Protein AF-0000000087414007 (afdb_homodimer)

Radius of gyration: 24.69 Å; Cα contacts (8 Å, |Δi|>4): 407; chains: 2; bounding box: 86×70×48 Å

Secondary structure (DSSP, 8-state):
-HHHHHHHHHHHHHHHHHHHHHHHHHHHHHHH-GGG--HHHHHHHHTS-HHHHHHH-SSHHHHHHHHHHHHHHHHHHHHHTS-TT--HHHHHHHHHHHHHHIIIIII-HHHHHHHHHHHHH-HHHHHHHH-TTSHHHHHHHHHHHHHHHHTSB--SS-HHHHHHHHHHHHHHHHHHHHHTTT-S-HHHHHHHHHHHHHHTTB------/-HHHHHHHHHHHHHHHHHHHHHHHHHHHHHHH-GGG--HHHHHHHHTS-HHHHHHH-SSHHHHHHHHHHHHHHHHHHHHHTS-TT--HHHHHHHHHHHHHHIIIIII-HHHHHHHHHHHHH-TTTHHHHH-TTSHHHHHHHHHHHHHHHTTSB--SS-HHHHHHHHHHHHHHHHHHHHHTTT-S-HHHHHHHHHHHHHHTTB------

Nearest PDB structures (foldseek):
  3whc-assembly3_F  TM=7.570E-01  e=1.756E-06  Bacillus subtilis subsp. subtilis str. 168
  7xxs-assembly1_A  TM=6.471E-01  e=3.668E-05  Vibrio cholerae
  7xy0-assembly1_B  TM=6.381E-01  e=1.891E-04  Vibrio cholerae
  7xyi-assembly1_A  TM=6.272E-01  e=2.186E-04  Vibrio cholerae
  7w2q-assembly1_B  TM=5.377E-01  e=2.083E-04  Pseudomonas aeruginosa PAO1

Solvent-accessible surface area (backbone atoms only — not comparable to full-atom values): 22394 Å² total; per-residue (Å²): 107,67,68,61,50,48,52,51,48,52,51,50,51,50,50,51,50,48,49,39,46,48,53,41,40,53,49,43,31,70,74,64,33,54,92,71,54,49,69,68,57,36,22,60,75,47,70,56,45,69,66,58,47,53,72,74,31,91,42,77,63,46,51,55,56,52,50,53,54,53,47,31,54,51,50,51,56,50,60,75,65,50,62,86,82,54,50,38,68,56,50,49,51,51,52,54,43,50,53,36,42,44,44,59,72,66,62,23,64,72,49,48,36,51,49,60,29,40,34,51,71,36,73,82,67,29,54,70,74,69,34,70,80,30,56,62,45,46,51,47,27,50,36,40,43,51,15,34,75,74,54,55,25,46,72,91,54,54,39,65,56,52,30,50,53,51,53,41,49,57,52,17,52,51,50,48,37,41,59,51,70,57,74,62,57,59,47,62,53,47,50,57,52,46,57,39,42,46,52,24,44,34,42,76,79,71,81,122,108,67,66,60,49,47,53,52,48,53,50,49,50,50,50,51,50,47,50,37,48,48,52,40,41,53,49,44,31,70,74,64,33,54,89,70,54,48,69,67,56,36,22,60,74,45,70,57,45,69,67,58,48,53,72,76,32,92,42,76,63,47,51,57,57,52,50,52,53,52,47,33,54,50,51,52,58,50,58,74,64,51,62,85,83,53,50,37,66,55,50,49,52,52,51,52,44,50,52,37,43,44,45,58,71,66,62,22,64,72,48,49,37,52,48,61,28,43,34,53,71,36,75,81,67,30,56,70,74,71,33,72,80,30,54,63,45,46,52,46,27,50,36,39,42,51,14,34,75,72,54,54,25,45,71,92,54,56,40,66,57,53,29,51,53,51,53,42,51,56,52,16,54,51,51,50,37,40,59,51,70,57,75,62,59,59,47,62,52,46,49,56,51,46,56,39,42,46,51,24,44,34,41,77,77,71,83,122

Sequence (416 aa):
MKQQNGLTLRKKRALETYKRLFETSLKLFAEKGYDMVSVDEIVTQAGTSKGAFYTHFKSKDQVIIEQFKQFDEYYVKNYQNYPPEWTATEKLFMLIKEQHRLCAQIVGLDTIKVVYYSLIRNNQEKKSIIDEERELYTIVHQIMEQGQKSGEFRDDISASELTRDIVRCMRGILYDWCLYDGAFDLVEEGEKFFLRMLEGLQKKKHDHMKQQNGLTLRKKRALETYKRLFETSLKLFAEKGYDMVSVDEIVTQAGTSKGAFYTHFKSKDQVIIEQFKQFDEYYVKNYQNYPPEWTATEKLFMLIKEQHRLCAQIVGLDTIKVVYYSLIRNNQEKKSIIDEERELYTIVHQIMEQGQKSGEFRDDISASELTRDIVRCMRGILYDWCLYDGAFDLVEEGEKFFLRMLEGLQKKKHDH

InterPro domains:
  IPR001647 DNA-binding HTH domain, TetR-type [PF00440] (23-65)
  IPR001647 DNA-binding HTH domain, TetR-type [PR00455] (21-34)
  IPR001647 DNA-binding HTH domain, TetR-type [PR00455] (42-65)
  IPR001647 DNA-binding HTH domain, TetR-type [PS50977] (15-75)
  IPR009057 Homedomain-like superfamily [SSF46689] (10-81)
  IPR013570 Transcription regulator YsiA, C-terminal [PF08359] (85-194)
  IPR036271 Tetracyclin repressor-like, C-terminal domain superfamily [SSF48498] (87-202)
  IPR050624 Nucleoid occlusion factor SlmA/HTH-type transcriptional regulator [PTHR43479] (11-199)

Foldseek 3Di:
DVVVVVVVVVVVVLVVLLVLLLVLLLVCCVVPNNVVDDCVNSQVVSVHDSVSVCVNDVDSLLSVLVVVLVVLVVLVVVLVVPDPPDALVRSLLVSLLSVLCCVPPRCHLRSLVVNVVCLVVPPVSVCQVPPCPRSSNVSQLVSLVRCVVVQFFDDPDHSNVVSVVSVVLSVVLSVVCNVVVNPDRSSVVVSVVVVVVVVVGTRDPPPD/DVVVVVVVVVVVVLVVLLVLLLVLLLVCCVVPNNVVDDLVNSCVVSVHDSVSVCVNDVDSLLSVLVVVLVVLVVLVVVLVVPDPPDALVRSLLVSLLSVLCCVPPRCHLRSLLVNVVCCVVPPPSVCQVPPCPRSSNVSQLVSLVRCVVVQFFDDPDHSNVVSVVSVVLSVVLSVVCNVVVNPDRSSVVVSVVVVVVVVVGTRDPPPD

pLDDT: mean 90.89, std 10.62, range [31.14, 98.12]

Structure (mmCIF, N/CA/C/O backbone):
data_AF-0000000087414007-model_v1
#
loop_
_entity.id
_entity.type
_entity.pdbx_description
1 polymer 'TetR family transcriptional regulator'
#
loop_
_atom_site.group_PDB
_atom_site.id
_atom_site.type_symbol
_atom_site.label_atom_id
_atom_site.label_alt_id
_atom_site.label_comp_id
_atom_site.label_asym_id
_atom_site.label_entity_id
_atom_site.label_seq_id
_atom_site.pdbx_PDB_ins_code
_atom_site.Cartn_x
_atom_site.Cartn_y
_atom_site.Cartn_z
_atom_site.occupancy
_atom_site.B_iso_or_equiv
_atom_site.auth_seq_id
_atom_site.auth_comp_id
_atom_site.auth_asym_id
_atom_site.auth_atom_id
_atom_site.pdbx_PDB_model_num
ATOM 1 N N . MET A 1 1 ? 52.188 8.852 -1.893 1 52.06 1 MET A N 1
ATOM 2 C CA . MET A 1 1 ? 51.5 9.781 -2.775 1 52.06 1 MET A CA 1
ATOM 3 C C . MET A 1 1 ? 50.938 9.062 -4.008 1 52.06 1 MET A C 1
ATOM 5 O O . MET A 1 1 ? 49.812 9.312 -4.43 1 52.06 1 MET A O 1
ATOM 9 N N . LYS A 1 2 ? 51.688 8.188 -4.605 1 58.72 2 LYS A N 1
ATOM 10 C CA . LYS A 1 2 ? 51.219 7.453 -5.781 1 58.72 2 LYS A CA 1
ATOM 11 C C . LYS A 1 2 ? 50.062 6.516 -5.426 1 58.72 2 LYS A C 1
ATOM 13 O O . LYS A 1 2 ? 49.094 6.402 -6.176 1 58.72 2 LYS A O 1
ATOM 18 N N . GLN A 1 3 ? 50.219 5.887 -4.293 1 65.44 3 GLN A N 1
ATOM 19 C CA . GLN A 1 3 ? 49.156 4.98 -3.838 1 65.44 3 GLN A CA 1
ATOM 20 C C . GLN A 1 3 ? 47.875 5.738 -3.523 1 65.44 3 GLN A C 1
ATOM 22 O O . GLN A 1 3 ? 46.781 5.285 -3.861 1 65.44 3 GLN A O 1
ATOM 27 N N . GLN A 1 4 ? 48.094 6.855 -2.898 1 63.81 4 GLN A N 1
ATOM 28 C CA . GLN A 1 4 ? 46.938 7.684 -2.604 1 63.81 4 GLN A CA 1
ATOM 29 C C . GLN A 1 4 ? 46.25 8.18 -3.887 1 63.81 4 GLN A C 1
ATOM 31 O O . GLN A 1 4 ? 45.031 8.211 -3.986 1 63.81 4 GLN A O 1
ATOM 36 N N . ASN A 1 5 ? 47.062 8.492 -4.828 1 66.62 5 ASN A N 1
ATOM 37 C CA . ASN A 1 5 ? 46.562 8.977 -6.117 1 66.62 5 ASN A CA 1
ATOM 38 C C . ASN A 1 5 ? 45.844 7.879 -6.887 1 66.62 5 ASN A C 1
ATOM 40 O O . ASN A 1 5 ? 44.844 8.133 -7.547 1 66.62 5 ASN A O 1
ATOM 44 N N . GLY A 1 6 ? 46.344 6.68 -6.828 1 66.38 6 GLY A N 1
ATOM 45 C CA . GLY A 1 6 ? 45.719 5.535 -7.477 1 66.38 6 GLY A CA 1
ATOM 46 C C . GLY A 1 6 ? 44.344 5.199 -6.922 1 66.38 6 GLY A C 1
ATOM 47 O O . GLY A 1 6 ? 43.406 4.887 -7.68 1 66.38 6 GLY A O 1
ATOM 48 N N . LEU A 1 7 ? 44.281 5.32 -5.602 1 70.31 7 LEU A N 1
ATOM 49 C CA . LEU A 1 7 ? 43 5.074 -4.926 1 70.31 7 LEU A CA 1
ATOM 50 C C . LEU A 1 7 ? 41.969 6.109 -5.336 1 70.31 7 LEU A C 1
ATOM 52 O O . LEU A 1 7 ? 40.812 5.773 -5.531 1 70.31 7 LEU A O 1
ATOM 56 N N . THR A 1 8 ? 42.469 7.285 -5.57 1 77.75 8 THR A N 1
ATOM 57 C CA . THR A 1 8 ? 41.594 8.367 -5.984 1 77.75 8 THR A CA 1
ATOM 58 C C . THR A 1 8 ? 41.094 8.133 -7.406 1 77.75 8 THR A C 1
ATOM 60 O O . THR A 1 8 ? 39.906 8.352 -7.699 1 77.75 8 THR A O 1
ATOM 63 N N . LEU A 1 9 ? 42 7.598 -8.172 1 84.38 9 LEU A N 1
ATOM 64 C CA . LEU A 1 9 ? 41.656 7.355 -9.562 1 84.38 9 LEU A CA 1
ATOM 65 C C . LEU A 1 9 ? 40.656 6.188 -9.672 1 84.38 9 LEU A C 1
ATOM 67 O O . LEU A 1 9 ? 39.719 6.242 -10.453 1 84.38 9 LEU A O 1
ATOM 71 N N . ARG A 1 10 ? 41 5.09 -8.945 1 83.56 10 ARG A N 1
ATOM 72 C CA . ARG A 1 10 ? 40.094 3.941 -8.953 1 83.56 10 ARG A CA 1
ATOM 73 C C . ARG A 1 10 ? 38.688 4.34 -8.508 1 83.56 10 ARG A C 1
ATOM 75 O O . ARG A 1 10 ? 37.688 3.889 -9.078 1 83.56 10 ARG A O 1
ATOM 82 N N . LYS A 1 11 ? 38.719 5.102 -7.484 1 85.56 11 LYS A N 1
ATOM 83 C CA . LYS A 1 11 ? 37.438 5.562 -6.98 1 85.56 11 LYS A CA 1
ATOM 84 C C . LYS A 1 11 ? 36.688 6.406 -8.016 1 85.56 11 LYS A C 1
ATOM 86 O O . LYS A 1 11 ? 35.469 6.293 -8.172 1 85.56 11 LYS A O 1
ATOM 91 N N . LYS A 1 12 ? 37.344 7.23 -8.656 1 88 12 LYS A N 1
ATOM 92 C CA . LYS A 1 12 ? 36.781 8.062 -9.711 1 88 12 LYS A CA 1
ATOM 93 C C . LYS A 1 12 ? 36.25 7.199 -10.852 1 88 12 LYS A C 1
ATOM 95 O O . LYS A 1 12 ? 35.156 7.453 -11.367 1 88 12 LYS A O 1
ATOM 100 N N . ARG A 1 13 ? 37 6.234 -11.258 1 89.19 13 ARG A N 1
ATOM 101 C CA . ARG A 1 13 ? 36.562 5.328 -12.312 1 89.19 13 ARG A CA 1
ATOM 102 C C . ARG A 1 13 ? 35.312 4.531 -11.891 1 89.19 13 ARG A C 1
ATOM 104 O O . ARG A 1 13 ? 34.438 4.289 -12.703 1 89.19 13 ARG A O 1
ATOM 111 N N . ALA A 1 14 ? 35.344 4.121 -10.68 1 90.5 14 ALA A N 1
ATOM 112 C CA . ALA A 1 14 ? 34.219 3.385 -10.141 1 90.5 14 ALA A CA 1
ATOM 113 C C . ALA A 1 14 ? 32.938 4.238 -10.172 1 90.5 14 ALA A C 1
ATOM 115 O O . ALA A 1 14 ? 31.875 3.754 -10.516 1 90.5 14 ALA A O 1
ATOM 116 N N . LEU A 1 15 ? 33.125 5.445 -9.828 1 92.38 15 LEU A N 1
ATOM 117 C CA . LEU A 1 15 ? 31.984 6.367 -9.828 1 92.38 15 LEU A CA 1
ATOM 118 C C . LEU A 1 15 ? 31.484 6.605 -11.242 1 92.38 15 LEU A C 1
ATOM 120 O O . LEU A 1 15 ? 30.266 6.711 -11.461 1 92.38 15 LEU A O 1
ATOM 124 N N . GLU A 1 16 ? 32.344 6.734 -12.109 1 93.62 16 GLU A N 1
ATOM 125 C CA . GLU A 1 16 ? 31.984 6.918 -13.508 1 93.62 16 GLU A CA 1
ATOM 126 C C . GLU A 1 16 ? 31.234 5.699 -14.039 1 93.62 16 GLU A C 1
ATOM 128 O O . GLU A 1 16 ? 30.25 5.844 -14.773 1 93.62 16 GLU A O 1
ATOM 133 N N . THR A 1 17 ? 31.734 4.543 -13.703 1 94.88 17 THR A N 1
ATOM 134 C CA . THR A 1 17 ? 31.062 3.312 -14.117 1 94.88 17 THR A CA 1
ATOM 135 C C . THR A 1 17 ? 29.672 3.213 -13.492 1 94.88 17 THR A C 1
ATOM 137 O O . THR A 1 17 ? 28.719 2.852 -14.172 1 94.88 17 THR A O 1
ATOM 140 N N . TYR A 1 18 ? 29.594 3.521 -12.273 1 95.69 18 TYR A N 1
ATOM 141 C CA . TYR A 1 18 ? 28.312 3.551 -11.586 1 95.69 18 TYR A CA 1
ATOM 142 C C . TYR A 1 18 ? 27.328 4.449 -12.312 1 95.69 18 TYR A C 1
ATOM 144 O O . TYR A 1 18 ? 26.188 4.043 -12.594 1 95.69 18 TYR A O 1
ATOM 152 N N . LYS A 1 19 ? 27.75 5.613 -12.602 1 95.69 19 LYS A N 1
ATOM 153 C CA . LYS A 1 19 ? 26.875 6.59 -13.242 1 95.69 19 LYS A CA 1
ATOM 154 C C . LYS A 1 19 ? 26.422 6.102 -14.609 1 95.69 19 LYS A C 1
ATOM 156 O O . LYS A 1 19 ? 25.25 6.234 -14.961 1 95.69 19 LYS A O 1
ATOM 161 N N . ARG A 1 20 ? 27.312 5.551 -15.297 1 96.25 20 ARG A N 1
ATOM 162 C CA . ARG A 1 20 ? 26.969 5.051 -16.625 1 96.25 20 ARG A CA 1
ATOM 163 C C . ARG A 1 20 ? 25.953 3.918 -16.547 1 96.25 20 ARG A C 1
ATOM 165 O O . ARG A 1 20 ? 25 3.891 -17.312 1 96.25 20 ARG A O 1
ATOM 172 N N . LEU A 1 21 ? 26.234 3.027 -15.68 1 97.38 21 LEU A N 1
ATOM 173 C CA . LEU A 1 21 ? 25.328 1.907 -15.484 1 97.38 21 LEU A CA 1
ATOM 174 C C . LEU A 1 21 ? 23.953 2.396 -15.031 1 97.38 21 LEU A C 1
ATOM 176 O O . LEU A 1 21 ? 22.922 1.952 -15.547 1 97.38 21 LEU A O 1
ATOM 180 N N . PHE A 1 22 ? 23.984 3.283 -14.117 1 96.31 22 PHE A N 1
ATOM 181 C CA . PHE A 1 22 ? 22.766 3.84 -13.547 1 96.31 22 PHE A CA 1
ATOM 182 C C . PHE A 1 22 ? 21.938 4.551 -14.617 1 96.31 22 PHE A C 1
ATOM 184 O O . PHE A 1 22 ? 20.781 4.211 -14.836 1 96.31 22 PHE A O 1
ATOM 191 N N . GLU A 1 23 ? 22.531 5.426 -15.336 1 96.44 23 GLU A N 1
ATOM 192 C CA . GLU A 1 23 ? 21.844 6.227 -16.344 1 96.44 23 GLU A CA 1
ATOM 193 C C . GLU A 1 23 ? 21.375 5.359 -17.516 1 96.44 23 GLU A C 1
ATOM 195 O O . GLU A 1 23 ? 20.266 5.547 -18.016 1 96.44 23 GLU A O 1
ATOM 200 N N . THR A 1 24 ? 22.219 4.457 -17.891 1 97.56 24 THR A N 1
ATOM 201 C CA . THR A 1 24 ? 21.844 3.557 -18.984 1 97.56 24 THR A CA 1
ATOM 202 C C . THR A 1 24 ? 20.656 2.693 -18.594 1 97.56 24 THR A C 1
ATOM 204 O O . THR A 1 24 ? 19.734 2.506 -19.391 1 97.56 24 THR A O 1
ATOM 207 N N . SER A 1 25 ? 20.719 2.16 -17.391 1 97.31 25 SER A N 1
ATOM 208 C CA . SER A 1 25 ? 19.609 1.342 -16.906 1 97.31 25 SER A CA 1
ATOM 209 C C . SER A 1 25 ? 18.297 2.107 -16.953 1 97.31 25 SER A C 1
ATOM 211 O O . SER A 1 25 ? 17.312 1.634 -17.531 1 97.31 25 SER A O 1
ATOM 213 N N . LEU A 1 26 ? 18.312 3.277 -16.406 1 94.88 26 LEU A N 1
ATOM 214 C CA . LEU A 1 26 ? 17.094 4.078 -16.312 1 94.88 26 LEU A CA 1
ATOM 215 C C . LEU A 1 26 ?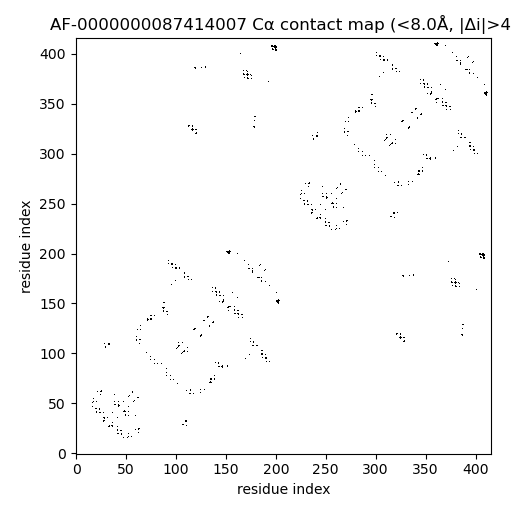 16.578 4.441 -17.703 1 94.88 26 LEU A C 1
ATOM 217 O O . LEU A 1 26 ? 15.367 4.434 -17.938 1 94.88 26 LEU A O 1
ATOM 221 N N . LYS A 1 27 ? 17.469 4.73 -18.531 1 95.06 27 LYS A N 1
ATOM 222 C CA . LYS A 1 27 ? 17.094 5.039 -19.906 1 95.06 27 LYS A CA 1
ATOM 223 C C . LYS A 1 27 ? 16.406 3.844 -20.562 1 95.06 27 LYS A C 1
ATOM 225 O O . LYS A 1 27 ? 15.359 3.99 -21.188 1 95.06 27 LYS A O 1
ATOM 230 N N . LEU A 1 28 ? 17.016 2.691 -20.422 1 96.38 28 LEU A N 1
ATOM 231 C CA . LEU A 1 28 ? 16.469 1.478 -21.016 1 96.38 28 LEU A CA 1
ATOM 232 C C . LEU A 1 28 ? 15.109 1.133 -20.422 1 96.38 28 LEU A C 1
ATOM 234 O O . LEU A 1 28 ? 14.188 0.729 -21.125 1 96.38 28 LEU A O 1
ATOM 238 N N . PHE A 1 29 ? 15.023 1.291 -19.078 1 94.44 29 PHE A N 1
ATOM 239 C CA . PHE A 1 29 ? 13.742 1.052 -18.438 1 94.44 29 PHE A CA 1
ATOM 240 C C . PHE A 1 29 ? 12.664 1.959 -19 1 94.44 29 PHE A C 1
ATOM 242 O O . PHE A 1 29 ? 11.531 1.518 -19.25 1 94.44 29 PHE A O 1
ATOM 249 N N . ALA A 1 30 ? 13.008 3.162 -19.234 1 90.44 30 ALA A N 1
ATOM 250 C CA . ALA A 1 30 ? 12.062 4.148 -19.75 1 90.44 30 ALA A CA 1
ATOM 251 C C . ALA A 1 30 ? 11.672 3.834 -21.188 1 90.44 30 ALA A C 1
ATOM 253 O O . ALA A 1 30 ? 10.508 3.973 -21.578 1 90.44 30 ALA A O 1
ATOM 254 N N . GLU A 1 31 ? 12.562 3.336 -21.953 1 92.44 31 GLU A N 1
ATOM 255 C CA . GLU A 1 31 ? 12.359 3.125 -23.391 1 92.44 31 GLU A CA 1
ATOM 256 C C . GLU A 1 31 ? 11.641 1.808 -23.656 1 92.44 31 GLU A C 1
ATOM 258 O O . GLU A 1 31 ? 10.766 1.735 -24.531 1 92.44 31 GLU A O 1
ATOM 263 N N . LYS A 1 32 ? 12.016 0.738 -22.922 1 93.94 32 LYS A N 1
ATOM 264 C CA . LYS A 1 32 ? 11.578 -0.597 -23.312 1 93.94 32 LYS A CA 1
ATOM 265 C C . LYS A 1 32 ? 10.672 -1.214 -22.25 1 93.94 32 LYS A C 1
ATOM 267 O O . LYS A 1 32 ? 10 -2.213 -22.516 1 93.94 32 LYS A O 1
ATOM 272 N N . GLY A 1 33 ? 10.641 -0.557 -21.125 1 90.12 33 GLY A N 1
ATOM 273 C CA . GLY A 1 33 ? 9.969 -1.185 -20 1 90.12 33 GLY A CA 1
ATOM 274 C C . GLY A 1 33 ? 10.898 -2.049 -19.156 1 90.12 33 GLY A C 1
ATOM 275 O O . GLY A 1 33 ? 11.766 -2.738 -19.703 1 90.12 33 GLY A O 1
ATOM 276 N N . TYR A 1 34 ? 10.75 -2.023 -17.938 1 91.12 34 TYR A N 1
ATOM 277 C CA . TYR A 1 34 ? 11.641 -2.672 -16.984 1 91.12 34 TYR A CA 1
ATOM 278 C C . TYR A 1 34 ? 11.789 -4.156 -17.297 1 91.12 34 TYR A C 1
ATOM 280 O O . TYR A 1 34 ? 12.914 -4.66 -17.406 1 91.12 34 TYR A O 1
ATOM 288 N N . ASP A 1 35 ? 10.648 -4.852 -17.5 1 88.12 35 ASP A N 1
ATOM 289 C CA . ASP A 1 35 ? 10.648 -6.301 -17.656 1 88.12 35 ASP A CA 1
ATOM 290 C C . ASP A 1 35 ? 11.344 -6.711 -18.953 1 88.12 35 ASP A C 1
ATOM 292 O O . ASP A 1 35 ? 11.82 -7.844 -19.078 1 88.12 35 ASP A O 1
ATOM 296 N N . MET A 1 36 ? 11.5 -5.801 -19.812 1 92.75 36 MET A N 1
ATOM 297 C CA . MET A 1 36 ? 12.031 -6.133 -21.141 1 92.75 36 MET A CA 1
ATOM 298 C C . MET A 1 36 ? 13.531 -5.867 -21.203 1 92.75 36 MET A C 1
ATOM 300 O O . MET A 1 36 ? 14.164 -6.133 -22.219 1 92.75 36 MET A O 1
ATOM 304 N N . VAL A 1 37 ? 14.055 -5.352 -20.172 1 96.38 37 VAL A N 1
ATOM 305 C CA . VAL A 1 37 ? 15.469 -4.992 -20.172 1 96.38 37 VAL A CA 1
ATOM 306 C C . VAL A 1 37 ? 16.25 -6.008 -19.344 1 96.38 37 VAL A C 1
ATOM 308 O O . VAL A 1 37 ? 15.852 -6.367 -18.234 1 96.38 37 VAL A O 1
ATOM 311 N N . SER A 1 38 ? 17.328 -6.508 -19.906 1 96.5 38 SER A N 1
ATOM 312 C CA . SER A 1 38 ? 18.188 -7.438 -19.188 1 96.5 38 SER A CA 1
ATOM 313 C C . SER A 1 38 ? 19.469 -6.758 -18.734 1 96.5 38 SER A C 1
ATOM 315 O O . SER A 1 38 ? 19.844 -5.703 -19.25 1 96.5 38 SER A O 1
ATOM 317 N N . VAL A 1 39 ? 20.109 -7.41 -17.766 1 97.19 39 VAL A N 1
ATOM 318 C CA . VAL A 1 39 ? 21.406 -6.914 -17.328 1 97.19 39 VAL A CA 1
ATOM 319 C C . VAL A 1 39 ? 22.406 -6.965 -18.484 1 97.19 39 VAL A C 1
ATOM 321 O O . VAL A 1 39 ? 23.219 -6.051 -18.656 1 97.19 39 VAL A O 1
ATOM 324 N N . ASP A 1 40 ? 22.266 -7.945 -19.297 1 97.56 40 ASP A N 1
ATOM 325 C CA . ASP A 1 40 ? 23.141 -8.07 -20.469 1 97.56 40 ASP A CA 1
ATOM 326 C C . ASP A 1 40 ? 23 -6.871 -21.391 1 97.56 40 ASP A C 1
ATOM 328 O O . ASP A 1 40 ? 24 -6.332 -21.875 1 97.56 40 ASP A O 1
ATOM 332 N N . GLU A 1 41 ? 21.859 -6.488 -21.625 1 97.88 41 GLU A N 1
ATOM 333 C CA . GLU A 1 41 ? 21.609 -5.332 -22.484 1 97.88 41 GLU A CA 1
ATOM 334 C C . GLU A 1 41 ? 22.156 -4.055 -21.859 1 97.88 41 GLU A C 1
ATOM 336 O O . GLU A 1 41 ? 22.75 -3.219 -22.562 1 97.88 41 GLU A O 1
ATOM 341 N N . ILE A 1 42 ? 21.969 -3.914 -20.578 1 98.12 42 ILE A N 1
ATOM 342 C CA . ILE A 1 42 ? 22.422 -2.732 -19.844 1 98.12 42 ILE A CA 1
ATOM 343 C C . ILE A 1 42 ? 23.938 -2.611 -19.969 1 98.12 42 ILE A C 1
ATOM 345 O O . ILE A 1 42 ? 24.453 -1.553 -20.328 1 98.12 42 ILE A O 1
ATOM 349 N N . VAL A 1 43 ? 24.609 -3.689 -19.672 1 97.88 43 VAL A N 1
ATOM 350 C CA . VAL A 1 43 ? 26.062 -3.627 -19.625 1 97.88 43 VAL A CA 1
ATOM 351 C C . VAL A 1 43 ? 26.625 -3.43 -21.031 1 97.88 43 VAL A C 1
ATOM 353 O O . VAL A 1 43 ? 27.641 -2.754 -21.219 1 97.88 43 VAL A O 1
ATOM 356 N N . THR A 1 44 ? 25.984 -4.02 -22.031 1 98.06 44 THR A N 1
ATOM 357 C CA . THR A 1 44 ? 26.391 -3.826 -23.422 1 98.06 44 THR A CA 1
ATOM 358 C C . THR A 1 44 ? 26.281 -2.355 -23.812 1 98.06 44 THR A C 1
ATOM 360 O O . THR A 1 44 ? 27.219 -1.784 -24.375 1 98.06 44 THR A O 1
ATOM 363 N N . GLN A 1 45 ? 25.25 -1.766 -23.531 1 97.56 45 GLN A N 1
ATOM 364 C CA . GLN A 1 45 ? 25.016 -0.372 -23.891 1 97.56 45 GLN A CA 1
ATOM 365 C C . GLN A 1 45 ? 25.891 0.565 -23.062 1 97.56 45 GLN A C 1
ATOM 367 O O . GLN A 1 45 ? 26.328 1.606 -23.562 1 97.56 45 GLN A O 1
ATOM 372 N N . ALA A 1 46 ? 26.094 0.176 -21.844 1 97.31 46 ALA A N 1
ATOM 373 C CA . ALA A 1 46 ? 26.906 0.992 -20.938 1 97.31 46 ALA A CA 1
ATOM 374 C C . ALA A 1 46 ? 28.391 0.817 -21.234 1 97.31 46 ALA A C 1
ATOM 376 O O . ALA A 1 46 ? 29.234 1.562 -20.703 1 97.31 46 ALA A O 1
ATOM 377 N N . GLY A 1 47 ? 28.734 -0.139 -21.984 1 96.62 47 GLY A N 1
ATOM 378 C CA . GLY A 1 47 ? 30.125 -0.374 -22.344 1 96.62 47 GLY A CA 1
ATOM 379 C C . GLY A 1 47 ? 30.953 -0.921 -21.188 1 96.62 47 GLY A C 1
ATOM 380 O O . GLY A 1 47 ? 32.062 -0.461 -20.953 1 96.62 47 GLY A O 1
ATOM 381 N N . THR A 1 48 ? 30.375 -1.768 -20.484 1 96.19 48 THR A N 1
ATOM 382 C CA . THR A 1 48 ? 31.062 -2.369 -19.344 1 96.19 48 THR A CA 1
ATOM 383 C C . THR A 1 48 ? 30.734 -3.859 -19.25 1 96.19 48 THR A C 1
ATOM 385 O O . THR A 1 48 ? 30.359 -4.48 -20.234 1 96.19 48 THR A O 1
ATOM 388 N N . SER A 1 49 ? 31.078 -4.512 -18.062 1 95.25 49 SER A N 1
ATOM 389 C CA . SER A 1 49 ? 30.891 -5.953 -17.906 1 95.25 49 SER A CA 1
ATOM 390 C C . SER A 1 49 ? 29.812 -6.262 -16.875 1 95.25 49 SER A C 1
ATOM 392 O O . SER A 1 49 ? 29.438 -5.398 -16.094 1 95.25 49 SER A O 1
ATOM 394 N N . LYS A 1 50 ? 29.344 -7.512 -16.984 1 96.19 50 LYS A N 1
ATOM 395 C CA . LYS A 1 50 ? 28.391 -7.996 -15.977 1 96.19 50 LYS A CA 1
ATOM 396 C C . LYS A 1 50 ? 29 -7.945 -14.578 1 96.19 50 LYS A C 1
ATOM 398 O O . LYS A 1 50 ? 28.312 -7.617 -13.609 1 96.19 50 LYS A O 1
ATOM 403 N N . GLY A 1 51 ? 30.266 -8.25 -14.523 1 95.81 51 GLY A N 1
ATOM 404 C CA . GLY A 1 51 ? 30.969 -8.156 -13.258 1 95.81 51 GLY A CA 1
ATOM 405 C C . GLY A 1 51 ? 30.938 -6.762 -12.656 1 95.81 51 GLY A C 1
ATOM 406 O O . GLY A 1 51 ? 30.672 -6.598 -11.469 1 95.81 51 GLY A O 1
ATOM 407 N N . ALA A 1 52 ? 31.203 -5.848 -13.523 1 95.06 52 ALA A N 1
ATOM 408 C CA . ALA A 1 52 ? 31.141 -4.453 -13.094 1 95.06 52 ALA A CA 1
ATOM 409 C C . ALA A 1 52 ? 29.75 -4.086 -12.594 1 95.06 52 ALA A C 1
ATOM 411 O O . ALA A 1 52 ? 29.594 -3.391 -11.586 1 95.06 52 ALA A O 1
ATOM 412 N N . PHE A 1 53 ? 28.688 -4.527 -13.32 1 97.62 53 PHE A N 1
ATOM 413 C CA . PHE A 1 53 ? 27.312 -4.254 -12.914 1 97.62 53 PHE A CA 1
ATOM 414 C C . PHE A 1 53 ? 27.062 -4.77 -11.5 1 97.62 53 PHE A C 1
ATOM 416 O O . PHE A 1 53 ? 26.547 -4.035 -10.648 1 97.62 53 PHE A O 1
ATOM 423 N N . TYR A 1 54 ? 27.516 -5.945 -11.203 1 95.81 54 TYR A N 1
ATOM 424 C CA . TYR A 1 54 ? 27.172 -6.609 -9.945 1 95.81 54 TYR A CA 1
ATOM 425 C C . TYR A 1 54 ? 28.078 -6.133 -8.82 1 95.81 54 TYR A C 1
ATOM 427 O O . TYR A 1 54 ? 27.828 -6.414 -7.645 1 95.81 54 TYR A O 1
ATOM 435 N N . THR A 1 55 ? 29.125 -5.414 -9.227 1 95.12 55 THR A N 1
ATOM 436 C CA . THR A 1 55 ? 29.922 -4.707 -8.227 1 95.12 55 THR A CA 1
ATOM 437 C C . THR A 1 55 ? 29.125 -3.543 -7.633 1 95.12 55 THR A C 1
ATOM 439 O O . THR A 1 55 ? 29.281 -3.219 -6.453 1 95.12 55 THR A O 1
ATOM 442 N N . HIS A 1 56 ? 28.266 -3.031 -8.469 1 94.56 56 HIS A N 1
ATOM 443 C CA . HIS A 1 56 ? 27.562 -1.813 -8.07 1 94.56 56 HIS A CA 1
ATOM 444 C C . HIS A 1 56 ? 26.109 -2.104 -7.715 1 94.56 56 HIS A C 1
ATOM 446 O O . HIS A 1 56 ? 25.531 -1.434 -6.855 1 94.56 56 HIS A O 1
ATOM 452 N N . PHE A 1 57 ? 25.516 -3.023 -8.414 1 94.31 57 PHE A N 1
ATOM 453 C CA . PHE A 1 57 ? 24.094 -3.338 -8.219 1 94.31 57 PHE A CA 1
ATOM 454 C C . PHE A 1 57 ? 23.891 -4.84 -8.078 1 94.31 57 PHE A C 1
ATOM 456 O O . PHE A 1 57 ? 24.328 -5.613 -8.938 1 94.31 57 PHE A O 1
ATOM 463 N N . LYS A 1 58 ? 23.141 -5.156 -7.059 1 89.81 58 LYS A N 1
ATOM 464 C CA . LYS A 1 58 ? 22.859 -6.574 -6.844 1 89.81 58 LYS A CA 1
ATOM 465 C C . LYS A 1 58 ? 21.797 -7.078 -7.805 1 89.81 58 LYS A C 1
ATOM 467 O O . LYS A 1 58 ? 21.703 -8.281 -8.062 1 89.81 58 LYS A O 1
ATOM 472 N N . SER A 1 59 ? 20.938 -6.129 -8.281 1 89.62 59 SER A N 1
ATOM 473 C CA . SER A 1 59 ? 19.844 -6.438 -9.195 1 89.62 59 SER A CA 1
ATOM 474 C C . SER A 1 59 ? 19.391 -5.195 -9.953 1 89.62 59 SER A C 1
ATOM 476 O O . SER A 1 59 ? 19.781 -4.074 -9.617 1 89.62 59 SER A O 1
ATOM 478 N N . LYS A 1 60 ? 18.594 -5.469 -10.945 1 91.5 60 LYS A N 1
ATOM 479 C CA . LYS A 1 60 ? 18.031 -4.344 -11.68 1 91.5 60 LYS A CA 1
ATOM 480 C C . LYS A 1 60 ? 17.125 -3.494 -10.781 1 91.5 60 LYS A C 1
ATOM 482 O O . LYS A 1 60 ? 17.078 -2.27 -10.922 1 91.5 60 LYS A O 1
ATOM 487 N N . ASP A 1 61 ? 16.516 -4.109 -9.812 1 88.38 61 ASP A N 1
ATOM 488 C CA . ASP A 1 61 ? 15.641 -3.365 -8.914 1 88.38 61 ASP A CA 1
ATOM 489 C C . ASP A 1 61 ? 16.438 -2.377 -8.07 1 88.38 61 ASP A C 1
ATOM 491 O O . ASP A 1 61 ? 15.945 -1.297 -7.734 1 88.38 61 ASP A O 1
ATOM 495 N N . GLN A 1 62 ? 17.609 -2.75 -7.777 1 90 62 GLN A N 1
ATOM 496 C CA . GLN A 1 62 ? 18.453 -1.883 -6.957 1 90 62 GLN A CA 1
ATOM 497 C C . GLN A 1 62 ? 18.75 -0.571 -7.676 1 90 62 GLN A C 1
ATOM 499 O O . GLN A 1 62 ? 18.922 0.468 -7.039 1 90 62 GLN A O 1
ATOM 504 N N . VAL A 1 63 ? 18.812 -0.646 -9 1 92.94 63 VAL A N 1
ATOM 505 C CA . VAL A 1 63 ? 19.047 0.57 -9.766 1 92.94 63 VAL A CA 1
ATOM 506 C C . VAL A 1 63 ? 17.922 1.57 -9.516 1 92.94 63 VAL A C 1
ATOM 508 O O . VAL A 1 63 ? 18.188 2.758 -9.297 1 92.94 63 VAL A O 1
ATOM 511 N N . ILE A 1 64 ? 16.703 1.068 -9.477 1 91.62 64 ILE A N 1
ATOM 512 C CA . ILE A 1 64 ? 15.547 1.927 -9.273 1 91.62 64 ILE A CA 1
ATOM 513 C C . ILE A 1 64 ? 15.547 2.467 -7.848 1 91.62 64 ILE A C 1
ATOM 515 O O . ILE A 1 64 ? 15.258 3.645 -7.621 1 91.62 64 ILE A O 1
ATOM 519 N N . ILE A 1 65 ? 15.891 1.645 -6.941 1 88.81 65 ILE A N 1
ATOM 520 C CA . ILE A 1 65 ? 15.953 2.059 -5.547 1 88.81 65 ILE A CA 1
ATOM 521 C C . ILE A 1 65 ? 16.984 3.178 -5.383 1 88.81 65 ILE A C 1
ATOM 523 O O . ILE A 1 65 ? 16.766 4.121 -4.621 1 88.81 65 ILE A O 1
ATOM 527 N N . GLU A 1 66 ? 18.078 3.062 -6.141 1 89.81 66 GLU A N 1
ATOM 528 C CA . GLU A 1 66 ? 19.094 4.113 -6.117 1 89.81 66 GLU A CA 1
ATOM 529 C C . GLU A 1 66 ? 18.547 5.422 -6.684 1 89.81 66 GLU A C 1
ATOM 531 O O . GLU A 1 66 ? 18.938 6.504 -6.254 1 89.81 66 GLU A O 1
ATOM 536 N N . GLN A 1 67 ? 17.688 5.324 -7.613 1 92.56 67 GLN A N 1
ATOM 537 C CA . GLN A 1 67 ? 17.047 6.52 -8.148 1 92.56 67 GLN A CA 1
ATOM 538 C C . GLN A 1 67 ? 16.281 7.277 -7.066 1 92.56 67 GLN A C 1
ATOM 540 O O . GLN A 1 67 ? 16.25 8.508 -7.059 1 92.56 67 GLN A O 1
ATOM 545 N N . PHE A 1 68 ? 15.648 6.605 -6.102 1 91.06 68 PHE A N 1
ATOM 546 C CA . PHE A 1 68 ? 14.906 7.23 -5.008 1 91.06 68 PHE A CA 1
ATOM 547 C C . PHE A 1 68 ? 15.852 8.008 -4.098 1 91.06 68 PHE A C 1
ATOM 549 O O . PHE A 1 68 ? 15.461 9.031 -3.523 1 91.06 68 PHE A O 1
ATOM 556 N N . LYS A 1 69 ? 17.062 7.539 -4.031 1 88.31 69 LYS A N 1
ATOM 557 C CA . LYS A 1 69 ? 18.062 8.305 -3.275 1 88.31 69 LYS A CA 1
ATOM 558 C C . LYS A 1 69 ? 18.328 9.648 -3.936 1 88.31 69 LYS A C 1
ATOM 560 O O . LYS A 1 69 ? 18.531 10.656 -3.248 1 88.31 69 LYS A O 1
ATOM 565 N N . GLN A 1 70 ? 18.359 9.57 -5.191 1 90.19 70 GLN A N 1
ATOM 566 C CA . GLN A 1 70 ? 18.5 10.828 -5.914 1 90.19 70 GLN A CA 1
ATOM 567 C C . GLN A 1 70 ? 17.297 11.742 -5.688 1 90.19 70 GLN A C 1
ATOM 569 O O . GLN A 1 70 ? 17.453 12.969 -5.609 1 90.19 70 GLN A O 1
ATOM 574 N N . PHE A 1 71 ? 16.141 11.203 -5.598 1 93.75 71 PHE A N 1
ATOM 575 C CA . PHE A 1 71 ? 14.953 11.984 -5.27 1 93.75 71 PHE A CA 1
ATOM 576 C C . PHE A 1 71 ? 15.094 12.633 -3.9 1 93.75 71 PHE A C 1
ATOM 578 O O . PHE A 1 71 ? 14.68 13.781 -3.707 1 93.75 71 PHE A O 1
ATOM 585 N N . ASP A 1 72 ? 15.703 11.898 -3.025 1 94.69 72 ASP A N 1
ATOM 586 C CA . ASP A 1 72 ? 15.914 12.445 -1.688 1 94.69 72 ASP A CA 1
ATOM 587 C C . ASP A 1 72 ? 16.75 13.719 -1.741 1 94.69 72 ASP A C 1
ATOM 589 O O . ASP A 1 72 ? 16.438 14.703 -1.069 1 94.69 72 ASP A O 1
ATOM 593 N N . GLU A 1 73 ? 17.812 13.625 -2.545 1 93.69 73 GLU A N 1
ATOM 594 C CA . GLU A 1 73 ? 18.656 14.812 -2.709 1 93.69 73 GLU A CA 1
ATOM 595 C C . GLU A 1 73 ? 17.859 15.977 -3.289 1 93.69 73 GLU A C 1
ATOM 597 O O . GLU A 1 73 ? 18.031 17.125 -2.877 1 93.69 73 GLU A O 1
ATOM 602 N N . TYR A 1 74 ? 17.047 15.641 -4.176 1 94.94 74 TYR A N 1
ATOM 603 C CA . TYR A 1 74 ? 16.188 16.641 -4.793 1 94.94 74 TYR A CA 1
ATOM 604 C C . TYR A 1 74 ? 15.219 17.219 -3.775 1 94.94 74 TYR A C 1
ATOM 606 O O . TYR A 1 74 ? 15.016 18.438 -3.732 1 94.94 74 TYR A O 1
ATOM 614 N N . TYR A 1 75 ? 14.617 16.391 -2.908 1 96.56 75 TYR A N 1
ATOM 615 C CA . TYR A 1 75 ? 13.711 16.859 -1.866 1 96.56 75 TYR A CA 1
ATOM 616 C C . TYR A 1 75 ? 14.414 17.828 -0.927 1 96.56 75 TYR A C 1
ATOM 618 O O . TYR A 1 75 ? 13.852 18.875 -0.567 1 96.56 75 TYR A O 1
ATOM 626 N N . VAL A 1 76 ? 15.625 17.469 -0.556 1 96.75 76 VAL A N 1
ATOM 627 C CA . VAL A 1 76 ? 16.391 18.281 0.393 1 96.75 76 VAL A CA 1
ATOM 628 C C . VAL A 1 76 ? 16.656 19.656 -0.207 1 96.75 76 VAL A C 1
ATOM 630 O O . VAL A 1 76 ? 16.422 20.688 0.436 1 96.75 76 VAL A O 1
ATOM 633 N N . LYS A 1 77 ? 17.141 19.625 -1.419 1 96.38 77 LYS A N 1
ATOM 634 C CA . LYS A 1 77 ? 17.453 20.891 -2.098 1 96.38 77 LYS A CA 1
ATOM 635 C C . LYS A 1 77 ? 16.219 21.766 -2.221 1 96.38 77 LYS A C 1
ATOM 637 O O . LYS A 1 77 ? 16.281 22.969 -1.933 1 96.38 77 LYS A O 1
ATOM 642 N N . ASN A 1 78 ? 15.117 21.234 -2.646 1 96.5 78 ASN A N 1
ATOM 643 C CA . ASN A 1 78 ? 13.883 22 -2.814 1 96.5 78 ASN A CA 1
ATOM 644 C C . ASN A 1 78 ? 13.344 22.5 -1.476 1 96.5 78 ASN A C 1
ATOM 646 O O . ASN A 1 78 ? 12.891 23.641 -1.366 1 96.5 78 ASN A O 1
ATOM 650 N N . TYR A 1 79 ? 13.383 21.609 -0.491 1 97.38 79 TYR A N 1
ATOM 651 C CA . TYR A 1 79 ? 12.883 21.969 0.833 1 97.38 79 TYR A CA 1
ATOM 652 C C . TYR A 1 79 ? 13.625 23.172 1.395 1 97.38 79 TYR A C 1
ATOM 654 O O . TYR A 1 79 ? 13.016 24.062 1.998 1 97.38 79 TYR A O 1
ATOM 662 N N . GLN A 1 80 ? 14.953 23.234 1.17 1 96.25 80 GLN A N 1
ATOM 663 C CA . GLN A 1 80 ? 15.781 24.344 1.647 1 96.25 80 GLN A CA 1
ATOM 664 C C . GLN A 1 80 ? 15.406 25.641 0.959 1 96.25 80 GLN A C 1
ATOM 666 O O . GLN A 1 80 ? 15.68 26.734 1.479 1 96.25 80 GLN A O 1
ATOM 671 N N . ASN A 1 81 ? 14.734 25.516 -0.186 1 96.62 81 ASN A N 1
ATOM 672 C CA . ASN A 1 81 ? 14.398 26.688 -0.969 1 96.62 81 ASN A CA 1
ATOM 673 C C . ASN A 1 81 ? 12.922 27.047 -0.837 1 96.62 81 ASN A C 1
ATOM 675 O O . ASN A 1 81 ? 12.453 28 -1.464 1 96.62 81 ASN A O 1
ATOM 679 N N . TYR A 1 82 ? 12.18 26.203 -0.075 1 97.12 82 TYR A N 1
ATOM 680 C CA . TYR A 1 82 ? 10.797 26.594 0.172 1 97.12 82 TYR A CA 1
ATOM 681 C C . TYR A 1 82 ? 10.727 27.984 0.791 1 97.12 82 TYR A C 1
ATOM 683 O O . TYR A 1 82 ? 11.539 28.328 1.652 1 97.12 82 TYR A O 1
ATOM 691 N N . PRO A 1 83 ? 9.75 28.812 0.376 1 96.56 83 PRO A N 1
ATOM 692 C CA . PRO A 1 83 ? 9.602 30.125 0.993 1 96.56 83 PRO A CA 1
ATOM 693 C C . PRO A 1 83 ? 9.391 30.062 2.504 1 96.56 83 PRO A C 1
ATOM 695 O O . PRO A 1 83 ? 8.578 29.266 2.98 1 96.56 83 PRO A O 1
ATOM 698 N N . PRO A 1 84 ? 10.148 30.891 3.18 1 93.06 84 PRO A N 1
ATOM 699 C CA . PRO A 1 84 ? 10.023 30.859 4.641 1 93.06 84 PRO A CA 1
ATOM 700 C C . PRO A 1 84 ? 8.617 31.219 5.121 1 93.06 84 PRO A C 1
ATOM 702 O O . PRO A 1 84 ? 8.219 30.844 6.223 1 93.06 84 PRO A O 1
ATOM 705 N N . GLU A 1 85 ? 7.875 31.844 4.27 1 95.94 85 GLU A N 1
ATOM 706 C CA . GLU A 1 85 ? 6.543 32.312 4.656 1 95.94 85 GLU A CA 1
ATOM 707 C C . GLU A 1 85 ? 5.512 31.188 4.496 1 95.94 85 GLU A C 1
ATOM 709 O O . GLU A 1 85 ? 4.383 31.312 4.969 1 95.94 85 GLU A O 1
ATOM 714 N N . TRP A 1 86 ? 5.922 30.125 3.906 1 97 86 TRP A N 1
ATOM 715 C CA . TRP A 1 86 ? 4.984 29.016 3.736 1 97 86 TRP A CA 1
ATOM 716 C C . TRP A 1 86 ? 4.645 28.375 5.082 1 97 86 TRP A C 1
ATOM 718 O O . TRP A 1 86 ? 5.52 28.203 5.934 1 97 86 TRP A O 1
ATOM 728 N N . THR A 1 87 ? 3.344 28.125 5.242 1 96.5 87 THR A N 1
ATOM 729 C CA . THR A 1 87 ? 2.904 27.328 6.391 1 96.5 87 THR A CA 1
ATOM 730 C C . THR A 1 87 ? 3.41 25.891 6.293 1 96.5 87 THR A C 1
ATOM 732 O O . THR A 1 87 ? 3.883 25.469 5.234 1 96.5 87 THR A O 1
ATOM 735 N N . ALA A 1 88 ? 3.404 25.172 7.418 1 96.56 88 ALA A N 1
ATOM 736 C CA . ALA A 1 88 ? 3.762 23.75 7.41 1 96.56 88 ALA A CA 1
ATOM 737 C C . ALA A 1 88 ? 2.895 22.969 6.426 1 96.56 88 ALA A C 1
ATOM 739 O O . ALA A 1 88 ? 3.389 22.094 5.711 1 96.56 88 ALA A O 1
ATOM 740 N N . THR A 1 89 ? 1.617 23.344 6.363 1 95.56 89 THR A N 1
ATOM 741 C CA . THR A 1 89 ? 0.676 22.703 5.457 1 95.56 89 THR A CA 1
ATOM 742 C C . THR A 1 89 ? 1.093 22.906 4.004 1 95.56 89 THR A C 1
ATOM 744 O O . THR A 1 89 ? 1.108 21.953 3.215 1 95.56 89 THR A O 1
ATOM 747 N N . GLU A 1 90 ? 1.445 24.094 3.67 1 95.94 90 GLU A N 1
ATOM 748 C CA . GLU A 1 90 ? 1.875 24.406 2.311 1 95.94 90 GLU A CA 1
ATOM 749 C C . GLU A 1 90 ? 3.146 23.641 1.944 1 95.94 90 GLU A C 1
ATOM 751 O O . GLU A 1 90 ? 3.252 23.094 0.845 1 95.94 90 GLU A O 1
ATOM 756 N N . LYS A 1 91 ? 4.066 23.625 2.836 1 97.44 91 LYS A N 1
ATOM 757 C CA . LYS A 1 91 ? 5.316 22.906 2.607 1 97.44 91 LYS A CA 1
ATOM 758 C C . LYS A 1 91 ? 5.066 21.406 2.416 1 97.44 91 LYS A C 1
ATOM 760 O O . LYS A 1 91 ? 5.641 20.781 1.521 1 97.44 91 LYS A O 1
ATOM 765 N N . LEU A 1 92 ? 4.207 20.844 3.242 1 96.88 92 LEU A N 1
ATOM 766 C CA . LEU A 1 92 ? 3.896 19.422 3.152 1 96.88 92 LEU A CA 1
ATOM 767 C C . LEU A 1 92 ? 3.256 19.078 1.808 1 96.88 92 LEU A C 1
ATOM 769 O O . LEU A 1 92 ? 3.65 18.125 1.148 1 96.88 92 LEU A O 1
ATOM 773 N N . PHE A 1 93 ? 2.32 19.891 1.377 1 95.62 93 PHE A N 1
ATOM 774 C CA . PHE A 1 93 ? 1.628 19.625 0.12 1 95.62 93 PHE A CA 1
ATOM 775 C C . PHE A 1 93 ? 2.594 19.703 -1.057 1 95.62 93 PHE A C 1
ATOM 777 O O . PHE A 1 93 ? 2.514 18.906 -1.986 1 95.62 93 PHE A O 1
ATOM 784 N N . MET A 1 94 ? 3.455 20.688 -0.957 1 96.69 94 MET A N 1
ATOM 785 C CA . MET A 1 94 ? 4.43 20.812 -2.035 1 96.69 94 MET A CA 1
ATOM 786 C C . MET A 1 94 ? 5.332 19.578 -2.096 1 96.69 94 MET A C 1
ATOM 788 O O . MET A 1 94 ? 5.613 19.062 -3.178 1 96.69 94 MET A O 1
ATOM 792 N N . LEU A 1 95 ? 5.793 19.109 -0.938 1 97.44 95 LEU A N 1
ATOM 793 C CA . LEU A 1 95 ? 6.629 17.922 -0.885 1 97.44 95 LEU A CA 1
ATOM 794 C C . LEU A 1 95 ? 5.891 16.703 -1.453 1 97.44 95 LEU A C 1
ATOM 796 O O . LEU A 1 95 ? 6.449 15.953 -2.25 1 97.44 95 LEU A O 1
ATOM 800 N N . ILE A 1 96 ? 4.652 16.484 -1.072 1 96.75 96 ILE A N 1
ATOM 801 C CA . ILE A 1 96 ? 3.84 15.352 -1.507 1 96.75 96 ILE A CA 1
ATOM 802 C C . ILE A 1 96 ? 3.629 15.422 -3.018 1 96.75 96 ILE A C 1
ATOM 804 O O . ILE A 1 96 ? 3.756 14.406 -3.713 1 96.75 96 ILE A O 1
ATOM 808 N N . LYS A 1 97 ? 3.338 16.562 -3.516 1 96.56 97 LYS A N 1
ATOM 809 C CA . LYS A 1 97 ? 3.158 16.75 -4.949 1 96.56 97 LYS A CA 1
ATOM 810 C C . LYS A 1 97 ? 4.434 16.406 -5.715 1 96.56 97 LYS A C 1
ATOM 812 O O . LYS A 1 97 ? 4.379 15.758 -6.762 1 96.56 97 LYS A O 1
ATOM 817 N N . GLU A 1 98 ? 5.488 16.906 -5.215 1 96.5 98 GLU A N 1
ATOM 818 C CA . GLU A 1 98 ? 6.773 16.594 -5.84 1 96.5 98 GLU A CA 1
ATOM 819 C C . GLU A 1 98 ? 7.023 15.094 -5.898 1 96.5 98 GLU A C 1
ATOM 821 O O . GLU A 1 98 ? 7.438 14.57 -6.934 1 96.5 98 GLU A O 1
ATOM 826 N N . GLN A 1 99 ? 6.805 14.453 -4.809 1 97.06 99 GLN A N 1
ATOM 827 C CA . GLN A 1 99 ? 7.02 13.008 -4.758 1 97.06 99 GLN A CA 1
ATOM 828 C C . GLN A 1 99 ? 6.117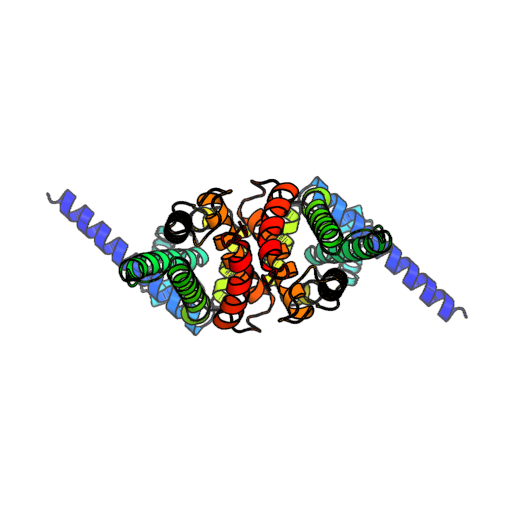 12.281 -5.75 1 97.06 99 GLN A C 1
ATOM 830 O O . GLN A 1 99 ? 6.57 11.383 -6.461 1 97.06 99 GLN A O 1
ATOM 835 N N . HIS A 1 100 ? 4.836 12.664 -5.773 1 97.44 100 HIS A N 1
ATOM 836 C CA . HIS A 1 100 ? 3.896 12.031 -6.691 1 97.44 100 HIS A CA 1
ATOM 837 C C . HIS A 1 100 ? 4.27 12.297 -8.141 1 97.44 100 HIS A C 1
ATOM 839 O O . HIS A 1 100 ? 4.168 11.414 -8.992 1 97.44 100 HIS A O 1
ATOM 845 N N . ARG A 1 101 ? 4.703 13.508 -8.422 1 96.69 101 ARG A N 1
ATOM 846 C CA . ARG A 1 101 ? 5.117 13.859 -9.773 1 96.69 101 ARG A CA 1
ATOM 847 C C . ARG A 1 101 ? 6.32 13.039 -10.211 1 96.69 101 ARG A C 1
ATOM 849 O O . ARG A 1 101 ? 6.336 12.492 -11.32 1 96.69 101 ARG A O 1
ATOM 856 N N . LEU A 1 102 ? 7.305 12.953 -9.383 1 96.19 102 LEU A N 1
ATOM 857 C CA . LEU A 1 102 ? 8.5 12.188 -9.711 1 96.19 102 LEU A CA 1
ATOM 858 C C . LEU A 1 102 ? 8.156 10.719 -9.938 1 96.19 102 LEU A C 1
ATOM 860 O O . LEU A 1 102 ? 8.625 10.109 -10.906 1 96.19 102 LEU A O 1
ATOM 864 N N . CYS A 1 103 ? 7.332 10.133 -9.109 1 96.06 103 CYS A N 1
ATOM 865 C CA . CYS A 1 103 ? 6.941 8.734 -9.25 1 96.06 103 CYS A CA 1
ATOM 866 C C . CYS A 1 103 ? 6.148 8.516 -10.531 1 96.06 103 CYS A C 1
ATOM 868 O O . CYS A 1 103 ? 6.406 7.566 -11.273 1 96.06 103 CYS A O 1
ATOM 870 N N . ALA A 1 104 ? 5.258 9.445 -10.836 1 96 104 ALA A N 1
ATOM 871 C CA . ALA A 1 104 ? 4.336 9.258 -11.961 1 96 104 ALA A CA 1
ATOM 872 C C . ALA A 1 104 ? 5.012 9.594 -13.289 1 96 104 ALA A C 1
ATOM 874 O O . ALA A 1 104 ? 4.832 8.883 -14.281 1 96 104 ALA A O 1
ATOM 875 N N . GLN A 1 105 ? 5.82 10.617 -13.289 1 92.69 105 GLN A N 1
ATOM 876 C CA . GLN A 1 105 ? 6.254 11.172 -14.562 1 92.69 105 GLN A CA 1
ATOM 877 C C . GLN A 1 105 ? 7.699 10.789 -14.867 1 92.69 105 GLN A C 1
ATOM 879 O O . GLN A 1 105 ? 8.109 10.781 -16.031 1 92.69 105 GLN A O 1
ATOM 884 N N . ILE A 1 106 ? 8.438 10.539 -13.891 1 91.56 106 ILE A N 1
ATOM 885 C CA . ILE A 1 106 ? 9.844 10.25 -14.109 1 91.56 106 ILE A CA 1
ATOM 886 C C . ILE A 1 106 ? 10.086 8.75 -13.984 1 91.56 106 ILE A C 1
ATOM 888 O O . ILE A 1 106 ? 10.617 8.117 -14.898 1 91.56 106 ILE A O 1
ATOM 892 N N . VAL A 1 107 ? 9.664 8.133 -12.922 1 92.75 107 VAL A N 1
ATOM 893 C CA . VAL A 1 107 ? 9.906 6.707 -12.703 1 92.75 107 VAL A CA 1
ATOM 894 C C . VAL A 1 107 ? 8.938 5.883 -13.555 1 92.75 107 VAL A C 1
ATOM 896 O O . VAL A 1 107 ? 9.367 5.008 -14.312 1 92.75 107 VAL A O 1
ATOM 899 N N . GLY A 1 108 ? 7.672 6.207 -13.43 1 93.06 108 GLY A N 1
ATOM 900 C CA . GLY A 1 108 ? 6.664 5.539 -14.242 1 93.06 108 GLY A CA 1
ATOM 901 C C . GLY A 1 108 ? 6.035 4.344 -13.547 1 93.06 108 GLY A C 1
ATOM 902 O O . GLY A 1 108 ? 6.645 3.746 -12.656 1 93.06 108 GLY A O 1
ATOM 903 N N . LEU A 1 109 ? 4.863 3.967 -13.992 1 93.56 109 LEU A N 1
ATOM 904 C CA . LEU A 1 109 ? 3.992 2.984 -13.352 1 93.56 109 LEU A CA 1
ATOM 905 C C . LEU A 1 109 ? 4.664 1.617 -13.297 1 93.56 109 LEU A C 1
ATOM 907 O O . LEU A 1 109 ? 4.746 1.002 -12.234 1 93.56 109 LEU A O 1
ATOM 911 N N . ASP A 1 110 ? 5.184 1.12 -14.406 1 91.12 110 ASP A N 1
ATOM 912 C CA . ASP A 1 110 ? 5.742 -0.226 -14.469 1 91.12 110 ASP A CA 1
ATOM 913 C C . ASP A 1 110 ? 6.93 -0.378 -13.523 1 91.12 110 ASP A C 1
ATOM 915 O O . ASP A 1 110 ? 7.055 -1.395 -12.836 1 91.12 110 ASP A O 1
ATOM 919 N N . THR A 1 111 ? 7.68 0.66 -13.508 1 92.44 111 THR A N 1
ATOM 920 C CA . THR A 1 111 ? 8.867 0.626 -12.664 1 92.44 111 THR A CA 1
ATOM 921 C C . THR A 1 111 ? 8.477 0.724 -11.188 1 92.44 111 THR A C 1
ATOM 923 O O . THR A 1 111 ? 9.062 0.048 -10.336 1 92.44 111 THR A O 1
ATOM 926 N N . ILE A 1 112 ? 7.453 1.531 -10.867 1 93.38 112 ILE A N 1
ATOM 927 C CA . ILE A 1 112 ? 6.988 1.644 -9.492 1 93.38 112 ILE A CA 1
ATOM 928 C C . ILE A 1 112 ? 6.414 0.305 -9.023 1 93.38 112 ILE A C 1
ATOM 930 O O . ILE A 1 112 ? 6.664 -0.128 -7.898 1 93.38 112 ILE A O 1
ATOM 934 N N . LYS A 1 113 ? 5.727 -0.389 -9.867 1 92.69 113 LYS A N 1
ATOM 935 C CA . LYS A 1 113 ? 5.207 -1.715 -9.539 1 92.69 113 LYS A CA 1
ATOM 936 C C . LYS A 1 113 ? 6.332 -2.668 -9.156 1 92.69 113 LYS A C 1
ATOM 938 O O . LYS A 1 113 ? 6.227 -3.393 -8.164 1 92.69 113 LYS A O 1
ATOM 943 N N . VAL A 1 114 ? 7.352 -2.607 -9.914 1 89.38 114 VAL A N 1
ATOM 944 C CA . VAL A 1 114 ? 8.484 -3.488 -9.664 1 89.38 114 VAL A CA 1
ATOM 945 C C . VAL A 1 114 ? 9.078 -3.191 -8.289 1 89.38 114 VAL A C 1
ATOM 947 O O . VAL A 1 114 ? 9.359 -4.109 -7.52 1 89.38 114 VAL A O 1
ATOM 950 N N . VAL A 1 115 ? 9.195 -1.953 -7.98 1 88.75 115 VAL A N 1
ATOM 951 C CA . VAL A 1 115 ? 9.758 -1.552 -6.695 1 88.75 115 VAL A CA 1
ATOM 952 C C . VAL A 1 115 ? 8.844 -2.018 -5.562 1 88.75 115 VAL A C 1
ATOM 954 O O . VAL A 1 115 ? 9.305 -2.646 -4.605 1 88.75 115 VAL A O 1
ATOM 957 N N . TYR A 1 116 ? 7.605 -1.807 -5.652 1 91.38 116 TYR A N 1
ATOM 958 C CA . TYR A 1 116 ? 6.664 -2.076 -4.57 1 91.38 116 TYR A CA 1
ATOM 959 C C . TYR A 1 116 ? 6.531 -3.574 -4.324 1 91.38 116 TYR A C 1
ATOM 961 O O . TYR A 1 116 ? 6.41 -4.012 -3.176 1 91.38 116 TYR A O 1
ATOM 969 N N . TYR A 1 117 ? 6.555 -4.324 -5.348 1 89.25 117 TYR A N 1
ATOM 970 C CA . TYR A 1 117 ? 6.492 -5.754 -5.059 1 89.25 117 TYR A CA 1
ATOM 971 C C . TYR A 1 117 ? 7.852 -6.277 -4.609 1 89.25 117 TYR A C 1
ATOM 973 O O . TYR A 1 117 ? 7.93 -7.168 -3.758 1 89.25 117 TYR A O 1
ATOM 981 N N . SER A 1 118 ? 8.961 -5.684 -5.094 1 87 118 SER A N 1
ATOM 982 C CA . SER A 1 118 ? 10.289 -6.133 -4.676 1 87 118 SER A CA 1
ATOM 983 C C . SER A 1 118 ? 10.547 -5.797 -3.213 1 87 118 SER A C 1
ATOM 985 O O . SER A 1 118 ? 11.234 -6.543 -2.51 1 87 118 SER A O 1
ATOM 987 N N . LEU A 1 119 ? 10 -4.727 -2.777 1 88.94 119 LEU A N 1
ATOM 988 C CA . LEU A 1 119 ? 10.227 -4.27 -1.41 1 88.94 119 LEU A CA 1
ATOM 989 C C . LEU A 1 119 ? 9.648 -5.254 -0.402 1 88.94 119 LEU A C 1
ATOM 991 O O . LEU A 1 119 ? 10.188 -5.414 0.695 1 88.94 119 LEU A O 1
ATOM 995 N N . ILE A 1 120 ? 8.57 -5.891 -0.719 1 89 120 ILE A N 1
ATOM 996 C CA . ILE A 1 120 ? 7.973 -6.785 0.262 1 89 120 ILE A CA 1
ATOM 997 C C . ILE A 1 120 ? 8.422 -8.219 -0.003 1 89 120 ILE A C 1
ATOM 999 O O . ILE A 1 120 ? 8.32 -9.078 0.873 1 89 120 ILE A O 1
ATOM 1003 N N . ARG A 1 121 ? 8.906 -8.469 -1.196 1 82.31 121 ARG A N 1
ATOM 1004 C CA . ARG A 1 121 ? 9.391 -9.805 -1.523 1 82.31 121 ARG A CA 1
ATOM 1005 C C . ARG A 1 121 ? 10.828 -10 -1.046 1 82.31 121 ARG A C 1
ATOM 1007 O O . ARG A 1 121 ? 11.188 -11.078 -0.571 1 82.31 121 ARG A O 1
ATOM 1014 N N . ASN A 1 122 ? 11.562 -8.945 -1.352 1 73.19 122 ASN A N 1
ATOM 1015 C CA . ASN A 1 122 ? 12.992 -9.031 -1.079 1 73.19 122 ASN A CA 1
ATOM 1016 C C . ASN A 1 122 ? 13.383 -8.188 0.132 1 73.19 122 ASN A C 1
ATOM 1018 O O . ASN A 1 122 ? 13.273 -6.961 0.101 1 73.19 122 ASN A O 1
ATOM 1022 N N . ASN A 1 123 ? 13.906 -8.75 1.097 1 66.62 123 ASN A N 1
ATOM 1023 C CA . ASN A 1 123 ? 14.203 -8.102 2.371 1 66.62 123 ASN A CA 1
ATOM 1024 C C . ASN A 1 123 ? 15.391 -7.156 2.256 1 66.62 123 ASN A C 1
ATOM 1026 O O . ASN A 1 123 ? 15.438 -6.125 2.932 1 66.62 123 ASN A O 1
ATOM 1030 N N . GLN A 1 124 ? 16.281 -7.426 1.463 1 65.5 124 GLN A N 1
ATOM 1031 C CA . GLN A 1 124 ? 17.516 -6.668 1.46 1 65.5 124 GLN A CA 1
ATOM 1032 C C . GLN A 1 124 ? 17.328 -5.277 0.867 1 65.5 124 GLN A C 1
ATOM 1034 O O . GLN A 1 124 ? 18 -4.328 1.253 1 65.5 124 GLN A O 1
ATOM 1039 N N . GLU A 1 125 ? 16.359 -5.062 0.061 1 69.25 125 GLU A N 1
ATOM 1040 C CA . GLU A 1 125 ? 16.188 -3.822 -0.688 1 69.25 125 GLU A CA 1
ATOM 1041 C C . GLU A 1 125 ? 15.359 -2.811 0.099 1 69.25 125 GLU A C 1
ATOM 1043 O O . GLU A 1 125 ? 15.523 -1.6 -0.068 1 69.25 125 GLU A O 1
ATOM 1048 N N . LYS A 1 126 ? 14.703 -3.273 1.101 1 75.56 126 LYS A N 1
ATOM 1049 C CA . LYS A 1 126 ? 13.703 -2.385 1.691 1 75.56 126 LYS A CA 1
ATOM 1050 C C . LYS A 1 126 ? 14.328 -1.494 2.762 1 75.56 126 LYS A C 1
ATOM 1052 O O . LYS A 1 126 ? 13.773 -0.453 3.115 1 75.56 126 LYS A O 1
ATOM 1057 N N . LYS A 1 127 ? 15.5 -1.773 3.201 1 77.31 127 LYS A N 1
ATOM 1058 C CA . LYS A 1 127 ? 16.078 -1.085 4.352 1 77.31 127 LYS A CA 1
ATOM 1059 C C . LYS A 1 127 ? 16.25 0.402 4.07 1 77.31 127 LYS A C 1
ATOM 1061 O O . LYS A 1 127 ? 15.938 1.245 4.91 1 77.31 127 LYS A O 1
ATOM 1066 N N . SER A 1 128 ? 16.656 0.669 2.865 1 80.56 128 SER A N 1
ATOM 1067 C CA . SER A 1 128 ? 16.906 2.072 2.553 1 80.56 128 SER A CA 1
ATOM 1068 C C . SER A 1 128 ? 15.609 2.84 2.355 1 80.56 128 SER A C 1
ATOM 1070 O O . SER A 1 128 ? 15.555 4.051 2.582 1 80.56 128 SER A O 1
ATOM 1072 N N . ILE A 1 129 ? 14.539 2.154 2.035 1 85.56 129 ILE A N 1
ATOM 1073 C CA . ILE A 1 129 ? 13.266 2.791 1.712 1 85.56 129 ILE A CA 1
ATOM 1074 C C . ILE A 1 129 ? 12.484 3.068 2.996 1 85.56 129 ILE A C 1
ATOM 1076 O O . ILE A 1 129 ? 11.844 4.113 3.125 1 85.56 129 ILE A O 1
ATOM 1080 N N . ILE A 1 130 ? 12.664 2.182 3.986 1 86.56 130 ILE A N 1
ATOM 1081 C CA . ILE A 1 130 ? 11.844 2.324 5.184 1 86.56 130 ILE A CA 1
ATOM 1082 C C . ILE A 1 130 ? 12.68 2.924 6.312 1 86.56 130 ILE A C 1
ATOM 1084 O O . ILE A 1 130 ? 12.211 3.031 7.449 1 86.56 130 ILE A O 1
ATOM 1088 N N . ASP A 1 131 ? 13.898 3.299 6.023 1 88.31 131 ASP A N 1
ATOM 1089 C CA . ASP A 1 131 ? 14.766 3.938 7.004 1 88.31 131 ASP A CA 1
ATOM 1090 C C . ASP A 1 131 ? 14.219 5.297 7.426 1 88.31 131 ASP A C 1
ATOM 1092 O O . ASP A 1 131 ? 14.094 6.207 6.602 1 88.31 131 ASP A O 1
ATOM 1096 N N . GLU A 1 132 ? 13.906 5.426 8.703 1 90 132 GLU A N 1
ATOM 1097 C CA . GLU A 1 132 ? 13.32 6.672 9.195 1 90 132 GLU A CA 1
ATOM 1098 C C . GLU A 1 132 ? 14.336 7.812 9.156 1 90 132 GLU A C 1
ATOM 1100 O O . GLU A 1 132 ? 13.977 8.977 9.297 1 90 132 GLU A O 1
ATOM 1105 N N . GLU A 1 133 ? 15.578 7.453 8.859 1 91.25 133 GLU A N 1
ATOM 1106 C CA . GLU A 1 133 ? 16.609 8.469 8.703 1 91.25 133 GLU A CA 1
ATOM 1107 C C . GLU A 1 133 ? 16.719 8.945 7.254 1 91.25 133 GLU A C 1
ATOM 1109 O O . GLU A 1 133 ? 17.469 9.867 6.949 1 91.25 133 GLU A O 1
ATOM 1114 N N . ARG A 1 134 ? 15.961 8.25 6.465 1 93.31 134 ARG A N 1
ATOM 1115 C CA . ARG A 1 134 ? 15.875 8.695 5.078 1 93.31 134 ARG A CA 1
ATOM 1116 C C . ARG A 1 134 ? 15.438 10.156 5.004 1 93.31 134 ARG A C 1
ATOM 1118 O O . ARG A 1 134 ? 14.594 10.594 5.785 1 93.31 134 ARG A O 1
ATOM 1125 N N . GLU A 1 135 ? 15.945 10.898 4.023 1 95.56 135 GLU A N 1
ATOM 1126 C CA . GLU A 1 135 ? 15.719 12.336 3.9 1 95.56 135 GLU A CA 1
ATOM 1127 C C . GLU A 1 135 ? 14.227 12.648 3.773 1 95.56 135 GLU A C 1
ATOM 1129 O O . GLU A 1 135 ? 13.75 13.633 4.336 1 95.56 135 GLU A O 1
ATOM 1134 N N . LEU A 1 136 ? 13.508 11.891 3.039 1 95.56 136 LEU A N 1
ATOM 1135 C CA . LEU A 1 136 ? 12.07 12.109 2.902 1 95.56 136 LEU A CA 1
ATOM 1136 C C . LEU A 1 136 ? 11.391 12.133 4.27 1 95.56 136 LEU A C 1
ATOM 1138 O O . LEU A 1 136 ? 10.633 13.055 4.574 1 95.56 136 LEU A O 1
ATOM 1142 N N . TYR A 1 137 ? 11.734 11.18 5.105 1 95.94 137 TYR A N 1
ATOM 1143 C CA . TYR A 1 137 ? 11.172 11.094 6.449 1 95.94 137 TYR A CA 1
ATOM 1144 C C . TYR A 1 137 ? 11.578 12.297 7.289 1 95.94 137 TYR A C 1
ATOM 1146 O O . TYR A 1 137 ? 10.758 12.875 8 1 95.94 137 TYR A O 1
ATOM 1154 N N . THR A 1 138 ? 12.836 12.625 7.141 1 97.31 138 THR A N 1
ATOM 1155 C CA . THR A 1 138 ? 13.352 13.719 7.961 1 97.31 138 THR A CA 1
ATOM 1156 C C . THR A 1 138 ? 12.68 15.039 7.598 1 97.31 138 THR A C 1
ATOM 1158 O O . THR A 1 138 ? 12.359 15.836 8.477 1 97.31 138 THR A O 1
ATOM 1161 N N . ILE A 1 139 ? 12.477 15.234 6.34 1 98.06 139 ILE A N 1
ATOM 1162 C CA . ILE A 1 139 ? 11.82 16.453 5.891 1 98.06 139 ILE A CA 1
ATOM 1163 C C . ILE A 1 139 ? 10.375 16.484 6.387 1 98.06 139 ILE A C 1
ATOM 1165 O O . ILE A 1 139 ? 9.906 17.5 6.922 1 98.06 139 ILE A O 1
ATOM 1169 N N . VAL A 1 140 ? 9.641 15.367 6.211 1 97.94 140 VAL A N 1
ATOM 1170 C CA . VAL A 1 140 ? 8.266 15.297 6.691 1 97.94 140 VAL A CA 1
ATOM 1171 C C . VAL A 1 140 ? 8.234 15.547 8.195 1 97.94 140 VAL A C 1
ATOM 1173 O O . VAL A 1 140 ? 7.391 16.312 8.688 1 97.94 140 VAL A O 1
ATOM 1176 N N . HIS A 1 141 ? 9.156 14.938 8.883 1 98.12 141 HIS A N 1
ATOM 1177 C CA . HIS A 1 141 ? 9.227 15.109 10.328 1 98.12 141 HIS A CA 1
ATOM 1178 C C . HIS A 1 141 ? 9.43 16.562 10.703 1 98.12 141 HIS A C 1
ATOM 1180 O O . HIS A 1 141 ? 8.758 17.094 11.594 1 98.12 141 HIS A O 1
ATOM 1186 N N . GLN A 1 142 ? 10.336 17.219 10.055 1 97.94 142 GLN A N 1
ATOM 1187 C CA . GLN A 1 142 ? 10.594 18.641 10.305 1 97.94 142 GLN A CA 1
ATOM 1188 C C . GLN A 1 142 ? 9.352 19.484 10.039 1 97.94 142 GLN A C 1
ATOM 1190 O O . GLN A 1 142 ? 9.047 20.406 10.797 1 97.94 142 GLN A O 1
ATOM 1195 N N . ILE A 1 143 ? 8.695 19.172 9 1 97.94 143 ILE A N 1
ATOM 1196 C CA . ILE A 1 143 ? 7.473 19.891 8.656 1 97.94 143 ILE A CA 1
ATOM 1197 C C . ILE A 1 143 ? 6.426 19.672 9.742 1 97.94 143 ILE A C 1
ATOM 1199 O O . ILE A 1 143 ? 5.746 20.625 10.156 1 97.94 143 ILE A O 1
ATOM 1203 N N . MET A 1 144 ? 6.293 18.391 10.219 1 97.25 144 MET A N 1
ATOM 1204 C CA . MET A 1 144 ? 5.348 18.109 11.289 1 97.25 144 MET A CA 1
ATOM 1205 C C . MET A 1 144 ? 5.695 18.891 12.555 1 97.25 144 MET A C 1
ATOM 1207 O O . MET A 1 144 ? 4.816 19.453 13.211 1 97.25 144 MET A O 1
ATOM 1211 N N . GLU A 1 145 ? 6.945 18.922 12.867 1 97.69 145 GLU A N 1
ATOM 1212 C CA . GLU A 1 145 ? 7.391 19.672 14.031 1 97.69 145 GLU A CA 1
ATOM 1213 C C . GLU A 1 145 ? 7.055 21.156 13.898 1 97.69 145 GLU A C 1
ATOM 1215 O O . GLU A 1 145 ? 6.562 21.766 14.844 1 97.69 145 GLU A O 1
ATOM 1220 N N . GLN A 1 146 ? 7.402 21.688 12.766 1 96.88 146 GLN A N 1
ATOM 1221 C CA . GLN A 1 146 ? 7.078 23.078 12.492 1 96.88 146 GLN A CA 1
ATOM 1222 C C . GLN A 1 146 ? 5.582 23.344 12.641 1 96.88 146 GLN A C 1
ATOM 1224 O O . GLN A 1 146 ? 5.172 24.344 13.227 1 96.88 146 GLN A O 1
ATOM 1229 N N . GLY A 1 147 ? 4.809 22.469 12.062 1 96.75 147 GLY A N 1
ATOM 1230 C CA . GLY A 1 147 ? 3.361 22.609 12.133 1 96.75 147 GLY A CA 1
ATOM 1231 C C . GLY A 1 147 ? 2.826 22.516 13.555 1 96.75 147 GLY A C 1
ATOM 1232 O O . GLY A 1 147 ? 1.86 23.203 13.898 1 96.75 147 GLY A O 1
ATOM 1233 N N . GLN A 1 148 ? 3.434 21.656 14.352 1 96.56 148 GLN A N 1
ATOM 1234 C CA . GLN A 1 148 ? 3.029 21.578 15.75 1 96.56 148 GLN A CA 1
ATOM 1235 C C . GLN A 1 148 ? 3.42 22.844 16.516 1 96.56 148 GLN A C 1
ATOM 1237 O O . GLN A 1 148 ? 2.621 23.375 17.281 1 96.56 148 GLN A O 1
ATOM 1242 N N . LYS A 1 149 ? 4.57 23.344 16.297 1 96.31 149 LYS A N 1
ATOM 1243 C CA . LYS A 1 149 ? 5.055 24.547 16.953 1 96.31 149 LYS A CA 1
ATOM 1244 C C . LYS A 1 149 ? 4.188 25.75 16.594 1 96.31 149 LYS A C 1
ATOM 1246 O O . LYS A 1 149 ? 3.918 26.609 17.438 1 96.31 149 LYS A O 1
ATOM 1251 N N . SER A 1 150 ? 3.727 25.828 15.352 1 95.62 150 SER A N 1
ATOM 1252 C CA . SER A 1 150 ? 2.941 26.969 14.883 1 95.62 150 SER A CA 1
ATOM 1253 C C . SER A 1 150 ? 1.461 26.781 15.203 1 95.62 150 SER A C 1
ATOM 1255 O O . SER A 1 150 ? 0.655 27.688 14.961 1 95.62 150 SER A O 1
ATOM 1257 N N . GLY A 1 151 ? 1.085 25.609 15.633 1 94.69 151 GLY A N 1
ATOM 1258 C CA . GLY A 1 151 ? -0.296 25.344 16 1 94.69 151 GLY A CA 1
ATOM 1259 C C . GLY A 1 151 ? -1.146 24.875 14.844 1 94.69 151 GLY A C 1
ATOM 1260 O O . GLY A 1 151 ? -2.373 24.812 14.945 1 94.69 151 GLY A O 1
ATOM 1261 N N . GLU A 1 152 ? -0.495 24.562 13.703 1 94.06 152 GLU A N 1
ATOM 1262 C CA . GLU A 1 152 ? -1.222 24.047 12.547 1 94.06 152 GLU A CA 1
ATOM 1263 C C . GLU A 1 152 ? -1.655 22.609 12.766 1 94.06 152 GLU A C 1
ATOM 1265 O O . GLU A 1 152 ? -2.76 22.219 12.383 1 94.06 152 GLU A O 1
ATOM 1270 N N . PHE A 1 153 ? -0.768 21.812 13.359 1 94.44 153 PHE A N 1
ATOM 1271 C CA . PHE A 1 153 ? -1.025 20.391 13.539 1 94.44 153 PHE A CA 1
ATOM 1272 C C . PHE A 1 153 ? -1.205 20.062 15.016 1 94.44 153 PHE A C 1
ATOM 1274 O O . PHE A 1 153 ? -0.704 20.766 15.883 1 94.44 153 PHE A O 1
ATOM 1281 N N . ARG A 1 154 ? -1.977 18.984 15.242 1 91.31 154 ARG A N 1
ATOM 1282 C CA . ARG A 1 154 ? -2.225 18.531 16.609 1 91.31 154 ARG A CA 1
ATOM 1283 C C . ARG A 1 154 ? -0.92 18.172 17.312 1 91.31 154 ARG A C 1
ATOM 1285 O O . ARG A 1 154 ? 0.013 17.672 16.672 1 91.31 154 ARG A O 1
ATOM 1292 N N . ASP A 1 155 ? -0.899 18.391 18.656 1 92.31 155 ASP A N 1
ATOM 1293 C CA . ASP A 1 155 ? 0.325 18.141 19.406 1 92.31 155 ASP A CA 1
ATOM 1294 C C . ASP A 1 155 ? 0.077 17.156 20.562 1 92.31 155 ASP A C 1
ATOM 1296 O O . ASP A 1 155 ? 0.888 17.062 21.484 1 92.31 155 ASP A O 1
ATOM 1300 N N . ASP A 1 156 ? -1.058 16.453 20.516 1 92.44 156 ASP A N 1
ATOM 1301 C CA . ASP A 1 156 ? -1.35 15.422 21.5 1 92.44 156 ASP A CA 1
ATOM 1302 C C . ASP A 1 156 ? -0.655 14.109 21.156 1 92.44 156 ASP A C 1
ATOM 1304 O O . ASP A 1 156 ? -0.656 13.172 21.953 1 92.44 156 ASP A O 1
ATOM 1308 N N . ILE A 1 157 ? -0.099 14.117 19.953 1 92.56 157 ILE A N 1
ATOM 1309 C CA . ILE A 1 157 ? 0.754 13 19.562 1 92.56 157 ILE A CA 1
ATOM 1310 C C . ILE A 1 157 ? 2.088 13.531 19.031 1 92.56 157 ILE A C 1
ATOM 1312 O O . ILE A 1 157 ? 2.205 14.711 18.703 1 92.56 157 ILE A O 1
ATOM 1316 N N . SER A 1 158 ? 3.094 12.656 18.984 1 96.12 158 SER A N 1
ATOM 1317 C CA . SER A 1 158 ? 4.445 13.094 18.641 1 96.12 158 SER A CA 1
ATOM 1318 C C . SER A 1 158 ? 4.551 13.43 17.156 1 96.12 158 SER A C 1
ATOM 1320 O O . SER A 1 158 ? 3.785 12.914 16.344 1 96.12 158 SER A O 1
ATOM 1322 N N . ALA A 1 159 ? 5.5 14.305 16.828 1 96.88 159 ALA A N 1
ATOM 1323 C CA . ALA A 1 159 ? 5.805 14.586 15.43 1 96.88 159 ALA A CA 1
ATOM 1324 C C . ALA A 1 159 ? 6.203 13.32 14.68 1 96.88 159 ALA A C 1
ATOM 1326 O O . ALA A 1 159 ? 5.93 13.18 13.484 1 96.88 159 ALA A O 1
ATOM 1327 N N . SER A 1 160 ? 6.816 12.398 15.383 1 96.62 160 SER A N 1
ATOM 1328 C CA . SER A 1 160 ? 7.219 11.133 14.781 1 96.62 160 SER A CA 1
ATOM 1329 C C . SER A 1 160 ? 6.008 10.297 14.383 1 96.62 160 SER A C 1
ATOM 1331 O O . SER A 1 160 ? 5.992 9.688 13.312 1 96.62 160 SER A O 1
ATOM 1333 N N . GLU A 1 161 ? 5.012 10.305 15.211 1 94.69 161 GLU A N 1
ATOM 1334 C CA . GLU A 1 161 ? 3.789 9.578 14.883 1 94.69 161 GLU A CA 1
ATOM 1335 C C . GLU A 1 161 ? 3.07 10.211 13.695 1 94.69 161 GLU A C 1
ATOM 1337 O O . GLU A 1 161 ? 2.596 9.5 12.805 1 94.69 161 GLU A O 1
ATOM 1342 N N . LEU A 1 162 ? 3.037 11.523 13.703 1 95.5 162 LEU A N 1
ATOM 1343 C CA . LEU A 1 162 ? 2.453 12.227 12.57 1 95.5 162 LEU A CA 1
ATOM 1344 C C . LEU A 1 162 ? 3.211 11.906 11.289 1 95.5 162 LEU A C 1
ATOM 1346 O O . LEU A 1 162 ? 2.598 11.688 10.234 1 95.5 162 LEU A O 1
ATOM 1350 N N . THR A 1 163 ? 4.516 11.867 11.398 1 96.75 163 THR A N 1
ATOM 1351 C CA . THR A 1 163 ? 5.371 11.57 10.258 1 96.75 163 THR A CA 1
ATOM 1352 C C . THR A 1 163 ? 5.074 10.18 9.711 1 96.75 163 THR A C 1
ATOM 1354 O O . THR A 1 163 ? 4.91 10 8.5 1 96.75 163 THR A O 1
ATOM 1357 N N . ARG A 1 164 ? 4.914 9.242 10.547 1 95.12 164 ARG A N 1
ATOM 1358 C CA . ARG A 1 164 ? 4.625 7.871 10.141 1 95.12 164 ARG A CA 1
ATOM 1359 C C . ARG A 1 164 ? 3.289 7.789 9.406 1 95.12 164 ARG A C 1
ATOM 1361 O O . ARG A 1 164 ? 3.172 7.105 8.391 1 95.12 164 ARG A O 1
ATOM 1368 N N . ASP A 1 165 ? 2.338 8.492 9.93 1 95.25 165 ASP A N 1
ATOM 1369 C CA . ASP A 1 165 ? 1.02 8.484 9.297 1 95.25 165 ASP A CA 1
ATOM 1370 C C . ASP A 1 165 ? 1.079 9.062 7.891 1 95.25 165 ASP A C 1
ATOM 1372 O O . ASP A 1 165 ? 0.494 8.508 6.957 1 95.25 165 ASP A O 1
ATOM 1376 N N . ILE A 1 166 ? 1.813 10.164 7.766 1 96.19 166 ILE A N 1
ATOM 1377 C CA . ILE A 1 166 ? 1.89 10.852 6.477 1 96.19 166 ILE A CA 1
ATOM 1378 C C . ILE A 1 166 ? 2.635 9.977 5.473 1 96.19 166 ILE A C 1
ATOM 1380 O O . ILE A 1 166 ? 2.174 9.789 4.344 1 96.19 166 ILE A O 1
ATOM 1384 N N . VAL A 1 167 ? 3.727 9.414 5.852 1 96 167 VAL A N 1
ATOM 1385 C CA . VAL A 1 167 ? 4.531 8.594 4.949 1 96 167 VAL A CA 1
ATOM 1386 C C . VAL A 1 167 ? 3.762 7.328 4.582 1 96 167 VAL A C 1
ATOM 1388 O O . VAL A 1 167 ? 3.82 6.867 3.439 1 96 167 VAL A O 1
ATOM 1391 N N . ARG A 1 168 ? 3.012 6.789 5.539 1 95.88 168 ARG A N 1
ATOM 1392 C CA . ARG A 1 168 ? 2.152 5.637 5.281 1 95.88 168 ARG A CA 1
ATOM 1393 C C . ARG A 1 168 ? 1.106 5.961 4.219 1 95.88 168 ARG A C 1
ATOM 1395 O O . ARG A 1 168 ? 0.884 5.172 3.297 1 95.88 168 ARG A O 1
ATOM 1402 N N . CYS A 1 169 ? 0.514 7.074 4.312 1 95.88 169 CYS A N 1
ATOM 1403 C CA . CYS A 1 169 ? -0.478 7.504 3.332 1 95.88 169 CYS A CA 1
ATOM 1404 C C . CYS A 1 169 ? 0.162 7.711 1.965 1 95.88 169 CYS A C 1
ATOM 1406 O O . CYS A 1 169 ? -0.428 7.363 0.94 1 95.88 169 CYS A O 1
ATOM 1408 N N . MET A 1 170 ? 1.375 8.273 1.966 1 95.88 170 MET A N 1
ATOM 1409 C CA . MET A 1 170 ? 2.102 8.469 0.715 1 95.88 170 MET A CA 1
ATOM 1410 C C . MET A 1 170 ? 2.354 7.137 0.016 1 9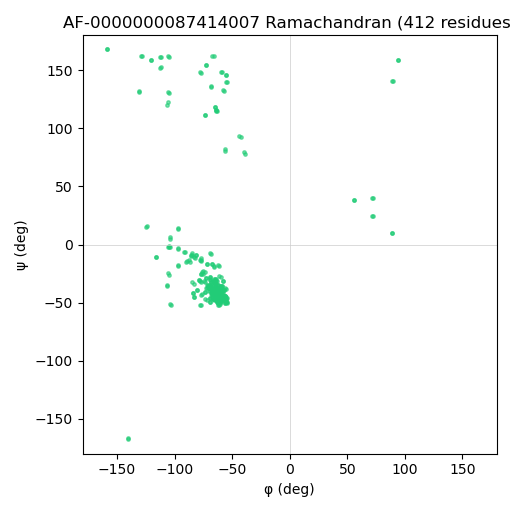5.88 170 MET A C 1
ATOM 1412 O O . MET A 1 170 ? 2.111 7.004 -1.185 1 95.88 170 MET A O 1
ATOM 1416 N N . ARG A 1 171 ? 2.756 6.184 0.79 1 94.44 171 ARG A N 1
ATOM 1417 C CA . ARG A 1 171 ? 3.008 4.859 0.231 1 94.44 171 ARG A CA 1
ATOM 1418 C C . ARG A 1 171 ? 1.705 4.184 -0.184 1 94.44 171 ARG A C 1
ATOM 1420 O O . ARG A 1 171 ? 1.651 3.508 -1.214 1 94.44 171 ARG A O 1
ATOM 1427 N N . GLY A 1 172 ? 0.692 4.418 0.628 1 96.06 172 GLY A N 1
ATOM 1428 C CA . GLY A 1 172 ? -0.596 3.797 0.363 1 96.06 172 GLY A CA 1
ATOM 1429 C C . GLY A 1 172 ? -1.196 4.215 -0.966 1 96.06 172 GLY A C 1
ATOM 1430 O O . GLY A 1 172 ? -1.696 3.377 -1.719 1 96.06 172 GLY A O 1
ATOM 1431 N N . ILE A 1 173 ? -1.159 5.469 -1.277 1 97.69 173 ILE A N 1
ATOM 1432 C CA . ILE A 1 173 ? -1.786 5.926 -2.514 1 97.69 173 ILE A CA 1
ATOM 1433 C C . ILE A 1 173 ? -0.95 5.48 -3.711 1 97.69 173 ILE A C 1
ATOM 1435 O O . ILE A 1 173 ? -1.488 5.223 -4.789 1 97.69 173 ILE A O 1
ATOM 1439 N N . LEU A 1 174 ? 0.349 5.336 -3.529 1 96.88 174 LEU A N 1
ATOM 1440 C CA . LEU A 1 174 ? 1.188 4.801 -4.598 1 96.88 174 LEU A CA 1
ATOM 1441 C C . LEU A 1 174 ? 0.864 3.334 -4.859 1 96.88 174 LEU A C 1
ATOM 1443 O O . LEU A 1 174 ? 0.78 2.912 -6.016 1 96.88 174 LEU A O 1
ATOM 1447 N N . TYR A 1 175 ? 0.686 2.604 -3.805 1 96.06 175 TYR A N 1
ATOM 1448 C CA . TYR A 1 175 ? 0.28 1.214 -3.98 1 96.06 175 TYR A CA 1
ATOM 1449 C C . TYR A 1 175 ? -1.05 1.123 -4.719 1 96.06 175 TYR A C 1
ATOM 1451 O O . TYR A 1 175 ? -1.206 0.307 -5.633 1 96.06 175 TYR A O 1
ATOM 1459 N N . ASP A 1 176 ? -1.96 1.962 -4.305 1 95.75 176 ASP A N 1
ATOM 1460 C CA . ASP A 1 176 ? -3.26 2.002 -4.973 1 95.75 176 ASP A CA 1
ATOM 1461 C C . ASP A 1 176 ? -3.107 2.336 -6.453 1 95.75 176 ASP A C 1
ATOM 1463 O O . ASP A 1 176 ? -3.777 1.744 -7.301 1 95.75 176 ASP A O 1
ATOM 1467 N N . TRP A 1 177 ? -2.244 3.26 -6.707 1 96.62 177 TRP A N 1
ATOM 1468 C CA . TRP A 1 177 ? -1.979 3.67 -8.086 1 96.62 177 TRP A CA 1
ATOM 1469 C C . TRP A 1 177 ? -1.472 2.494 -8.914 1 96.62 177 TRP A C 1
ATOM 1471 O O . TRP A 1 177 ? -1.896 2.307 -10.055 1 96.62 177 TRP A O 1
ATOM 1481 N N . CYS A 1 178 ? -0.643 1.685 -8.336 1 94.94 178 CYS A N 1
ATOM 1482 C CA . CYS A 1 178 ? -0.164 0.463 -8.977 1 94.94 178 CYS A CA 1
ATOM 1483 C C . CYS A 1 178 ? -1.302 -0.532 -9.172 1 94.94 178 CYS A C 1
ATOM 1485 O O . CYS A 1 178 ? -1.447 -1.112 -10.25 1 94.94 178 CYS A O 1
ATOM 1487 N N . LEU A 1 179 ? -2.014 -0.67 -8.117 1 93.69 179 LEU A N 1
ATOM 1488 C CA . LEU A 1 179 ? -3.1 -1.645 -8.102 1 93.69 179 LEU A CA 1
ATOM 1489 C C . LEU A 1 179 ? -4.117 -1.345 -9.195 1 93.69 179 LEU A C 1
ATOM 1491 O O . LEU A 1 179 ? -4.633 -2.262 -9.836 1 93.69 179 LEU A O 1
ATOM 1495 N N . TYR A 1 180 ? -4.328 -0.095 -9.445 1 93.81 180 TYR A N 1
ATOM 1496 C CA . TYR A 1 180 ? -5.328 0.319 -10.422 1 93.81 180 TYR A CA 1
ATOM 1497 C C . TYR A 1 180 ? -4.68 0.602 -11.773 1 93.81 180 TYR A C 1
ATOM 1499 O O . TYR A 1 180 ? -5.262 1.292 -12.617 1 93.81 180 TYR A O 1
ATOM 1507 N N . ASP A 1 181 ? -3.525 0.221 -11.961 1 93.5 181 ASP A N 1
ATOM 1508 C CA . ASP A 1 181 ? -2.793 0.284 -13.227 1 93.5 181 ASP A CA 1
ATOM 1509 C C . ASP A 1 181 ? -2.75 1.712 -13.766 1 93.5 181 ASP A C 1
ATOM 1511 O O . ASP A 1 181 ? -2.953 1.937 -14.961 1 93.5 181 ASP A O 1
ATOM 1515 N N . GLY A 1 182 ? -2.584 2.646 -12.805 1 94.81 182 GLY A N 1
ATOM 1516 C CA . GLY A 1 182 ? -2.432 4.031 -13.219 1 94.81 182 GLY A CA 1
ATOM 1517 C C . GLY A 1 182 ? -3.721 4.645 -13.742 1 94.81 182 GLY A C 1
ATOM 1518 O O . GLY A 1 182 ? -3.689 5.605 -14.508 1 94.81 182 GLY A O 1
ATOM 1519 N N . ALA A 1 183 ? -4.844 4.09 -13.305 1 94.19 183 ALA A N 1
ATOM 1520 C CA . ALA A 1 183 ? -6.141 4.48 -13.852 1 94.19 183 ALA A CA 1
ATOM 1521 C C . ALA A 1 183 ? -6.539 5.871 -13.375 1 94.19 183 ALA A C 1
ATOM 1523 O O . ALA A 1 183 ? -7.465 6.48 -13.914 1 94.19 183 ALA A O 1
ATOM 1524 N N . PHE A 1 184 ? -5.953 6.422 -12.359 1 95.94 184 PHE A N 1
ATOM 1525 C CA . PHE A 1 184 ? -6.219 7.777 -11.891 1 95.94 184 PHE A CA 1
ATOM 1526 C C . PHE A 1 184 ? -4.945 8.617 -11.922 1 95.94 184 PHE A C 1
ATOM 1528 O O . PHE A 1 184 ? -3.84 8.07 -11.953 1 95.94 184 PHE A O 1
ATOM 1535 N N . ASP A 1 185 ? -5.148 9.953 -11.953 1 97.5 185 ASP A N 1
ATOM 1536 C CA . ASP A 1 185 ? -4.027 10.883 -11.859 1 97.5 185 ASP A CA 1
ATOM 1537 C C . ASP A 1 185 ? -3.471 10.93 -10.438 1 97.5 185 ASP A C 1
ATOM 1539 O O . ASP A 1 185 ? -4.102 11.484 -9.531 1 97.5 185 ASP A O 1
ATOM 1543 N N . LEU A 1 186 ? -2.275 10.414 -10.297 1 97.94 186 LEU A N 1
ATOM 1544 C CA . LEU A 1 186 ? -1.681 10.258 -8.977 1 97.94 186 LEU A CA 1
ATOM 1545 C C . LEU A 1 186 ? -1.549 11.602 -8.273 1 97.94 186 LEU A C 1
ATOM 1547 O O . LEU A 1 186 ? -1.837 11.719 -7.082 1 97.94 186 LEU A O 1
ATOM 1551 N N . VAL A 1 187 ? -1.14 12.641 -9.008 1 96.88 187 VAL A N 1
ATOM 1552 C CA . VAL A 1 187 ? -0.901 13.953 -8.422 1 96.88 187 VAL A CA 1
ATOM 1553 C C . VAL A 1 187 ? -2.227 14.578 -7.992 1 96.88 187 VAL A C 1
ATOM 1555 O O . VAL A 1 187 ? -2.375 15.008 -6.848 1 96.88 187 VAL A O 1
ATOM 1558 N N . GLU A 1 188 ? -3.195 14.508 -8.836 1 96.31 188 GLU A N 1
ATOM 1559 C CA . GLU A 1 188 ? -4.492 15.109 -8.547 1 96.31 188 GLU A CA 1
ATOM 1560 C C . GLU A 1 188 ? -5.219 14.352 -7.441 1 96.31 188 GLU A C 1
ATOM 1562 O O . GLU A 1 188 ? -5.691 14.953 -6.477 1 96.31 188 GLU A O 1
ATOM 1567 N N . GLU A 1 189 ? -5.281 13.055 -7.594 1 96.38 189 GLU A N 1
ATOM 1568 C CA . GLU A 1 189 ? -5.949 12.242 -6.582 1 96.38 189 GLU A CA 1
ATOM 1569 C C . GLU A 1 189 ? -5.211 12.305 -5.246 1 96.38 189 GLU A C 1
ATOM 1571 O O . GLU A 1 189 ? -5.836 12.336 -4.188 1 96.38 189 GLU A O 1
ATOM 1576 N N . GLY A 1 190 ? -3.887 12.305 -5.348 1 96 190 GLY A N 1
ATOM 1577 C CA . GLY A 1 190 ? -3.09 12.453 -4.141 1 96 190 GLY A CA 1
ATOM 1578 C C . GLY A 1 190 ? -3.371 13.742 -3.391 1 96 190 GLY A C 1
ATOM 1579 O O . GLY A 1 190 ? -3.469 13.742 -2.162 1 96 190 GLY A O 1
ATOM 1580 N N . GLU A 1 191 ? -3.496 14.789 -4.164 1 94 191 GLU A N 1
ATOM 1581 C CA . GLU A 1 191 ? -3.791 16.078 -3.549 1 94 191 GLU A CA 1
ATOM 1582 C C . GLU A 1 191 ? -5.121 16.047 -2.803 1 94 191 GLU A C 1
ATOM 1584 O O . GLU A 1 191 ? -5.207 16.469 -1.652 1 94 191 GLU A O 1
ATOM 1589 N N . LYS A 1 192 ? -6.141 15.539 -3.391 1 93.38 192 LYS A N 1
ATOM 1590 C CA . LYS A 1 192 ? -7.457 15.445 -2.766 1 93.38 192 LYS A CA 1
ATOM 1591 C C . LYS A 1 192 ? -7.418 14.547 -1.531 1 93.38 192 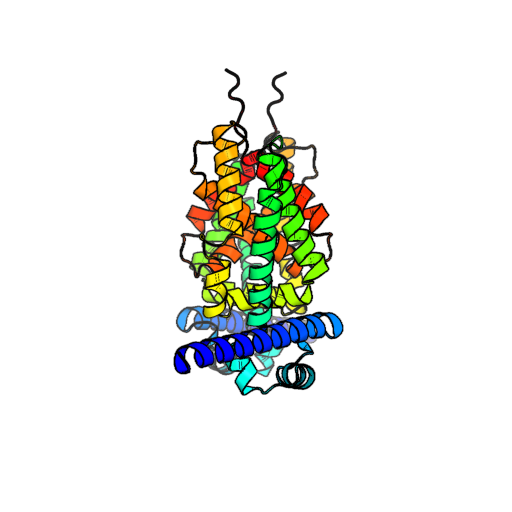LYS A C 1
ATOM 1593 O O . LYS A 1 192 ? -7.953 14.906 -0.481 1 93.38 192 LYS A O 1
ATOM 1598 N N . PHE A 1 193 ? -6.781 13.461 -1.65 1 95.5 193 PHE A N 1
ATOM 1599 C CA . PHE A 1 193 ? -6.652 12.477 -0.581 1 95.5 193 PHE A CA 1
ATOM 1600 C C . PHE A 1 193 ? -5.938 13.078 0.625 1 95.5 193 PHE A C 1
ATOM 1602 O O . PHE A 1 193 ? -6.426 12.977 1.753 1 95.5 193 PHE A O 1
ATOM 1609 N N . PHE A 1 194 ? -4.859 13.789 0.379 1 94.31 194 PHE A N 1
ATOM 1610 C CA . PHE A 1 194 ? -4.055 14.297 1.482 1 94.31 194 PHE A CA 1
ATOM 1611 C C . PHE A 1 194 ? -4.707 15.516 2.115 1 94.31 194 PHE A C 1
ATOM 1613 O O . PHE A 1 194 ? -4.578 15.742 3.32 1 94.31 194 PHE A O 1
ATOM 1620 N N . LEU A 1 195 ? -5.41 16.297 1.306 1 89.25 195 LEU A N 1
ATOM 1621 C CA . LEU A 1 195 ? -6.18 17.406 1.887 1 89.25 195 LEU A CA 1
ATOM 1622 C C . LEU A 1 195 ? -7.156 16.891 2.938 1 89.25 195 LEU A C 1
ATOM 1624 O O . LEU A 1 195 ? -7.277 17.469 4.016 1 89.25 195 LEU A O 1
ATOM 1628 N N . ARG A 1 196 ? -7.738 15.797 2.682 1 89.81 196 ARG A N 1
ATOM 1629 C CA . ARG A 1 196 ? -8.711 15.227 3.605 1 89.81 196 ARG A CA 1
ATOM 1630 C C . ARG A 1 196 ? -8.023 14.586 4.805 1 89.81 196 ARG A C 1
ATOM 1632 O O . ARG A 1 196 ? -8.445 14.773 5.945 1 89.81 196 ARG A O 1
ATOM 1639 N N . MET A 1 197 ? -6.949 13.859 4.547 1 89.94 197 MET A N 1
ATOM 1640 C CA . MET A 1 197 ? -6.223 13.203 5.629 1 89.94 197 MET A CA 1
ATOM 1641 C C . MET A 1 197 ? -5.645 14.234 6.598 1 89.94 197 MET A C 1
ATOM 1643 O O . MET A 1 197 ? -5.719 14.055 7.812 1 89.94 197 MET A O 1
ATOM 1647 N N . LEU A 1 198 ? -5.152 15.312 6.008 1 87.5 198 LEU A N 1
ATOM 1648 C CA . LEU A 1 198 ? -4.492 16.328 6.812 1 87.5 198 LEU A CA 1
ATOM 1649 C C . LEU A 1 198 ? -5.496 17.062 7.703 1 87.5 198 LEU A C 1
ATOM 1651 O O . LEU A 1 198 ? -5.133 17.578 8.758 1 87.5 198 LEU A O 1
ATOM 1655 N N . GLU A 1 199 ? -6.719 17.141 7.301 1 82.62 199 GLU A N 1
ATOM 1656 C CA . GLU A 1 199 ? -7.742 17.75 8.141 1 82.62 199 GLU A CA 1
ATOM 1657 C C . GLU A 1 199 ? -7.883 17.016 9.469 1 82.62 199 GLU A C 1
ATOM 1659 O O . GLU A 1 199 ? -8.219 17.609 10.492 1 82.62 199 GLU A O 1
ATOM 1664 N N . GLY A 1 200 ? -7.559 15.734 9.453 1 76.81 200 GLY A N 1
ATOM 1665 C CA . GLY A 1 200 ? -7.582 14.945 10.68 1 76.81 200 GLY A CA 1
ATOM 1666 C C . GLY A 1 200 ? -6.379 15.195 11.57 1 76.81 200 GLY A C 1
ATOM 1667 O O . GLY A 1 200 ? -6.398 14.867 12.75 1 76.81 200 GLY A O 1
ATOM 1668 N N . LEU A 1 201 ? -5.387 15.859 10.961 1 78.88 201 LEU A N 1
ATOM 1669 C CA . LEU A 1 201 ? -4.148 16.094 11.703 1 78.88 201 LEU A CA 1
ATOM 1670 C C . LEU A 1 201 ? -4.047 17.547 12.156 1 78.88 201 LEU A C 1
ATOM 1672 O O . LEU A 1 201 ? -3.098 17.922 12.844 1 78.88 201 LEU A O 1
ATOM 1676 N N . GLN A 1 202 ? -5.043 18.266 11.773 1 80.62 202 GLN A N 1
ATOM 1677 C CA . GLN A 1 202 ? -5.043 19.672 12.164 1 80.62 202 GLN A CA 1
ATOM 1678 C C . GLN A 1 202 ? -5.445 19.844 13.625 1 80.62 202 GLN A C 1
ATOM 1680 O O . GLN A 1 202 ? -6.203 19.031 14.164 1 80.62 202 GLN A O 1
ATOM 1685 N N . LYS A 1 203 ? -4.875 20.859 14.266 1 72.81 203 LYS A N 1
ATOM 1686 C CA . LYS A 1 203 ? -5.242 21.188 15.641 1 72.81 203 LYS A CA 1
ATOM 1687 C C . LYS A 1 203 ? -6.703 21.625 15.727 1 72.81 203 LYS A C 1
ATOM 1689 O O . LYS A 1 203 ? -7.164 22.453 14.938 1 72.81 203 LYS A O 1
ATOM 1694 N N . LYS A 1 204 ? -7.559 20.703 16.516 1 63.59 204 LYS A N 1
ATOM 1695 C CA . LYS A 1 204 ? -8.969 21.062 16.688 1 63.59 204 LYS A CA 1
ATOM 1696 C C . LYS A 1 204 ? -9.117 22.359 17.469 1 63.59 204 LYS A C 1
ATOM 1698 O O . LYS A 1 204 ? -8.344 22.641 18.375 1 63.59 204 LYS A O 1
ATOM 1703 N N . LYS A 1 205 ? -9.688 23.5 16.812 1 54.31 205 LYS A N 1
ATOM 1704 C CA . LYS A 1 205 ? -9.961 24.734 17.531 1 54.31 205 LYS A CA 1
ATOM 1705 C C . LYS A 1 205 ? -10.875 24.484 18.734 1 54.31 205 LYS A C 1
ATOM 1707 O O . LYS A 1 205 ? -11.93 23.859 18.594 1 54.31 205 LYS A O 1
ATOM 1712 N N . HIS A 1 206 ? -10.336 24 19.906 1 44.22 206 HIS A N 1
ATOM 1713 C CA . HIS A 1 206 ? -11.188 24.031 21.078 1 44.22 206 HIS A CA 1
ATOM 1714 C C . HIS A 1 206 ? -11.961 25.344 21.172 1 44.22 206 HIS A C 1
ATOM 1716 O O . HIS A 1 206 ? -11.398 26.422 20.969 1 44.22 206 HIS A O 1
ATOM 1722 N N . ASP A 1 207 ? -13.18 25.406 20.641 1 35.94 207 ASP A N 1
ATOM 1723 C CA . ASP A 1 207 ? -14 26.516 21.125 1 35.94 207 ASP A CA 1
ATOM 1724 C C . ASP A 1 207 ? -13.797 26.719 22.625 1 35.94 207 ASP A C 1
ATOM 1726 O O . ASP A 1 207 ? -14.055 25.812 23.422 1 35.94 207 ASP A O 1
ATOM 1730 N N . HIS A 1 208 ? -12.766 27.344 23.078 1 31.83 208 HIS A N 1
ATOM 1731 C CA . HIS A 1 208 ? -12.984 27.984 24.359 1 31.83 208 HIS A CA 1
ATOM 1732 C C . HIS A 1 208 ? -14.219 28.875 24.344 1 31.83 208 HIS A C 1
ATOM 1734 O O . HIS A 1 208 ? -14.484 29.547 23.344 1 31.83 208 HIS A O 1
ATOM 1740 N N . MET B 1 1 ? -34.75 -35.562 -16.594 1 53.62 1 MET B N 1
ATOM 1741 C CA . MET B 1 1 ? -34.594 -35.688 -15.141 1 53.62 1 MET B CA 1
ATOM 1742 C C . MET B 1 1 ? -33.25 -36.281 -14.797 1 53.62 1 MET B C 1
ATOM 1744 O O . MET B 1 1 ? -32.562 -35.812 -13.883 1 53.62 1 MET B O 1
ATOM 1748 N N . LYS B 1 2 ? -32.812 -37.281 -15.492 1 62.88 2 LYS B N 1
ATOM 1749 C CA . LYS B 1 2 ? -31.531 -37.906 -15.227 1 62.88 2 LYS B CA 1
ATOM 1750 C C . LYS B 1 2 ? -30.391 -36.938 -15.547 1 62.88 2 LYS B C 1
ATOM 1752 O O . LYS B 1 2 ? -29.406 -36.875 -14.797 1 62.88 2 LYS B O 1
ATOM 1757 N N . GLN B 1 3 ? -30.5 -36.25 -16.625 1 66.06 3 GLN B N 1
ATOM 1758 C CA . GLN B 1 3 ? -29.484 -35.281 -17.016 1 66.06 3 GLN B CA 1
ATOM 1759 C C . GLN B 1 3 ? -29.406 -34.125 -16.016 1 66.06 3 GLN B C 1
ATOM 1761 O O . GLN B 1 3 ? -28.297 -33.688 -15.672 1 66.06 3 GLN B O 1
ATOM 1766 N N . GLN B 1 4 ? -30.562 -33.719 -15.617 1 64.75 4 GLN B N 1
ATOM 1767 C CA . GLN B 1 4 ? -30.594 -32.656 -14.617 1 64.75 4 GLN B CA 1
ATOM 1768 C C . GLN B 1 4 ? -29.953 -33.125 -13.305 1 64.75 4 GLN B C 1
ATOM 1770 O O . GLN B 1 4 ? -29.219 -32.375 -12.656 1 64.75 4 GLN B O 1
ATOM 1775 N N . ASN B 1 5 ? -30.203 -34.344 -12.969 1 67.19 5 ASN B N 1
ATOM 1776 C CA . ASN B 1 5 ? -29.656 -34.938 -11.75 1 67.19 5 ASN B CA 1
ATOM 1777 C C . ASN B 1 5 ? -28.141 -35.094 -11.828 1 67.19 5 ASN B C 1
ATOM 1779 O O . ASN B 1 5 ? -27.438 -34.875 -10.844 1 67.19 5 ASN B O 1
ATOM 1783 N N . GLY B 1 6 ? -27.656 -35.438 -12.969 1 67.62 6 GLY B N 1
ATOM 1784 C CA . GLY B 1 6 ? -26.219 -35.594 -13.195 1 67.62 6 GLY B CA 1
ATOM 1785 C C . GLY B 1 6 ? -25.453 -34.312 -13.078 1 67.62 6 GLY B C 1
ATOM 1786 O O . GLY B 1 6 ? -24.375 -34.25 -12.508 1 67.62 6 GLY B O 1
ATOM 1787 N N . LEU B 1 7 ? -26.062 -33.281 -13.625 1 70.56 7 LEU B N 1
ATOM 1788 C CA . LEU B 1 7 ? -25.469 -31.953 -13.547 1 70.56 7 LEU B CA 1
ATOM 1789 C C . LEU B 1 7 ? -25.391 -31.484 -12.102 1 70.56 7 LEU B C 1
ATOM 1791 O O . LEU B 1 7 ? -24.406 -30.859 -11.703 1 70.56 7 LEU B O 1
ATOM 1795 N N . THR B 1 8 ? -26.391 -31.906 -11.367 1 78.38 8 THR B N 1
ATOM 1796 C CA . THR B 1 8 ? -26.422 -31.531 -9.961 1 78.38 8 THR B CA 1
ATOM 1797 C C . THR B 1 8 ? -25.344 -32.281 -9.18 1 78.38 8 THR B C 1
ATOM 1799 O O . THR B 1 8 ? -24.672 -31.672 -8.328 1 78.38 8 THR B O 1
ATOM 1802 N N . LEU B 1 9 ? -25.141 -33.5 -9.625 1 85.25 9 LEU B N 1
ATOM 1803 C CA . LEU B 1 9 ? -24.141 -34.312 -8.93 1 85.25 9 LEU B CA 1
ATOM 1804 C C . LEU B 1 9 ? -22.734 -33.812 -9.273 1 85.25 9 LEU B C 1
ATOM 1806 O O . LEU B 1 9 ? -21.859 -33.75 -8.398 1 85.25 9 LEU B O 1
ATOM 1810 N N . ARG B 1 10 ? -22.5 -33.594 -10.586 1 84.06 10 ARG B N 1
ATOM 1811 C CA . ARG B 1 10 ? -21.188 -33.094 -11 1 84.06 10 ARG B CA 1
ATOM 1812 C C . ARG B 1 10 ? -20.859 -31.781 -10.281 1 84.06 10 ARG B C 1
ATOM 1814 O O . ARG B 1 10 ? -19.719 -31.578 -9.867 1 84.06 10 ARG B O 1
ATOM 1821 N N . LYS B 1 11 ? -21.844 -3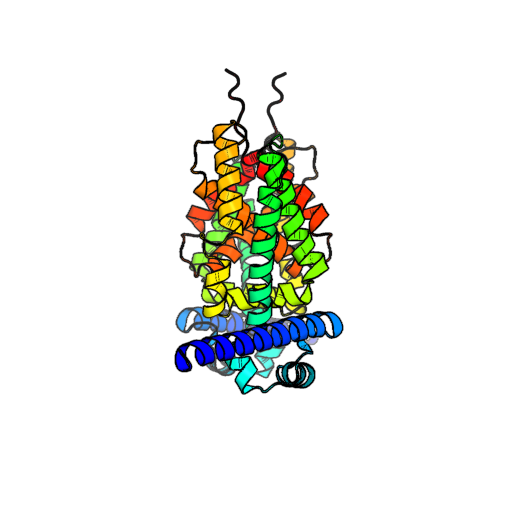1.016 -10.273 1 86.06 11 LYS B N 1
ATOM 1822 C CA . LYS B 1 11 ? -21.656 -29.734 -9.594 1 86.06 11 LYS B CA 1
ATOM 1823 C C . LYS B 1 11 ? -21.344 -29.938 -8.117 1 86.06 11 LYS B C 1
ATOM 1825 O O . LYS B 1 11 ? -20.5 -29.234 -7.551 1 86.06 11 LYS B O 1
ATOM 1830 N N . LYS B 1 12 ? -21.969 -30.797 -7.5 1 87.88 12 LYS B N 1
ATOM 1831 C CA . LYS B 1 12 ? -21.719 -31.125 -6.098 1 87.88 12 LYS B CA 1
ATOM 1832 C C . LYS B 1 12 ? -20.312 -31.656 -5.898 1 87.88 12 LYS B C 1
ATOM 1834 O O . LYS B 1 12 ? -19.625 -31.281 -4.941 1 87.88 12 LYS B O 1
ATOM 1839 N N . ARG B 1 13 ? -19.906 -32.531 -6.738 1 89.19 13 ARG B N 1
ATOM 1840 C CA . ARG B 1 13 ? -18.562 -33.094 -6.66 1 89.19 13 ARG B CA 1
ATOM 1841 C C . ARG B 1 13 ? -17.516 -32.031 -6.883 1 89.19 13 ARG B C 1
ATOM 1843 O O . ARG B 1 13 ? -16.469 -32.031 -6.234 1 89.19 13 ARG B O 1
ATOM 1850 N N . ALA B 1 14 ? -17.781 -31.172 -7.816 1 90.5 14 ALA B N 1
ATOM 1851 C CA . ALA B 1 14 ? -16.859 -30.078 -8.094 1 90.5 14 ALA B CA 1
ATOM 1852 C C . ALA B 1 14 ? -16.703 -29.172 -6.871 1 90.5 14 ALA B C 1
ATOM 1854 O O . ALA B 1 14 ? -15.602 -28.734 -6.547 1 90.5 14 ALA B O 1
ATOM 1855 N N . LEU B 1 15 ? -17.797 -28.938 -6.25 1 92.31 15 LEU B N 1
ATOM 1856 C CA . LEU B 1 15 ? -17.781 -28.094 -5.059 1 92.31 15 LEU B CA 1
ATOM 1857 C C . LEU B 1 15 ? -17 -28.781 -3.93 1 92.31 15 LEU B C 1
ATOM 1859 O O . LEU B 1 15 ? -16.281 -28.109 -3.184 1 92.31 15 LEU B O 1
ATOM 1863 N N . GLU B 1 16 ? -17.203 -29.984 -3.809 1 93.5 16 GLU B N 1
ATOM 1864 C CA . GLU B 1 16 ? -16.484 -30.734 -2.789 1 93.5 16 GLU B CA 1
ATOM 1865 C C . GLU B 1 16 ? -14.977 -30.719 -3.055 1 93.5 16 GLU B C 1
ATOM 1867 O O . GLU B 1 16 ? -14.18 -30.578 -2.127 1 93.5 16 GLU B O 1
ATOM 1872 N N . THR B 1 17 ? -14.617 -30.922 -4.297 1 94.94 17 THR B N 1
ATOM 1873 C CA . THR B 1 17 ? -13.211 -30.875 -4.676 1 94.94 17 THR B CA 1
ATOM 1874 C C . THR B 1 17 ? -12.633 -29.484 -4.418 1 94.94 17 THR B C 1
ATOM 1876 O O . THR B 1 17 ? -11.523 -29.359 -3.887 1 94.94 17 THR B O 1
ATOM 1879 N N . TYR B 1 18 ? -13.352 -28.5 -4.773 1 95.62 18 TYR B N 1
ATOM 1880 C CA . TYR B 1 18 ? -12.945 -27.125 -4.508 1 95.62 18 TYR B CA 1
ATOM 1881 C C . TYR B 1 18 ? -12.664 -26.922 -3.023 1 95.62 18 TYR B C 1
ATOM 1883 O O . TYR B 1 18 ? -11.609 -26.406 -2.654 1 95.62 18 TYR B O 1
ATOM 1891 N N . LYS B 1 19 ? -13.562 -27.344 -2.232 1 95.62 19 LYS B N 1
ATOM 1892 C CA . LYS B 1 19 ? -13.438 -27.141 -0.791 1 95.62 19 LYS B CA 1
ATOM 1893 C C . LYS B 1 19 ? -12.219 -27.875 -0.239 1 95.62 19 LYS B C 1
ATOM 1895 O O . LYS B 1 19 ? -11.477 -27.328 0.575 1 95.62 19 LYS B O 1
ATOM 1900 N N . ARG B 1 20 ? -12.047 -29.016 -0.704 1 96.25 20 ARG B N 1
ATOM 1901 C CA . ARG B 1 20 ? -10.906 -29.812 -0.24 1 96.25 20 ARG B CA 1
ATOM 1902 C C . ARG B 1 20 ? -9.586 -29.156 -0.631 1 96.25 20 ARG B C 1
ATOM 1904 O O . ARG B 1 20 ? -8.672 -29.062 0.185 1 96.25 20 ARG B O 1
ATOM 1911 N N . LEU B 1 21 ? -9.531 -28.781 -1.859 1 97.38 21 LEU B N 1
ATOM 1912 C CA . LEU B 1 21 ? -8.328 -28.109 -2.344 1 97.38 21 LEU B CA 1
ATOM 1913 C C . LEU B 1 21 ? -8.086 -26.812 -1.583 1 97.38 21 LEU B C 1
ATOM 1915 O O . LEU B 1 21 ? -6.961 -26.531 -1.168 1 97.38 21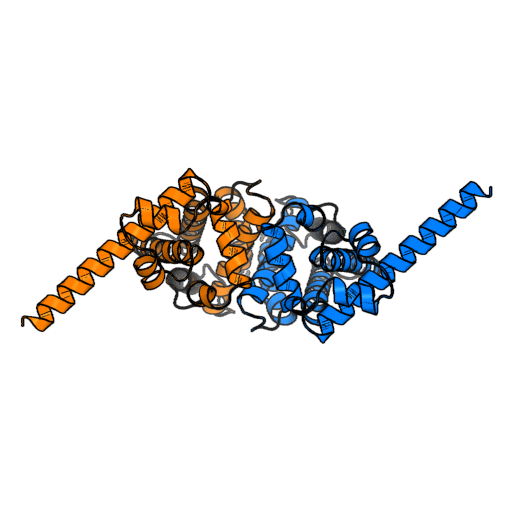 LEU B O 1
ATOM 1919 N N . PHE B 1 22 ? -9.117 -26.094 -1.41 1 96.25 22 PHE B N 1
ATOM 1920 C CA . PHE B 1 22 ? -9.055 -24.797 -0.729 1 96.25 22 PHE B CA 1
ATOM 1921 C C . PHE B 1 22 ? -8.586 -24.969 0.711 1 96.25 22 PHE B C 1
ATOM 1923 O O . PHE B 1 22 ? -7.586 -24.375 1.117 1 96.25 22 PHE B O 1
ATOM 1930 N N . GLU B 1 23 ? -9.195 -25.828 1.44 1 96.38 23 GLU B N 1
ATOM 1931 C CA . GLU B 1 23 ? -8.891 -26.031 2.852 1 96.38 23 GLU B CA 1
ATOM 1932 C C . GLU B 1 23 ? -7.496 -26.641 3.033 1 96.38 23 GLU B C 1
ATOM 1934 O O . GLU B 1 23 ? -6.758 -26.234 3.938 1 96.38 23 GLU B O 1
ATOM 1939 N N . THR B 1 24 ? -7.195 -27.562 2.184 1 97.56 24 THR B N 1
ATOM 1940 C CA . THR B 1 24 ? -5.879 -28.188 2.248 1 97.56 24 THR B CA 1
ATOM 1941 C C . THR B 1 24 ? -4.781 -27.156 1.98 1 97.56 24 THR B C 1
ATOM 1943 O O . THR B 1 24 ? -3.766 -27.141 2.678 1 97.56 24 THR B O 1
ATOM 1946 N N . SER B 1 25 ? -5.004 -26.359 0.955 1 97.25 25 SER B N 1
ATOM 1947 C CA . SER B 1 25 ? -4.035 -25.328 0.626 1 97.25 25 SER B CA 1
ATOM 1948 C C . SER B 1 25 ? -3.783 -24.406 1.817 1 97.25 25 SER B C 1
ATOM 1950 O O . SER B 1 25 ? -2.637 -24.203 2.223 1 97.25 25 SER B O 1
ATOM 1952 N N . LEU B 1 26 ? -4.84 -23.938 2.375 1 94.75 26 LEU B N 1
ATOM 1953 C CA . LEU B 1 26 ? -4.734 -22.984 3.475 1 94.75 26 LEU B CA 1
ATOM 1954 C C . LEU B 1 26 ? -4.055 -23.609 4.684 1 94.75 26 LEU B C 1
ATOM 1956 O O . LEU B 1 26 ? -3.254 -22.969 5.363 1 94.75 26 LEU B O 1
ATOM 1960 N N . LYS B 1 27 ? -4.379 -24.797 4.91 1 94.94 27 LYS B N 1
ATOM 1961 C CA . LYS B 1 27 ? -3.746 -25.531 6.004 1 94.94 27 LYS B CA 1
ATOM 1962 C C . LYS B 1 27 ? -2.24 -25.641 5.789 1 94.94 27 LYS B C 1
ATOM 1964 O O . LYS B 1 27 ? -1.454 -25.375 6.699 1 94.94 27 LYS B O 1
ATOM 1969 N N . LEU B 1 28 ? -1.866 -26.047 4.594 1 96.31 28 LEU B N 1
ATOM 1970 C CA . LEU B 1 28 ? -0.454 -26.203 4.266 1 96.31 28 LEU B CA 1
ATOM 1971 C C . LEU B 1 28 ? 0.28 -24.875 4.336 1 96.31 28 LEU B C 1
ATOM 1973 O O . LEU B 1 28 ? 1.408 -24.812 4.828 1 96.31 28 LEU B O 1
ATOM 1977 N N . PHE B 1 29 ? -0.384 -23.828 3.822 1 94.38 29 PHE B N 1
ATOM 1978 C CA . PHE B 1 29 ? 0.214 -22.5 3.91 1 94.38 29 PHE B CA 1
ATOM 1979 C C . PHE B 1 29 ? 0.477 -22.125 5.363 1 94.38 29 PHE B C 1
ATOM 1981 O O . PHE B 1 29 ? 1.533 -21.562 5.684 1 94.38 29 PHE B O 1
ATOM 1988 N N . ALA B 1 30 ? -0.438 -22.422 6.188 1 90 30 ALA B N 1
ATOM 1989 C CA . ALA B 1 30 ? -0.334 -22.094 7.602 1 90 30 ALA B CA 1
ATOM 1990 C C . ALA B 1 30 ? 0.759 -22.906 8.281 1 90 30 ALA B C 1
ATOM 1992 O O . ALA B 1 30 ? 1.504 -22.391 9.117 1 90 30 ALA B O 1
ATOM 1993 N N . GLU B 1 31 ? 0.941 -24.094 7.898 1 92.19 31 GLU B N 1
ATOM 1994 C CA . GLU B 1 31 ? 1.851 -25.031 8.562 1 92.19 31 GLU B CA 1
ATOM 1995 C C . GLU B 1 31 ? 3.285 -24.844 8.07 1 92.19 31 GLU B C 1
ATOM 1997 O O . GLU B 1 31 ? 4.227 -24.891 8.859 1 92.19 31 GLU B O 1
ATOM 2002 N N . LYS B 1 32 ? 3.459 -24.641 6.75 1 93.69 32 LYS B N 1
ATOM 2003 C CA . LYS B 1 32 ? 4.801 -24.75 6.18 1 93.69 32 LYS B CA 1
ATOM 2004 C C . LYS B 1 32 ? 5.262 -23.406 5.617 1 93.69 32 LYS B C 1
ATOM 2006 O O . LYS B 1 32 ? 6.445 -23.219 5.328 1 93.69 32 LYS B O 1
ATOM 2011 N N . GLY B 1 33 ? 4.32 -22.484 5.539 1 89.94 33 GLY B N 1
ATOM 2012 C CA . GLY B 1 33 ? 4.617 -21.266 4.816 1 89.94 33 GLY B CA 1
ATOM 2013 C C . GLY B 1 33 ? 4.297 -21.344 3.338 1 89.94 33 GLY B C 1
ATOM 2014 O O . GLY B 1 33 ? 4.512 -22.391 2.709 1 89.94 33 GLY B O 1
ATOM 2015 N N . TYR B 1 34 ? 3.816 -20.359 2.801 1 91 34 TYR B N 1
ATOM 2016 C CA . TYR B 1 34 ? 3.314 -20.312 1.433 1 91 34 TYR B CA 1
ATOM 2017 C C . TYR B 1 34 ? 4.383 -20.766 0.445 1 91 34 TYR B C 1
ATOM 2019 O O . TYR B 1 34 ? 4.133 -21.641 -0.386 1 91 34 TYR B O 1
ATOM 2027 N N . ASP B 1 35 ? 5.598 -20.203 0.574 1 88 35 ASP B N 1
ATOM 2028 C CA . ASP B 1 35 ? 6.66 -20.438 -0.399 1 88 35 ASP B CA 1
ATOM 2029 C C . ASP B 1 35 ? 7.133 -21.891 -0.359 1 88 35 ASP B C 1
ATOM 2031 O O . ASP B 1 35 ? 7.684 -22.391 -1.338 1 88 35 ASP B O 1
ATOM 2035 N N . MET B 1 36 ? 6.805 -22.547 0.664 1 92.69 36 MET B N 1
ATOM 2036 C CA . MET B 1 36 ? 7.32 -23.906 0.848 1 92.69 36 MET B CA 1
ATOM 2037 C C . MET B 1 36 ? 6.309 -24.938 0.383 1 92.69 36 MET B C 1
ATOM 2039 O O . MET B 1 36 ? 6.582 -26.141 0.419 1 92.69 36 MET B O 1
ATOM 2043 N N . VAL B 1 37 ? 5.195 -24.516 -0.016 1 96.38 37 VAL B N 1
ATOM 2044 C CA . VAL B 1 37 ? 4.137 -25.422 -0.411 1 96.38 37 VAL B CA 1
ATOM 2045 C C . VAL B 1 37 ? 4.008 -25.453 -1.933 1 96.38 37 VAL B C 1
ATOM 2047 O O . VAL B 1 37 ? 3.984 -24.391 -2.57 1 96.38 37 VAL B O 1
ATOM 2050 N N . SER B 1 38 ? 3.986 -26.625 -2.5 1 96.5 38 SER B N 1
ATOM 2051 C CA . SER B 1 38 ? 3.801 -26.75 -3.939 1 96.5 38 SER B CA 1
ATOM 2052 C C . SER B 1 38 ? 2.395 -27.234 -4.273 1 96.5 38 SER B C 1
ATOM 2054 O O . SER B 1 38 ? 1.7 -27.781 -3.412 1 96.5 38 SER B O 1
ATOM 2056 N N . VAL B 1 39 ? 2.039 -27.016 -5.531 1 97.12 39 VAL B N 1
ATOM 2057 C CA . VAL B 1 39 ? 0.756 -27.531 -6.004 1 97.12 39 VAL B CA 1
ATOM 2058 C C . VAL B 1 39 ? 0.742 -29.047 -5.914 1 97.12 39 VAL B C 1
ATOM 2060 O O . VAL B 1 39 ? -0.27 -29.656 -5.539 1 97.12 39 VAL B O 1
ATOM 2063 N N . ASP B 1 40 ? 1.871 -29.641 -6.141 1 97.56 40 ASP B N 1
ATOM 2064 C CA . ASP B 1 40 ? 1.98 -31.094 -6.051 1 97.56 40 ASP B CA 1
ATOM 2065 C C . ASP B 1 40 ? 1.659 -31.578 -4.641 1 97.56 40 ASP B C 1
ATOM 2067 O O . ASP B 1 40 ? 0.94 -32.562 -4.469 1 97.56 40 ASP B O 1
ATOM 2071 N N . GLU B 1 41 ? 2.164 -30.938 -3.703 1 97.88 41 GLU B N 1
ATOM 2072 C CA . GLU B 1 41 ? 1.901 -31.312 -2.316 1 97.88 41 GLU B CA 1
ATOM 2073 C C . GLU B 1 41 ? 0.429 -31.125 -1.962 1 97.88 41 GLU B C 1
ATOM 2075 O O . GLU B 1 41 ? -0.165 -31.953 -1.276 1 97.88 41 GLU B O 1
ATOM 2080 N N . ILE B 1 42 ? -0.138 -30.031 -2.43 1 98.12 42 ILE B N 1
ATOM 2081 C CA . ILE B 1 42 ? -1.534 -29.719 -2.152 1 98.12 42 ILE B CA 1
ATOM 2082 C C . ILE B 1 42 ? -2.436 -30.812 -2.711 1 98.12 42 ILE B C 1
ATOM 2084 O O . ILE B 1 42 ? -3.289 -31.344 -1.998 1 98.12 42 ILE B O 1
ATOM 2088 N N . VAL B 1 43 ? -2.207 -31.141 -3.955 1 97.88 43 VAL B N 1
ATOM 2089 C CA . VAL B 1 43 ? -3.107 -32.094 -4.609 1 97.88 43 VAL B CA 1
ATOM 2090 C C . VAL B 1 43 ? -2.922 -33.469 -4.008 1 97.88 43 VAL B C 1
ATOM 2092 O O . VAL B 1 43 ? -3.883 -34.25 -3.895 1 97.88 43 VAL B O 1
ATOM 2095 N N . THR B 1 44 ? -1.694 -33.812 -3.623 1 98.06 44 THR B N 1
ATOM 2096 C CA . THR B 1 44 ? -1.428 -35.094 -2.963 1 98.06 44 THR B CA 1
ATOM 2097 C C . THR B 1 44 ? -2.191 -35.188 -1.646 1 98.06 44 THR B C 1
ATOM 2099 O O . THR B 1 44 ? -2.877 -36.188 -1.391 1 98.06 44 THR B O 1
ATOM 2102 N N . GLN B 1 45 ? -2.141 -34.25 -0.88 1 97.56 45 GLN B N 1
ATOM 2103 C CA . GLN B 1 45 ? -2.797 -34.25 0.424 1 97.56 45 GLN B CA 1
ATOM 2104 C C . GLN B 1 45 ? -4.312 -34.156 0.279 1 97.56 45 GLN B C 1
ATOM 2106 O O . GLN B 1 45 ? -5.055 -34.719 1.082 1 97.56 45 GLN B O 1
ATOM 2111 N N . ALA B 1 46 ? -4.727 -33.406 -0.728 1 97.31 46 ALA B N 1
ATOM 2112 C CA . ALA B 1 46 ? -6.156 -33.25 -0.97 1 97.31 46 ALA B CA 1
ATOM 2113 C C . ALA B 1 46 ? -6.754 -34.469 -1.64 1 97.31 46 ALA B C 1
ATOM 2115 O O . ALA B 1 46 ? -7.977 -34.594 -1.753 1 97.31 46 ALA B O 1
ATOM 2116 N N . GLY B 1 47 ? -5.945 -35.344 -2.113 1 96.69 47 GLY B N 1
ATOM 2117 C CA . GLY B 1 47 ? -6.418 -36.562 -2.75 1 96.69 47 GLY B CA 1
ATOM 2118 C C . GLY B 1 47 ? -7.039 -36.312 -4.113 1 96.69 47 GLY B C 1
ATOM 2119 O O . GLY B 1 47 ? -8.102 -36.844 -4.422 1 96.69 47 GLY B O 1
ATOM 2120 N N . THR B 1 48 ? -6.469 -35.469 -4.824 1 96.19 48 THR B N 1
ATOM 2121 C CA . THR B 1 48 ? -6.965 -35.156 -6.152 1 96.19 48 THR B CA 1
ATOM 2122 C C . THR B 1 48 ? -5.809 -34.969 -7.137 1 96.19 48 THR B C 1
ATOM 2124 O O . THR B 1 48 ? -4.715 -35.5 -6.906 1 96.19 48 THR B O 1
ATOM 2127 N N . SER B 1 49 ? -6.086 -34.406 -8.367 1 95.31 49 SER B N 1
ATOM 2128 C CA . SER B 1 49 ? -5.074 -34.281 -9.406 1 95.31 49 SER B CA 1
ATOM 2129 C C . SER B 1 49 ? -4.703 -32.812 -9.656 1 95.31 49 SER B C 1
ATOM 2131 O O . SER B 1 49 ? -5.43 -31.906 -9.242 1 95.31 49 SER B O 1
ATOM 2133 N N . LYS B 1 50 ? -3.531 -32.656 -10.289 1 96.19 50 LYS B N 1
ATOM 2134 C CA . LYS B 1 50 ? -3.1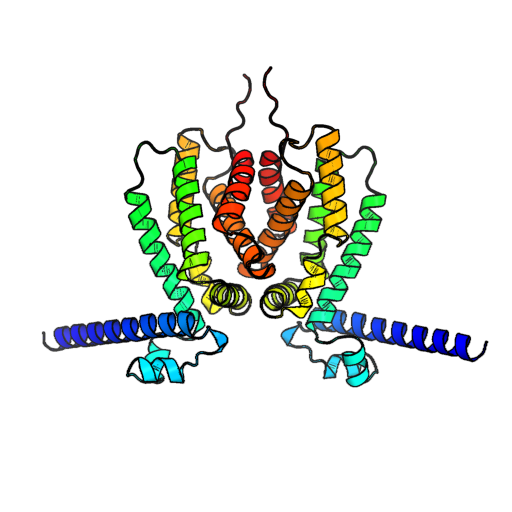07 -31.328 -10.703 1 96.19 50 LYS B CA 1
ATOM 2135 C C . LYS B 1 50 ? -4.121 -30.703 -11.664 1 96.19 50 LYS B C 1
ATOM 2137 O O . LYS B 1 50 ? -4.383 -29.5 -11.594 1 96.19 50 LYS B O 1
ATOM 2142 N N . GLY B 1 51 ? -4.66 -31.547 -12.5 1 95.88 51 GLY B N 1
ATOM 2143 C CA . GLY B 1 51 ? -5.699 -31.078 -13.398 1 95.88 51 GLY B CA 1
ATOM 2144 C C . GLY B 1 51 ? -6.902 -30.5 -12.672 1 95.88 51 GLY B C 1
ATOM 2145 O O . GLY B 1 51 ? -7.398 -29.438 -13.039 1 95.88 51 GLY B O 1
ATOM 2146 N N . ALA B 1 52 ? -7.289 -31.25 -11.695 1 95.06 52 ALA B N 1
ATOM 2147 C CA . ALA B 1 52 ? -8.406 -30.781 -10.875 1 95.06 52 ALA B CA 1
ATOM 2148 C C . ALA B 1 52 ? -8.078 -29.438 -10.211 1 95.06 52 ALA B C 1
ATOM 2150 O O . ALA B 1 52 ? -8.922 -28.547 -10.148 1 95.06 52 ALA B O 1
ATOM 2151 N N . PHE B 1 53 ? -6.848 -29.297 -9.672 1 97.69 53 PHE B N 1
ATOM 2152 C CA . PHE B 1 53 ? -6.43 -28.047 -9.039 1 97.69 53 PHE B CA 1
ATOM 2153 C C . PHE B 1 53 ? -6.566 -26.875 -10.008 1 97.69 53 PHE B C 1
ATOM 2155 O O . PHE B 1 53 ? -7.164 -25.859 -9.672 1 97.69 53 PHE B O 1
ATOM 2162 N N . TYR B 1 54 ? -6.141 -27.062 -11.227 1 95.88 54 TYR B N 1
ATOM 2163 C CA . TYR B 1 54 ? -6.066 -25.969 -12.188 1 95.88 54 TYR B CA 1
ATOM 2164 C C . TYR B 1 54 ? -7.422 -25.719 -12.836 1 95.88 54 TYR B C 1
ATOM 2166 O O . TYR B 1 54 ? -7.617 -24.703 -13.516 1 95.88 54 TYR B O 1
ATOM 2174 N N . THR B 1 55 ? -8.336 -26.656 -12.609 1 95.19 55 THR B N 1
ATOM 2175 C CA . THR B 1 55 ? -9.719 -26.406 -12.969 1 95.19 55 THR B CA 1
ATOM 2176 C C . THR B 1 55 ? -10.336 -25.344 -12.062 1 95.19 55 THR B C 1
ATOM 2178 O O . THR B 1 55 ? -11.18 -24.562 -12.5 1 95.19 55 THR B O 1
ATOM 2181 N N . HIS B 1 56 ? -9.812 -25.344 -10.852 1 94.62 56 HIS B N 1
ATOM 2182 C CA . HIS B 1 56 ? -10.43 -24.484 -9.844 1 94.62 56 HIS B CA 1
ATOM 2183 C C . HIS B 1 56 ? -9.562 -23.266 -9.555 1 94.62 56 HIS B C 1
ATOM 2185 O O . HIS B 1 56 ? -10.078 -22.188 -9.234 1 94.62 56 HIS B O 1
ATOM 2191 N N . PHE B 1 57 ? -8.273 -23.438 -9.594 1 94.38 57 PHE B N 1
ATOM 2192 C CA . PHE B 1 57 ? -7.344 -22.375 -9.266 1 94.38 57 PHE B CA 1
ATOM 2193 C C . PHE B 1 57 ? -6.262 -22.25 -10.336 1 94.38 57 PHE B C 1
ATOM 2195 O O . PHE B 1 57 ? -5.582 -23.219 -10.648 1 94.38 57 PHE B O 1
ATOM 2202 N N . LYS B 1 58 ? -6.082 -21.016 -10.75 1 89.94 58 LYS B N 1
ATOM 2203 C CA . LYS B 1 58 ? -5.055 -20.781 -11.758 1 89.94 58 LYS B CA 1
ATOM 2204 C C . LYS B 1 58 ? -3.662 -20.797 -11.141 1 89.94 58 LYS B C 1
ATOM 2206 O O . LYS B 1 58 ? -2.672 -21.031 -11.836 1 89.94 58 LYS B O 1
ATOM 2211 N N . SER B 1 59 ? -3.611 -20.484 -9.805 1 89.81 59 SER B N 1
ATOM 2212 C CA . SER B 1 59 ? -2.359 -20.438 -9.055 1 89.81 59 SER B CA 1
ATOM 2213 C C . SER B 1 59 ? -2.604 -20.594 -7.559 1 89.81 59 SER B C 1
ATOM 2215 O O . SER B 1 59 ? -3.744 -20.531 -7.102 1 89.81 59 SER B O 1
ATOM 2217 N N . LYS B 1 60 ? -1.507 -20.797 -6.895 1 91.69 60 LYS B N 1
ATOM 2218 C CA . LYS B 1 60 ? -1.611 -20.875 -5.441 1 91.69 60 LYS B CA 1
ATOM 2219 C C . LYS B 1 60 ? -2.096 -19.547 -4.855 1 91.69 60 LYS B C 1
ATOM 2221 O O . LYS B 1 60 ? -2.844 -19.531 -3.877 1 91.69 60 LYS B O 1
ATOM 2226 N N . ASP B 1 61 ? -1.748 -18.469 -5.488 1 88.62 61 ASP B N 1
ATOM 2227 C CA . ASP B 1 61 ? -2.17 -17.172 -4.984 1 88.62 61 ASP B CA 1
ATOM 2228 C C . ASP B 1 61 ? -3.686 -17 -5.078 1 88.62 61 ASP B C 1
ATOM 2230 O O . ASP B 1 61 ? -4.297 -16.344 -4.238 1 88.62 61 ASP B O 1
ATOM 2234 N N . GLN B 1 62 ? -4.227 -17.609 -6.051 1 90.25 62 GLN B N 1
ATOM 2235 C CA . GLN B 1 62 ? -5.672 -17.5 -6.23 1 90.25 62 GLN B CA 1
ATOM 2236 C C . GLN B 1 62 ? -6.414 -18.141 -5.059 1 90.25 62 GLN B C 1
ATOM 2238 O O . GLN B 1 62 ? -7.52 -17.719 -4.711 1 90.25 62 GLN B O 1
ATOM 2243 N N . VAL B 1 63 ? -5.805 -19.156 -4.48 1 93 63 VAL B N 1
ATOM 2244 C CA . VAL B 1 63 ? -6.418 -19.781 -3.318 1 93 63 VAL B CA 1
ATOM 2245 C C . VAL B 1 63 ? -6.578 -18.766 -2.197 1 93 63 VAL B C 1
ATOM 2247 O O . VAL B 1 63 ? -7.629 -18.688 -1.56 1 93 63 VAL B O 1
ATOM 2250 N N . ILE B 1 64 ? -5.57 -17.953 -2.012 1 91.75 64 ILE B N 1
ATOM 2251 C CA . ILE B 1 64 ? -5.586 -16.953 -0.95 1 91.75 64 ILE B CA 1
ATOM 2252 C C . ILE B 1 64 ? -6.605 -15.859 -1.282 1 91.75 64 ILE B C 1
ATOM 2254 O O . ILE B 1 64 ? -7.348 -15.406 -0.407 1 91.75 64 ILE B O 1
ATOM 2258 N N . ILE B 1 65 ? -6.645 -15.5 -2.498 1 89 65 ILE B N 1
ATOM 2259 C CA . ILE B 1 65 ? -7.598 -14.484 -2.934 1 89 65 ILE B CA 1
ATOM 2260 C C . ILE B 1 65 ? -9.023 -14.977 -2.684 1 89 65 ILE B C 1
ATOM 2262 O O . ILE B 1 65 ? -9.891 -14.203 -2.287 1 89 65 ILE B O 1
ATOM 2266 N N . GLU B 1 66 ? -9.227 -16.281 -2.898 1 90 66 GLU B N 1
ATOM 2267 C CA . GLU B 1 66 ? -10.531 -16.875 -2.615 1 90 66 GLU B CA 1
ATOM 2268 C C . GLU B 1 66 ? -10.852 -16.812 -1.125 1 90 66 GLU B C 1
ATOM 2270 O O . GLU B 1 66 ? -12.016 -16.688 -0.74 1 90 66 GLU B O 1
ATOM 2275 N N . GLN B 1 67 ? -9.883 -16.906 -0.318 1 92.62 67 GLN B N 1
ATOM 2276 C CA . GLN B 1 67 ? -10.086 -16.781 1.12 1 92.62 67 GLN B CA 1
ATOM 2277 C C . GLN B 1 67 ? -10.656 -15.414 1.469 1 92.62 67 GLN B C 1
ATOM 2279 O O . GLN B 1 67 ? -11.492 -15.289 2.373 1 92.62 67 GLN B O 1
ATOM 2284 N N . PHE B 1 68 ? -10.273 -14.32 0.784 1 91.25 68 PHE B N 1
ATOM 2285 C CA . PHE B 1 68 ? -10.773 -12.977 1.026 1 91.25 68 PHE B CA 1
ATOM 2286 C C . PHE B 1 68 ? -12.266 -12.883 0.698 1 91.25 68 PHE B C 1
ATOM 2288 O O . PHE B 1 68 ? -13 -12.125 1.329 1 91.25 68 PHE B O 1
ATOM 2295 N N . LYS B 1 69 ? -12.656 -13.711 -0.247 1 88.44 69 LYS B N 1
ATOM 2296 C CA . LYS B 1 69 ? -14.086 -13.766 -0.535 1 88.44 69 LYS B CA 1
ATOM 2297 C C . LYS B 1 69 ? -14.867 -14.336 0.651 1 88.44 69 LYS B C 1
ATOM 2299 O O . LYS B 1 69 ? -15.977 -13.891 0.94 1 88.44 69 LYS B O 1
ATOM 2304 N N . GLN B 1 70 ? -14.258 -15.266 1.219 1 90.31 70 GLN B N 1
ATOM 2305 C CA . GLN B 1 70 ? -14.875 -15.797 2.428 1 90.31 70 GLN B CA 1
ATOM 2306 C C . GLN B 1 70 ? -14.914 -14.75 3.537 1 90.31 70 GLN B C 1
ATOM 2308 O O . GLN B 1 70 ? -15.867 -14.703 4.316 1 90.31 70 GLN B O 1
ATOM 2313 N N . PHE B 1 71 ? -13.914 -13.945 3.645 1 93.88 71 PHE B N 1
ATOM 2314 C CA . PHE B 1 71 ? -13.922 -12.844 4.598 1 93.88 71 PHE B CA 1
ATOM 2315 C C . PHE B 1 71 ? -15.07 -11.883 4.312 1 93.88 71 PHE B C 1
ATOM 2317 O O . PHE B 1 71 ? -15.703 -11.375 5.238 1 93.88 71 PHE B O 1
ATOM 2324 N N . ASP B 1 72 ? -15.305 -11.703 3.055 1 94.75 72 ASP B N 1
ATOM 2325 C CA . ASP B 1 72 ? -16.406 -10.828 2.676 1 94.75 72 ASP B CA 1
ATOM 2326 C C . ASP B 1 72 ? -17.734 -11.336 3.246 1 94.75 72 ASP B C 1
ATOM 2328 O O . ASP B 1 72 ? -18.531 -10.555 3.77 1 94.75 72 ASP B O 1
ATOM 2332 N N . GLU B 1 73 ? -17.922 -12.656 3.096 1 93.69 73 GLU B N 1
ATOM 2333 C CA . GLU B 1 73 ? -19.125 -13.25 3.654 1 93.69 73 GLU B CA 1
ATOM 2334 C C . GLU B 1 73 ? -19.203 -13.039 5.164 1 93.69 73 GLU B C 1
ATOM 2336 O O . GLU B 1 73 ? -20.266 -12.773 5.711 1 93.69 73 GLU B O 1
ATOM 2341 N N . TYR B 1 74 ? -18.094 -13.172 5.742 1 94.94 74 TYR B N 1
ATOM 2342 C CA . TYR B 1 74 ? -17.984 -12.961 7.184 1 94.94 74 TYR B CA 1
ATOM 2343 C C . TYR B 1 74 ? -18.312 -11.508 7.547 1 94.94 74 TYR B C 1
ATOM 2345 O O . TYR B 1 74 ? -19.031 -11.25 8.508 1 94.94 74 TYR B O 1
ATOM 2353 N N . TYR B 1 75 ? -17.797 -10.539 6.777 1 96.62 75 TYR B N 1
ATOM 2354 C CA . TYR B 1 75 ? -18.078 -9.125 7.008 1 96.62 75 TYR B CA 1
ATOM 2355 C C . TYR B 1 75 ? -19.562 -8.844 6.922 1 96.62 75 TYR B C 1
ATOM 2357 O O . TYR B 1 75 ? -20.125 -8.117 7.754 1 96.62 75 TYR B O 1
ATOM 2365 N N . VAL B 1 76 ? -20.188 -9.43 5.914 1 96.81 76 VAL B N 1
ATOM 2366 C CA . VAL B 1 76 ? -21.609 -9.188 5.676 1 96.81 76 VAL B CA 1
ATOM 2367 C C . VAL B 1 76 ? -22.422 -9.703 6.859 1 96.81 76 VAL B C 1
ATOM 2369 O O . VAL B 1 76 ? -23.266 -8.992 7.395 1 96.81 76 VAL B O 1
ATOM 2372 N N . LYS B 1 77 ? -22.125 -10.914 7.223 1 96.44 77 LYS B N 1
ATOM 2373 C CA . LYS B 1 77 ? -22.844 -11.523 8.336 1 96.44 77 LYS B CA 1
ATOM 2374 C C . LYS B 1 77 ? -22.688 -10.703 9.609 1 96.44 77 LYS B C 1
ATOM 2376 O O . LYS B 1 77 ? -23.672 -10.438 10.312 1 96.44 77 LYS B O 1
ATOM 2381 N N . ASN B 1 78 ? -21.5 -10.297 9.961 1 96.56 78 ASN B N 1
ATOM 2382 C CA . ASN B 1 78 ? -21.234 -9.523 11.172 1 96.56 78 ASN B CA 1
ATOM 2383 C C . ASN B 1 78 ? -21.875 -8.141 11.102 1 96.56 78 ASN B C 1
ATOM 2385 O O . ASN B 1 78 ? -22.438 -7.664 12.086 1 96.56 78 ASN B O 1
ATOM 2389 N N . TYR B 1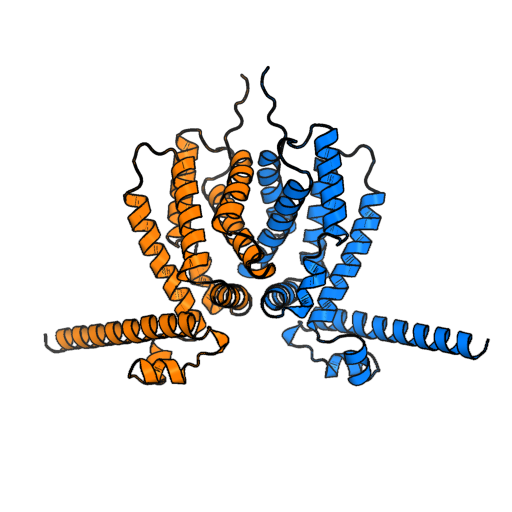 79 ? -21.75 -7.531 9.938 1 97.44 79 TYR B N 1
ATOM 2390 C CA . TYR B 1 79 ? -22.312 -6.195 9.75 1 97.44 79 TYR B CA 1
ATOM 2391 C C . TYR B 1 79 ? -23.812 -6.195 10 1 97.44 79 TYR B C 1
ATOM 2393 O O . TYR B 1 79 ? -24.344 -5.27 10.617 1 97.44 79 TYR B O 1
ATOM 2401 N N . GLN B 1 80 ? -24.516 -7.266 9.539 1 96.31 80 GLN B N 1
ATOM 2402 C CA . GLN B 1 80 ? -25.953 -7.391 9.719 1 96.31 80 GLN B CA 1
ATOM 2403 C C . GLN B 1 80 ? -26.312 -7.531 11.195 1 96.31 80 GLN B C 1
ATOM 2405 O O . GLN B 1 80 ? -27.438 -7.258 11.594 1 96.31 80 GLN B O 1
ATOM 2410 N N . ASN B 1 81 ? -25.312 -7.906 11.992 1 96.69 81 ASN B N 1
ATOM 2411 C CA . ASN B 1 81 ? -25.578 -8.156 13.406 1 96.69 81 ASN B CA 1
ATOM 2412 C C . ASN B 1 81 ? -25.031 -7.027 14.281 1 96.69 81 ASN B C 1
ATOM 2414 O O . ASN B 1 81 ? -25.109 -7.094 15.508 1 96.69 81 ASN B O 1
ATOM 2418 N N . TYR B 1 82 ? -24.375 -6.035 13.617 1 97.19 82 TYR B N 1
ATOM 2419 C CA . TYR B 1 82 ? -23.969 -4.883 14.406 1 97.19 82 TYR B CA 1
ATOM 2420 C C . TYR B 1 82 ? -25.156 -4.277 15.148 1 97.19 82 TYR B C 1
ATOM 2422 O O . TYR B 1 82 ? -26.25 -4.176 14.594 1 97.19 82 TYR B O 1
ATOM 2430 N N . PRO B 1 83 ? -24.969 -3.846 16.406 1 96.62 83 PRO B N 1
ATOM 2431 C CA . PRO B 1 83 ? -26.047 -3.188 17.141 1 96.62 83 PRO B CA 1
ATOM 2432 C C . PRO B 1 83 ? -26.578 -1.954 16.406 1 96.62 83 PRO B C 1
ATOM 2434 O O . PRO B 1 83 ? -25.797 -1.117 15.953 1 96.62 83 PRO B O 1
ATOM 2437 N N . PRO B 1 84 ? -27.906 -1.906 16.328 1 93.19 84 PRO B N 1
ATOM 2438 C CA . PRO B 1 84 ? -28.484 -0.764 15.625 1 93.19 84 PRO B CA 1
ATOM 2439 C C . PRO B 1 84 ? -28.156 0.572 16.281 1 93.19 84 PRO B C 1
ATOM 2441 O O . PRO B 1 84 ? -28.188 1.616 15.633 1 93.19 84 PRO B O 1
ATOM 2444 N N . GLU B 1 85 ? -27.75 0.51 17.516 1 96.06 85 GLU B N 1
ATOM 2445 C CA . GLU B 1 85 ? -27.469 1.738 18.25 1 96.06 85 GLU B CA 1
ATOM 2446 C C . GLU B 1 85 ? -26.062 2.236 18 1 96.06 85 GLU B C 1
ATOM 2448 O O . GLU B 1 85 ? -25.703 3.361 18.359 1 96.06 85 GLU B O 1
ATOM 2453 N N . TRP B 1 86 ? -25.312 1.438 17.328 1 97.12 86 TRP B N 1
ATOM 2454 C CA . TRP B 1 86 ? -23.938 1.868 17.031 1 97.12 86 TRP B CA 1
ATOM 2455 C C . TRP B 1 86 ? -23.938 3.027 16.047 1 97.12 86 TRP B C 1
ATOM 2457 O O . TRP B 1 86 ? -24.719 3.035 15.086 1 97.12 86 TRP B O 1
ATOM 2467 N N . THR B 1 87 ? -23.078 4.016 16.359 1 96.56 87 THR B N 1
ATOM 2468 C CA . THR B 1 87 ? -22.828 5.086 15.406 1 96.56 87 THR B CA 1
ATOM 2469 C C . THR B 1 87 ? -22.094 4.555 14.172 1 96.56 87 THR B C 1
ATOM 2471 O O . THR B 1 87 ? -21.594 3.43 14.188 1 96.56 87 THR B O 1
ATOM 2474 N N . ALA B 1 88 ? -22.109 5.32 13.07 1 96.69 88 ALA B N 1
ATOM 2475 C CA . ALA B 1 88 ? -21.359 4.957 11.883 1 96.69 88 ALA B CA 1
ATOM 2476 C C . ALA B 1 88 ? -19.875 4.766 12.211 1 96.69 88 ALA B C 1
ATOM 2478 O O . ALA B 1 88 ? -19.234 3.84 11.711 1 96.69 88 ALA B O 1
ATOM 2479 N N . THR B 1 89 ? -19.375 5.617 13.102 1 95.75 89 THR B N 1
ATOM 2480 C CA . THR B 1 89 ? -17.984 5.543 13.523 1 95.75 89 THR B CA 1
ATOM 2481 C C . THR B 1 89 ? -17.688 4.219 14.219 1 95.75 89 THR B C 1
ATOM 2483 O O . THR B 1 89 ? -16.703 3.557 13.922 1 95.75 89 THR B O 1
ATOM 2486 N N . GLU B 1 90 ? -18.547 3.834 15.086 1 96.06 90 GLU B N 1
ATOM 2487 C CA . GLU B 1 90 ? -18.375 2.578 15.812 1 96.06 90 GLU B CA 1
ATOM 2488 C C . GLU B 1 90 ? -18.422 1.385 14.859 1 96.06 90 GLU B C 1
ATOM 2490 O O . GLU B 1 90 ? -17.609 0.467 14.969 1 96.06 90 GLU B O 1
ATOM 2495 N N . LYS B 1 91 ? -19.328 1.403 13.969 1 97.5 91 LYS B N 1
ATOM 2496 C CA . LYS B 1 91 ? -19.453 0.328 12.992 1 97.5 91 LYS B CA 1
ATOM 2497 C C . LYS B 1 91 ? -18.203 0.239 12.117 1 97.5 91 LYS B C 1
ATOM 2499 O O . LYS B 1 91 ? -17.703 -0.855 11.852 1 97.5 91 LYS B O 1
ATOM 2504 N N . LEU B 1 92 ? -17.703 1.379 11.664 1 97 92 LEU B N 1
ATOM 2505 C CA . LEU B 1 92 ? -16.516 1.409 10.82 1 97 92 LEU B CA 1
ATOM 2506 C C . LEU B 1 92 ? -15.312 0.841 11.555 1 97 92 LEU B C 1
ATOM 2508 O O . LEU B 1 92 ? -14.578 0.014 11.008 1 97 92 LEU B O 1
ATOM 2512 N N . PHE B 1 93 ? -15.125 1.229 12.789 1 95.75 93 PHE B N 1
ATOM 2513 C CA . PHE B 1 93 ? -13.984 0.764 13.562 1 95.75 93 PHE B CA 1
ATOM 2514 C C . PHE B 1 93 ? -14.047 -0.743 13.781 1 95.75 93 PHE B C 1
ATOM 2516 O O . PHE B 1 93 ? -13.031 -1.433 13.703 1 95.75 93 PHE B O 1
ATOM 2523 N N . MET B 1 94 ? -15.25 -1.178 14.031 1 96.75 94 MET B N 1
ATOM 2524 C CA . MET B 1 94 ? -15.398 -2.617 14.219 1 96.75 94 MET B CA 1
ATOM 2525 C C . MET B 1 94 ? -15.047 -3.373 12.945 1 96.75 94 MET B C 1
ATOM 2527 O O . MET B 1 94 ? -14.359 -4.395 12.992 1 96.75 94 MET B O 1
ATOM 2531 N N . LEU B 1 95 ? -15.523 -2.887 11.812 1 97.5 95 LEU B N 1
ATOM 2532 C CA . LEU B 1 95 ? -15.211 -3.514 10.531 1 97.5 95 LEU B CA 1
ATOM 2533 C C . LEU B 1 95 ? -13.711 -3.523 10.281 1 97.5 95 LEU B C 1
ATOM 2535 O O . LEU B 1 95 ? -13.148 -4.547 9.883 1 97.5 95 LEU B O 1
ATOM 2539 N N . ILE B 1 96 ? -13.023 -2.42 10.484 1 96.88 96 ILE B N 1
ATOM 2540 C CA . ILE B 1 96 ? -11.594 -2.273 10.266 1 96.88 96 ILE B CA 1
ATOM 2541 C C . ILE B 1 96 ? -10.82 -3.227 11.18 1 96.88 96 ILE B C 1
ATOM 2543 O O . ILE B 1 96 ? -9.891 -3.902 10.734 1 96.88 96 ILE B O 1
ATOM 2547 N N . LYS B 1 97 ? -11.211 -3.299 12.391 1 96.69 97 LYS B N 1
ATOM 2548 C CA . LYS B 1 97 ? -10.586 -4.207 13.352 1 96.69 97 LYS B CA 1
ATOM 2549 C C . LYS B 1 97 ? -10.727 -5.66 12.906 1 96.69 97 LYS B C 1
ATOM 2551 O O . LYS B 1 97 ? -9.773 -6.438 12.984 1 96.69 97 LYS B O 1
ATOM 2556 N N . GLU B 1 98 ? -11.883 -5.977 12.516 1 96.56 98 GLU B N 1
ATOM 2557 C CA . GLU B 1 98 ? -12.133 -7.328 12.023 1 96.56 98 GLU B CA 1
ATOM 2558 C C . GLU B 1 98 ? -11.227 -7.66 10.844 1 96.56 98 GLU B C 1
ATOM 2560 O O . GLU B 1 98 ? -10.633 -8.742 10.789 1 96.56 98 GLU B O 1
ATOM 2565 N N . GLN B 1 99 ? -11.164 -6.773 9.914 1 97.06 99 GLN B N 1
ATOM 2566 C CA . GLN B 1 99 ? -10.328 -6.996 8.742 1 97.06 99 GLN B CA 1
ATOM 2567 C C . GLN B 1 99 ? -8.859 -7.164 9.133 1 97.06 99 GLN B C 1
ATOM 2569 O O . GLN B 1 99 ? -8.18 -8.062 8.633 1 97.06 99 GLN B O 1
ATOM 2574 N N . HIS B 1 100 ? -8.375 -6.277 10.023 1 97.44 100 HIS B N 1
ATOM 2575 C CA . HIS B 1 100 ? -6.988 -6.359 10.461 1 97.44 100 HIS B CA 1
ATOM 2576 C C . HIS B 1 100 ? -6.723 -7.652 11.219 1 97.44 100 HIS B C 1
ATOM 2578 O O . HIS B 1 100 ? -5.672 -8.273 11.055 1 97.44 100 HIS B O 1
ATOM 2584 N N . ARG B 1 101 ? -7.664 -8.055 12.039 1 96.69 101 ARG B N 1
ATOM 2585 C CA . ARG B 1 101 ? -7.52 -9.297 12.797 1 96.69 101 ARG B CA 1
ATOM 2586 C C . ARG B 1 101 ? -7.441 -10.5 11.859 1 96.69 101 ARG B C 1
ATOM 2588 O O . ARG B 1 101 ? -6.57 -11.359 12.023 1 96.69 101 ARG B O 1
ATOM 2595 N N . LEU B 1 102 ? -8.336 -10.57 10.922 1 96.19 102 LEU B N 1
ATOM 2596 C CA . LEU B 1 102 ? -8.344 -11.68 9.977 1 96.19 102 LEU B CA 1
ATOM 2597 C C . LEU B 1 102 ? -7.039 -11.734 9.188 1 96.19 102 LEU B C 1
ATOM 2599 O O . LEU B 1 102 ? -6.449 -12.797 9.016 1 96.19 102 LEU B O 1
ATOM 2603 N N . CYS B 1 103 ? -6.543 -10.609 8.727 1 96 103 CYS B N 1
ATOM 2604 C CA . CYS B 1 103 ? -5.305 -10.555 7.953 1 96 103 CYS B CA 1
ATOM 2605 C C . CYS B 1 103 ? -4.113 -10.969 8.812 1 96 103 CYS B C 1
ATOM 2607 O O . CYS B 1 103 ? -3.273 -11.758 8.375 1 96 103 CYS B O 1
ATOM 2609 N N . ALA B 1 104 ? -4.102 -10.516 10.055 1 95.94 104 ALA B N 1
ATOM 2610 C CA . ALA B 1 104 ? -2.938 -10.719 10.914 1 95.94 104 ALA B CA 1
ATOM 2611 C C . ALA B 1 104 ? -2.943 -12.125 11.516 1 95.94 104 ALA B C 1
ATOM 2613 O O . ALA B 1 104 ? -1.9 -12.781 11.594 1 95.94 104 ALA B O 1
ATOM 2614 N N . GLN B 1 105 ? -4.102 -12.594 11.891 1 92.56 105 GLN B N 1
ATOM 2615 C CA . GLN B 1 105 ? -4.137 -13.773 12.75 1 92.56 105 GLN B CA 1
ATOM 2616 C C . GLN B 1 105 ? -4.57 -15.008 11.969 1 92.56 105 GLN B C 1
ATOM 2618 O O . GLN B 1 105 ? -4.262 -16.141 12.359 1 92.56 105 GLN B O 1
ATOM 2623 N N . ILE B 1 106 ? -5.262 -14.805 10.938 1 91.31 106 ILE B N 1
ATOM 2624 C CA . ILE B 1 106 ? -5.773 -15.953 10.188 1 91.31 106 ILE B CA 1
ATOM 2625 C C . ILE B 1 106 ? -4.949 -16.141 8.914 1 91.31 106 ILE B C 1
ATOM 2627 O O . ILE B 1 106 ? -4.402 -17.234 8.68 1 91.31 106 ILE B O 1
ATOM 2631 N N . VAL B 1 107 ? -4.77 -15.141 8.133 1 92.62 107 VAL B N 1
ATOM 2632 C CA . VAL B 1 107 ? -4.035 -15.258 6.875 1 92.62 107 VAL B CA 1
ATOM 2633 C C . VAL B 1 107 ? -2.535 -15.289 7.156 1 92.62 107 VAL B C 1
ATOM 2635 O O . VAL B 1 107 ? -1.834 -16.203 6.707 1 92.62 107 VAL B O 1
ATOM 2638 N N . GLY B 1 108 ? -2.092 -14.305 7.906 1 92.88 108 GLY B N 1
ATOM 2639 C CA . GLY B 1 108 ? -0.691 -14.266 8.297 1 92.88 108 GLY B CA 1
ATOM 2640 C C . GLY B 1 108 ? 0.167 -13.43 7.367 1 92.88 108 GLY B C 1
ATOM 2641 O O . GLY B 1 108 ? -0.176 -13.242 6.199 1 92.88 108 GLY B O 1
ATOM 2642 N N . LEU B 1 109 ? 1.292 -12.992 7.867 1 93.5 109 LEU B N 1
ATOM 2643 C CA . LEU B 1 109 ? 2.172 -12.016 7.234 1 93.5 109 LEU B CA 1
ATOM 2644 C C . LEU B 1 109 ? 2.701 -12.547 5.902 1 93.5 109 LEU B C 1
ATOM 2646 O O . LEU B 1 109 ? 2.594 -11.867 4.875 1 93.5 109 LEU B O 1
ATOM 2650 N N . ASP B 1 110 ? 3.248 -13.75 5.867 1 90.94 110 ASP B N 1
ATOM 2651 C CA . ASP B 1 110 ? 3.883 -14.289 4.668 1 90.94 110 ASP B CA 1
ATOM 2652 C C . ASP B 1 110 ? 2.879 -14.414 3.523 1 90.94 110 ASP B C 1
ATOM 2654 O O . ASP B 1 110 ? 3.191 -14.086 2.379 1 90.94 110 ASP B O 1
ATOM 2658 N N . THR B 1 111 ? 1.738 -14.836 3.926 1 92.38 111 THR B N 1
ATOM 2659 C CA . THR B 1 111 ? 0.699 -15.023 2.92 1 92.38 111 THR B CA 1
ATOM 2660 C C . THR B 1 111 ? 0.181 -13.68 2.418 1 92.38 111 THR B C 1
ATOM 2662 O O . THR B 1 111 ? -0.074 -13.516 1.223 1 92.38 111 THR B O 1
ATOM 2665 N N . ILE B 1 112 ? 0.064 -12.68 3.312 1 93.38 112 ILE B N 1
ATOM 2666 C CA . ILE B 1 112 ? -0.374 -11.352 2.906 1 93.38 112 ILE B CA 1
ATOM 2667 C C . ILE B 1 112 ? 0.656 -10.734 1.964 1 93.38 112 ILE B C 1
ATOM 2669 O O . ILE B 1 112 ? 0.296 -10.117 0.959 1 93.38 112 ILE B O 1
ATOM 2673 N N . LYS B 1 113 ? 1.911 -10.93 2.213 1 92.62 113 LYS B N 1
ATOM 2674 C CA . LYS B 1 113 ? 2.967 -10.445 1.328 1 92.62 113 LYS B CA 1
ATOM 2675 C C . LYS B 1 113 ? 2.805 -11.008 -0.081 1 92.62 113 LYS B C 1
ATOM 2677 O O . LYS B 1 113 ? 2.908 -10.266 -1.064 1 92.62 113 LYS B O 1
ATOM 2682 N N . VAL B 1 114 ? 2.525 -12.25 -0.126 1 89.44 114 VAL B N 1
ATOM 2683 C CA . VAL B 1 114 ? 2.365 -12.906 -1.417 1 89.44 114 VAL B CA 1
ATOM 2684 C C . VAL B 1 114 ? 1.197 -12.281 -2.176 1 89.44 114 VAL B C 1
ATOM 2686 O O . VAL B 1 114 ? 1.309 -11.992 -3.369 1 89.44 114 VAL B O 1
ATOM 2689 N N . VAL B 1 115 ? 0.148 -12.039 -1.484 1 88.88 115 VAL B N 1
ATOM 2690 C CA . VAL B 1 115 ? -1.035 -11.461 -2.109 1 88.88 115 VAL B CA 1
ATOM 2691 C C . VAL B 1 115 ? -0.719 -10.055 -2.605 1 88.88 115 VAL B C 1
ATOM 2693 O O . VAL B 1 115 ? -0.988 -9.719 -3.762 1 88.88 115 VAL B O 1
ATOM 2696 N N . TYR B 1 116 ? -0.118 -9.258 -1.838 1 91.56 116 TYR B N 1
ATOM 2697 C CA . TYR B 1 116 ? 0.104 -7.852 -2.15 1 91.56 116 TYR B CA 1
ATOM 2698 C C . TYR B 1 116 ? 1.089 -7.699 -3.305 1 91.56 116 TYR B C 1
ATOM 2700 O O . TYR B 1 116 ? 0.935 -6.809 -4.145 1 91.56 116 TYR B O 1
ATOM 2708 N N . TYR B 1 117 ? 2.061 -8.516 -3.34 1 89.44 117 TYR B N 1
ATOM 2709 C CA . TYR B 1 117 ? 2.941 -8.375 -4.496 1 89.44 117 TYR B CA 1
ATOM 2710 C C . TYR B 1 117 ? 2.32 -9.016 -5.734 1 89.44 117 TYR B C 1
ATOM 2712 O O . TYR B 1 117 ? 2.486 -8.508 -6.848 1 89.44 117 TYR B O 1
ATOM 2720 N N . SER B 1 118 ? 1.509 -10.078 -5.574 1 87.38 118 SER B N 1
ATOM 2721 C CA . SER B 1 118 ? 0.873 -10.719 -6.727 1 87.38 118 SER B CA 1
ATOM 2722 C C . SER B 1 118 ? -0.178 -9.805 -7.348 1 87.38 118 SER B C 1
ATOM 2724 O O . SER B 1 118 ? -0.376 -9.82 -8.562 1 87.38 118 SER B O 1
ATOM 2726 N N . LEU B 1 119 ? -0.804 -9.031 -6.535 1 89.31 119 LEU B N 1
ATOM 2727 C CA . LEU B 1 119 ? -1.874 -8.156 -7.008 1 89.31 119 LEU B CA 1
ATOM 2728 C C . LEU B 1 119 ? -1.333 -7.105 -7.969 1 89.31 119 LEU B C 1
ATOM 2730 O O . LEU B 1 119 ? -2.031 -6.691 -8.898 1 89.31 119 LEU B O 1
ATOM 2734 N N . ILE B 1 120 ? -0.143 -6.656 -7.773 1 89.62 120 ILE B N 1
ATOM 2735 C CA . ILE B 1 120 ? 0.356 -5.602 -8.648 1 89.62 120 ILE B CA 1
ATOM 2736 C C . ILE B 1 120 ? 1.211 -6.211 -9.758 1 89.62 120 ILE B C 1
ATOM 2738 O O . ILE B 1 120 ? 1.473 -5.562 -10.773 1 89.62 120 ILE B O 1
ATOM 2742 N N . ARG B 1 121 ? 1.639 -7.434 -9.555 1 83 121 ARG B N 1
ATOM 2743 C CA . ARG B 1 121 ? 2.424 -8.109 -10.586 1 83 121 ARG B CA 1
ATOM 2744 C C . ARG B 1 121 ? 1.52 -8.734 -11.641 1 83 121 ARG B C 1
ATOM 2746 O O . ARG B 1 121 ? 1.832 -8.703 -12.828 1 83 121 ARG B O 1
ATOM 2753 N N . ASN B 1 122 ? 0.503 -9.375 -11.055 1 74 122 ASN B N 1
ATOM 2754 C CA . ASN B 1 122 ? -0.386 -10.141 -11.922 1 74 122 ASN B CA 1
ATOM 2755 C C . ASN B 1 122 ? -1.724 -9.43 -12.117 1 74 122 ASN B C 1
ATOM 2757 O O . ASN B 1 122 ? -2.469 -9.227 -11.164 1 74 122 ASN B O 1
ATOM 2761 N N . ASN B 1 123 ? -2.117 -9.148 -13.242 1 67.88 123 ASN B N 1
ATOM 2762 C CA . ASN B 1 123 ? -3.299 -8.352 -13.57 1 67.88 123 ASN B CA 1
ATOM 2763 C C . ASN B 1 123 ? -4.582 -9.141 -13.336 1 67.88 123 ASN B C 1
ATOM 2765 O O . ASN B 1 123 ? -5.609 -8.57 -12.969 1 67.88 123 ASN B O 1
ATOM 2769 N N . GLN B 1 124 ? -4.566 -10.344 -13.492 1 66.5 124 GLN B N 1
ATOM 2770 C CA . GLN B 1 124 ? -5.801 -11.125 -13.484 1 66.5 124 GLN B CA 1
ATOM 2771 C C . GLN B 1 124 ? -6.332 -11.297 -12.062 1 66.5 124 GLN B C 1
ATOM 2773 O O . GLN B 1 124 ? -7.543 -11.375 -11.852 1 66.5 124 GLN B O 1
ATOM 2778 N N . GLU B 1 125 ? -5.566 -11.242 -11.086 1 71.19 125 GLU B N 1
ATOM 2779 C CA . GLU B 1 125 ? -5.949 -11.57 -9.711 1 71.19 125 GLU B CA 1
ATOM 2780 C C . GLU B 1 125 ? -6.543 -10.352 -9 1 71.19 125 GLU B C 1
ATOM 2782 O O . GLU B 1 125 ? -7.383 -10.5 -8.109 1 71.19 125 GLU B O 1
ATOM 2787 N N . LYS B 1 126 ? -6.328 -9.227 -9.586 1 76 126 LYS B N 1
ATOM 2788 C CA . LYS B 1 126 ? -6.645 -8.039 -8.797 1 76 126 LYS B CA 1
ATOM 2789 C C . LYS B 1 126 ? -8.102 -7.617 -8.992 1 76 126 LYS B C 1
ATOM 2791 O O . LYS B 1 126 ? -8.656 -6.879 -8.18 1 76 126 LYS B O 1
ATOM 2796 N N . LYS B 1 127 ? -8.773 -8.109 -9.961 1 78.69 127 LYS B N 1
ATOM 2797 C CA . LYS B 1 127 ? -10.094 -7.613 -10.328 1 78.69 127 LYS B CA 1
ATOM 2798 C C . LYS B 1 127 ? -11.094 -7.824 -9.188 1 78.69 127 LYS B C 1
ATOM 2800 O O . LYS B 1 127 ? -11.875 -6.93 -8.867 1 78.69 127 LYS B O 1
ATOM 2805 N N . SER B 1 128 ? -10.953 -8.945 -8.547 1 81.81 128 SER B N 1
ATOM 2806 C CA . SER B 1 128 ? -11.906 -9.227 -7.48 1 81.81 128 SER B CA 1
ATOM 2807 C C . SER B 1 128 ? -11.586 -8.414 -6.23 1 81.81 128 SER B C 1
ATOM 2809 O O . SER B 1 128 ? -12.484 -8.094 -5.449 1 81.81 128 SER B O 1
ATOM 2811 N N . ILE B 1 129 ? -10.359 -7.992 -6.086 1 86.06 129 ILE B N 1
ATOM 2812 C CA . ILE B 1 129 ? -9.906 -7.301 -4.879 1 86.06 129 ILE B CA 1
ATOM 2813 C C . ILE B 1 129 ? -10.258 -5.816 -4.973 1 86.06 129 ILE B C 1
ATOM 2815 O O . ILE B 1 129 ? -10.672 -5.207 -3.984 1 86.06 129 ILE B O 1
ATOM 2819 N N . ILE B 1 130 ? -10.211 -5.281 -6.203 1 87.19 130 ILE B N 1
ATOM 2820 C CA . ILE B 1 130 ? -10.414 -3.84 -6.332 1 87.19 130 ILE B CA 1
ATOM 2821 C C . ILE B 1 130 ? -11.82 -3.557 -6.859 1 87.19 130 ILE B C 1
ATOM 2823 O O . ILE B 1 130 ? -12.148 -2.414 -7.18 1 87.19 130 ILE B O 1
ATOM 2827 N N . ASP B 1 131 ? -12.625 -4.582 -6.973 1 88.88 131 ASP B N 1
ATOM 2828 C CA . ASP B 1 131 ? -14.016 -4.43 -7.402 1 88.88 131 ASP B CA 1
ATOM 2829 C C . ASP B 1 131 ? -14.82 -3.637 -6.379 1 88.88 131 ASP B C 1
ATOM 2831 O O . ASP B 1 131 ? -14.984 -4.07 -5.234 1 88.88 131 ASP B O 1
ATOM 2835 N N . GLU B 1 132 ? -15.336 -2.486 -6.801 1 90.31 132 GLU B N 1
ATOM 2836 C CA . GLU B 1 132 ? -16.078 -1.632 -5.879 1 90.31 132 GLU B CA 1
ATOM 2837 C C . GLU B 1 132 ? -17.406 -2.262 -5.492 1 90.31 132 GLU B C 1
ATOM 2839 O O . GLU B 1 132 ? -18.062 -1.814 -4.551 1 90.31 132 GLU B O 1
ATOM 2844 N N . GLU B 1 133 ? -17.719 -3.361 -6.16 1 91.44 133 GLU B N 1
ATOM 2845 C CA . GLU B 1 133 ? -18.938 -4.102 -5.809 1 91.44 133 GLU B CA 1
ATOM 2846 C C . GLU B 1 133 ? -18.641 -5.184 -4.773 1 91.44 133 GLU B C 1
ATOM 2848 O O . GLU B 1 133 ? -19.547 -5.852 -4.289 1 91.44 133 GLU B O 1
ATOM 2853 N N . ARG B 1 134 ? -17.375 -5.289 -4.543 1 93.5 134 ARG B N 1
ATOM 2854 C CA . ARG B 1 134 ? -16.984 -6.203 -3.471 1 93.5 134 ARG B CA 1
ATOM 2855 C C . ARG B 1 134 ? -17.688 -5.844 -2.164 1 93.5 134 ARG B C 1
ATOM 2857 O O . ARG B 1 134 ? -17.875 -4.664 -1.858 1 93.5 134 ARG B O 1
ATOM 2864 N N . GLU B 1 135 ? -18.016 -6.836 -1.354 1 95.69 135 GLU B N 1
ATOM 2865 C CA . GLU B 1 135 ? -18.812 -6.656 -0.138 1 95.69 135 GLU B CA 1
ATOM 2866 C C . GLU B 1 135 ? -18.109 -5.711 0.836 1 95.69 135 GLU B C 1
ATOM 2868 O O . GLU B 1 135 ? -18.766 -4.895 1.492 1 95.69 135 GLU B O 1
ATOM 2873 N N . LEU B 1 136 ? -16.844 -5.82 0.987 1 95.69 136 LEU B N 1
ATOM 2874 C CA . LEU B 1 136 ? -16.109 -4.922 1.871 1 95.69 136 LEU B CA 1
ATOM 2875 C C . LEU B 1 136 ? -16.359 -3.467 1.5 1 95.69 136 LEU B C 1
ATOM 2877 O O . LEU B 1 136 ? -16.688 -2.65 2.363 1 95.69 136 LEU B O 1
ATOM 2881 N N . TYR B 1 137 ? -16.297 -3.168 0.219 1 95.94 137 TYR B N 1
ATOM 2882 C CA . TYR B 1 137 ? -16.531 -1.815 -0.271 1 95.94 137 TYR B CA 1
ATOM 2883 C C . TYR B 1 137 ? -17.969 -1.385 -0.006 1 95.94 137 TYR B C 1
ATOM 2885 O O . TYR B 1 137 ? -18.219 -0.26 0.435 1 95.94 137 TYR B O 1
ATOM 2893 N N . THR B 1 138 ? -18.844 -2.316 -0.26 1 97.31 138 THR B N 1
ATOM 2894 C CA . THR B 1 138 ? -20.266 -1.981 -0.122 1 97.31 138 THR B CA 1
ATOM 2895 C C . THR B 1 138 ? -20.609 -1.688 1.334 1 97.31 138 THR B C 1
ATOM 2897 O O . THR B 1 138 ? -21.375 -0.765 1.621 1 97.31 138 THR B O 1
ATOM 2900 N N . ILE B 1 139 ? -20.047 -2.441 2.221 1 98.12 139 ILE B N 1
ATOM 2901 C CA . ILE B 1 139 ? -20.297 -2.225 3.643 1 98.12 139 ILE B CA 1
ATOM 2902 C C . ILE B 1 139 ? -19.703 -0.879 4.066 1 98.12 139 ILE B C 1
ATOM 2904 O O . ILE B 1 139 ? -20.375 -0.092 4.742 1 98.12 139 ILE B O 1
ATOM 2908 N N . VAL B 1 140 ? -18.469 -0.604 3.678 1 98 140 VAL B N 1
ATOM 2909 C CA . VAL B 1 140 ? -17.844 0.677 4.008 1 98 140 VAL B CA 1
ATOM 2910 C C . VAL B 1 140 ? -18.688 1.817 3.441 1 98 140 VAL B C 1
ATOM 2912 O O . VAL B 1 140 ? -18.953 2.807 4.129 1 98 140 VAL B O 1
ATOM 2915 N N . HIS B 1 141 ? -19.109 1.637 2.227 1 98.12 141 HIS B N 1
ATOM 2916 C CA . HIS B 1 141 ? -19.938 2.654 1.579 1 98.12 141 HIS B CA 1
ATOM 2917 C C . HIS B 1 141 ? -21.219 2.906 2.363 1 98.12 141 HIS B C 1
ATOM 2919 O O . HIS B 1 141 ? -21.594 4.059 2.594 1 98.12 141 HIS B O 1
ATOM 2925 N N . GLN B 1 142 ? -21.875 1.873 2.752 1 98 142 GLN B N 1
ATOM 2926 C CA . GLN B 1 142 ? -23.094 1.995 3.535 1 98 142 GLN B CA 1
ATOM 2927 C C . GLN B 1 142 ? -22.844 2.717 4.855 1 98 142 GLN B C 1
ATOM 2929 O O . GLN B 1 142 ? -23.641 3.545 5.281 1 98 142 GLN B O 1
ATOM 2934 N N . ILE B 1 143 ? -21.781 2.383 5.469 1 98 143 ILE B N 1
ATOM 2935 C CA . ILE B 1 143 ? -21.422 3.021 6.73 1 98 143 ILE B CA 1
ATOM 2936 C C . ILE B 1 143 ? -21.172 4.512 6.5 1 98 143 ILE B C 1
ATOM 2938 O O . ILE B 1 143 ? -21.609 5.352 7.285 1 98 143 ILE B O 1
ATOM 2942 N N . MET B 1 144 ? -20.438 4.844 5.387 1 97.31 144 MET B N 1
ATOM 2943 C CA . MET B 1 144 ? -20.188 6.246 5.062 1 97.31 144 MET B CA 1
ATOM 2944 C C . MET B 1 144 ? -21.5 6.996 4.824 1 97.31 144 MET B C 1
ATOM 2946 O O . MET B 1 144 ? -21.672 8.117 5.305 1 97.31 144 MET B O 1
ATOM 2950 N N . GLU B 1 145 ? -22.359 6.375 4.113 1 97.75 145 GLU B N 1
ATOM 2951 C CA . GLU B 1 145 ? -23.672 6.984 3.859 1 97.75 145 GLU B CA 1
ATOM 2952 C C . GLU B 1 145 ? -24.422 7.234 5.16 1 97.75 145 GLU B C 1
ATOM 2954 O O . GLU B 1 145 ? -24.984 8.312 5.355 1 97.75 145 GLU B O 1
ATOM 2959 N N . GLN B 1 146 ? -24.469 6.23 5.965 1 96.94 146 GLN B N 1
ATOM 2960 C CA . GLN B 1 146 ? -25.109 6.363 7.27 1 96.94 146 GLN B CA 1
ATOM 2961 C C . GLN B 1 146 ? -24.5 7.504 8.07 1 96.94 146 GLN B C 1
ATOM 2963 O O . GLN B 1 146 ? -25.219 8.289 8.688 1 96.94 146 GLN B O 1
ATOM 2968 N N . GLY B 1 147 ? -23.203 7.539 8.086 1 96.81 147 GLY B N 1
ATOM 2969 C CA . GLY B 1 147 ? -22.5 8.586 8.812 1 96.81 147 GLY B CA 1
ATOM 2970 C C . GLY B 1 147 ? -22.781 9.977 8.273 1 96.81 147 GLY B C 1
ATOM 2971 O O . GLY B 1 147 ? -22.844 10.945 9.031 1 96.81 147 GLY B O 1
ATOM 2972 N N . GLN B 1 148 ? -22.891 10.07 6.957 1 96.56 148 GLN B N 1
ATOM 2973 C CA . GLN B 1 148 ? -23.25 11.359 6.367 1 96.56 148 GLN B CA 1
ATOM 2974 C C . GLN B 1 148 ? -24.672 11.75 6.719 1 96.56 148 GLN B C 1
ATOM 2976 O O . GLN B 1 148 ? -24.938 12.898 7.086 1 96.56 148 GLN B O 1
ATOM 2981 N N . LYS B 1 149 ? -25.578 10.859 6.684 1 96.31 149 LYS B N 1
ATOM 2982 C CA . LYS B 1 149 ? -26.984 11.109 7.012 1 96.31 149 LYS B CA 1
ATOM 2983 C C . LYS B 1 149 ? -27.141 11.539 8.469 1 96.31 149 LYS B C 1
ATOM 2985 O O . LYS B 1 149 ? -27.953 12.406 8.781 1 96.31 149 LYS B O 1
ATOM 2990 N N . SER B 1 150 ? -26.359 10.953 9.359 1 95.69 150 SER B N 1
ATOM 2991 C CA . SER B 1 150 ? -26.469 11.234 10.781 1 95.69 150 SER B CA 1
ATOM 2992 C C . SER B 1 150 ? -25.641 12.453 11.172 1 95.69 150 SER B C 1
ATOM 2994 O O . SER B 1 150 ? -25.672 12.898 12.32 1 95.69 150 SER B O 1
ATOM 2996 N N . GLY B 1 151 ? -24.828 12.945 10.266 1 94.69 151 GLY B N 1
ATOM 2997 C CA . GLY B 1 151 ? -24.031 14.133 10.523 1 94.69 151 GLY B CA 1
ATOM 2998 C C . GLY B 1 151 ? -22.688 13.82 11.156 1 94.69 151 GLY B C 1
ATOM 2999 O O . GLY B 1 151 ? -21.984 14.727 11.617 1 94.69 151 GLY B O 1
ATOM 3000 N N . GLU B 1 152 ? -22.328 12.516 11.211 1 94.12 152 GLU B N 1
ATOM 3001 C CA . GLU B 1 152 ? -21.031 12.117 11.758 1 94.12 152 GLU B CA 1
ATOM 3002 C C . GLU B 1 152 ? -19.906 12.445 10.789 1 94.12 152 GLU B C 1
ATOM 3004 O O . GLU B 1 152 ? -18.828 12.883 11.203 1 94.12 152 GLU B O 1
ATOM 3009 N N . PHE B 1 153 ? -20.156 12.211 9.5 1 94.56 153 PHE B N 1
ATOM 3010 C CA . PHE B 1 153 ? -19.125 12.398 8.492 1 94.56 153 PHE B CA 1
ATOM 3011 C C . PHE B 1 153 ? -19.469 13.562 7.574 1 94.56 153 PHE B C 1
ATOM 3013 O O . PHE B 1 153 ? -20.641 13.914 7.422 1 94.56 153 PHE B O 1
ATOM 3020 N N . ARG B 1 154 ? -18.406 14.18 7.047 1 91.31 154 ARG B N 1
ATOM 3021 C CA . ARG B 1 154 ? -18.594 15.305 6.137 1 91.31 154 ARG B CA 1
ATOM 3022 C C . ARG B 1 154 ? -19.406 14.898 4.918 1 91.31 154 ARG B C 1
ATOM 3024 O O . ARG B 1 154 ? -19.312 13.758 4.449 1 91.31 154 ARG B O 1
ATOM 3031 N N . ASP B 1 155 ? -20.188 15.867 4.363 1 92.25 155 ASP B N 1
ATOM 3032 C CA . ASP B 1 155 ? -21.062 15.562 3.24 1 92.25 155 ASP B CA 1
ATOM 3033 C C . ASP B 1 155 ? -20.781 16.484 2.059 1 92.25 155 ASP B C 1
ATOM 3035 O O . ASP B 1 155 ? -21.594 16.594 1.141 1 92.25 155 ASP B O 1
ATOM 3039 N N . ASP B 1 156 ? -19.625 17.188 2.08 1 92.44 156 ASP B N 1
ATOM 3040 C CA . ASP B 1 156 ? -19.219 18.016 0.958 1 92.44 156 ASP B CA 1
ATOM 3041 C C . ASP B 1 156 ? -18.562 17.188 -0.141 1 92.44 156 ASP B C 1
ATOM 3043 O O . ASP B 1 156 ? -18.297 17.688 -1.233 1 92.44 156 ASP B O 1
ATOM 3047 N N . ILE B 1 157 ? -18.328 15.93 0.22 1 92.56 157 ILE B N 1
ATOM 3048 C CA . ILE B 1 157 ? -17.875 14.969 -0.781 1 92.56 157 ILE B CA 1
ATOM 3049 C C . ILE B 1 157 ? -18.75 13.727 -0.738 1 92.56 157 ILE B C 1
ATOM 3051 O O . ILE B 1 157 ? -19.469 13.5 0.24 1 92.56 157 ILE B O 1
ATOM 3055 N N . SER B 1 158 ? -18.703 12.93 -1.815 1 96.06 158 SER B N 1
ATOM 3056 C CA . SER B 1 158 ? -19.625 11.797 -1.938 1 96.06 158 SER B CA 1
ATOM 3057 C C . SER B 1 158 ? -19.234 10.672 -0.985 1 96.06 158 SER B C 1
ATOM 3059 O O . SER B 1 158 ? -18.062 10.555 -0.595 1 96.06 158 SER B O 1
ATOM 3061 N N . ALA B 1 159 ? -20.219 9.859 -0.616 1 96.81 159 ALA B N 1
ATOM 3062 C CA . ALA B 1 159 ? -19.953 8.664 0.171 1 96.81 159 ALA B CA 1
ATOM 3063 C C . ALA B 1 159 ? -18.969 7.738 -0.555 1 96.81 159 ALA B C 1
ATOM 3065 O O . ALA B 1 159 ? -18.172 7.043 0.08 1 96.81 159 ALA B O 1
ATOM 3066 N N . SER B 1 160 ? -19.016 7.758 -1.862 1 96.62 160 SER B N 1
ATOM 3067 C CA . SER B 1 160 ? -18.109 6.941 -2.664 1 96.62 160 SER B CA 1
ATOM 3068 C C . SER B 1 160 ? -16.656 7.406 -2.51 1 96.62 160 SER B C 1
ATOM 3070 O O . SER B 1 160 ? -15.75 6.586 -2.4 1 96.62 160 SER B O 1
ATOM 3072 N N . GLU B 1 161 ? -16.484 8.688 -2.473 1 94.75 161 GLU B N 1
ATOM 3073 C CA . GLU B 1 161 ? -15.133 9.219 -2.275 1 94.75 161 GLU B CA 1
ATOM 3074 C C . GLU B 1 161 ? -14.609 8.898 -0.879 1 94.75 161 GLU B C 1
ATOM 3076 O O . GLU B 1 161 ? -13.453 8.508 -0.721 1 94.75 161 GLU B O 1
ATOM 3081 N N . LEU B 1 162 ? -15.492 9.023 0.091 1 95.56 162 LEU B N 1
ATOM 3082 C CA . LEU B 1 162 ? -15.117 8.656 1.451 1 95.56 162 LEU B CA 1
ATOM 3083 C C . LEU B 1 162 ? -14.742 7.176 1.527 1 95.56 162 LEU B C 1
ATOM 3085 O O . LEU B 1 162 ? -13.773 6.809 2.189 1 95.56 162 LEU B O 1
ATOM 3089 N N . THR B 1 163 ? -15.516 6.379 0.833 1 96.81 163 THR B N 1
ATOM 3090 C CA . THR B 1 163 ? -15.281 4.938 0.805 1 96.81 163 THR B CA 1
ATOM 3091 C C . THR B 1 163 ? -13.914 4.621 0.21 1 96.81 163 THR B C 1
ATOM 3093 O O . THR B 1 163 ? -13.148 3.84 0.778 1 96.81 163 THR B O 1
ATOM 3096 N N . ARG B 1 164 ? -13.562 5.258 -0.825 1 95.19 164 ARG B N 1
ATOM 3097 C CA . ARG B 1 164 ? -12.281 5.043 -1.479 1 95.19 164 ARG B CA 1
ATOM 3098 C C . ARG B 1 164 ? -11.125 5.414 -0.554 1 95.19 164 ARG B C 1
ATOM 3100 O O . ARG B 1 164 ? -10.125 4.695 -0.479 1 95.19 164 ARG B O 1
ATOM 3107 N N . ASP B 1 165 ? -11.297 6.496 0.127 1 95.25 165 ASP B N 1
ATOM 3108 C CA . ASP B 1 165 ? -10.25 6.938 1.047 1 95.25 165 ASP B CA 1
ATOM 3109 C C . ASP B 1 165 ? -10.031 5.918 2.16 1 95.25 165 ASP B C 1
ATOM 3111 O O . ASP B 1 165 ? -8.891 5.594 2.498 1 95.25 165 ASP B O 1
ATOM 3115 N N . ILE B 1 166 ? -11.141 5.414 2.691 1 96.31 166 ILE B N 1
ATOM 3116 C CA . ILE B 1 166 ? -11.062 4.48 3.811 1 96.31 166 ILE B CA 1
ATOM 3117 C C . ILE B 1 166 ? -10.438 3.17 3.346 1 96.31 166 ILE B C 1
ATOM 3119 O O . ILE B 1 166 ? -9.523 2.646 3.992 1 96.31 166 ILE B O 1
ATOM 3123 N N . VAL B 1 167 ? -10.852 2.658 2.238 1 96.19 167 VAL B N 1
ATOM 3124 C CA . VAL B 1 167 ? -10.336 1.39 1.73 1 96.19 167 VAL B CA 1
ATOM 3125 C C . VAL B 1 167 ? -8.867 1.542 1.355 1 96.19 167 VAL B C 1
ATOM 3127 O O . VAL B 1 167 ? -8.062 0.633 1.585 1 96.19 167 VAL B O 1
ATOM 3130 N N . ARG B 1 168 ? -8.5 2.701 0.822 1 96 168 ARG B N 1
ATOM 3131 C CA . ARG B 1 168 ? -7.105 3.004 0.514 1 96 168 ARG B CA 1
ATOM 3132 C C . ARG B 1 168 ? -6.246 2.969 1.772 1 96 168 ARG B C 1
ATOM 3134 O O . ARG B 1 168 ? -5.16 2.387 1.773 1 96 168 ARG B O 1
ATOM 3141 N N . CYS B 1 169 ? -6.715 3.533 2.812 1 95.94 169 CYS B N 1
ATOM 3142 C CA . CYS B 1 169 ? -5.992 3.531 4.082 1 95.94 169 CYS B CA 1
ATOM 3143 C C . CYS B 1 169 ? -5.875 2.117 4.637 1 95.94 169 CYS B C 1
ATOM 3145 O O . CYS B 1 169 ? -4.832 1.744 5.184 1 95.94 169 CYS B O 1
ATOM 3147 N N . MET B 1 170 ? -6.945 1.34 4.48 1 95.94 170 MET B N 1
ATOM 3148 C CA . MET B 1 170 ? -6.926 -0.049 4.93 1 95.94 170 MET B CA 1
ATOM 3149 C C . MET B 1 170 ? -5.84 -0.838 4.207 1 95.94 170 MET B C 1
ATOM 3151 O O . MET B 1 170 ? -5.062 -1.558 4.836 1 95.94 170 MET B O 1
ATOM 3155 N N . ARG B 1 171 ? -5.773 -0.632 2.939 1 94.62 171 ARG B N 1
ATOM 3156 C CA . ARG B 1 171 ? -4.762 -1.319 2.146 1 94.62 171 ARG B CA 1
ATOM 3157 C C . ARG B 1 171 ? -3.367 -0.787 2.459 1 94.62 171 ARG B C 1
ATOM 3159 O O . ARG B 1 171 ? -2.402 -1.553 2.514 1 94.62 171 ARG B O 1
ATOM 3166 N N . GLY B 1 172 ? -3.324 0.517 2.676 1 96.06 172 GLY B N 1
ATOM 3167 C CA . GLY B 1 172 ? -2.047 1.152 2.949 1 96.06 172 GLY B CA 1
ATOM 3168 C C . GLY B 1 172 ? -1.377 0.632 4.207 1 96.06 172 GLY B C 1
ATOM 3169 O O . GLY B 1 172 ? -0.175 0.358 4.207 1 96.06 172 GLY B O 1
ATOM 3170 N N . ILE B 1 173 ? -2.104 0.481 5.262 1 97.75 173 ILE B N 1
ATOM 3171 C CA . ILE B 1 173 ? -1.489 0.047 6.512 1 97.75 173 ILE B CA 1
ATOM 3172 C C . ILE B 1 173 ? -1.114 -1.431 6.418 1 97.75 173 ILE B C 1
ATOM 3174 O O . ILE B 1 173 ? -0.135 -1.869 7.027 1 97.75 173 ILE B O 1
ATOM 3178 N N . LEU B 1 174 ? -1.837 -2.193 5.617 1 96.88 174 LEU B N 1
ATOM 3179 C CA . LEU B 1 174 ? -1.463 -3.584 5.387 1 96.88 174 LEU B CA 1
ATOM 3180 C C . LEU B 1 174 ? -0.157 -3.674 4.605 1 96.88 174 LEU B C 1
ATOM 3182 O O . LEU B 1 174 ? 0.708 -4.492 4.926 1 96.88 174 LEU B O 1
ATOM 3186 N N . TYR B 1 175 ? -0.043 -2.846 3.623 1 96.12 175 TYR B N 1
ATOM 3187 C CA . TYR B 1 175 ? 1.217 -2.809 2.891 1 96.12 175 TYR B CA 1
ATOM 3188 C C . TYR B 1 175 ? 2.375 -2.447 3.812 1 96.12 175 TYR B C 1
ATOM 3190 O O . TYR B 1 175 ? 3.439 -3.068 3.756 1 96.12 175 TYR B O 1
ATOM 3198 N N . ASP B 1 176 ? 2.135 -1.465 4.637 1 95.5 176 ASP B N 1
ATOM 3199 C CA . ASP B 1 176 ? 3.15 -1.061 5.602 1 95.5 176 ASP B CA 1
ATOM 3200 C C . ASP B 1 176 ? 3.516 -2.217 6.531 1 95.5 176 ASP B C 1
ATOM 3202 O O . ASP B 1 176 ? 4.691 -2.422 6.844 1 95.5 176 ASP B O 1
ATOM 3206 N N . TRP B 1 177 ? 2.508 -2.912 6.926 1 96.5 177 TRP B N 1
ATOM 3207 C CA . TRP B 1 177 ? 2.707 -4.062 7.801 1 96.5 177 TRP B CA 1
ATOM 3208 C C . TRP B 1 177 ? 3.6 -5.105 7.141 1 96.5 177 TRP B C 1
ATOM 3210 O O . TRP B 1 177 ? 4.492 -5.668 7.781 1 96.5 177 TRP B O 1
ATOM 3220 N N . CYS B 1 178 ? 3.422 -5.316 5.875 1 94.75 178 CYS B N 1
ATOM 3221 C CA . CYS B 1 178 ? 4.277 -6.203 5.09 1 94.75 178 CYS B CA 1
ATOM 3222 C C . CYS B 1 178 ? 5.691 -5.648 4.992 1 94.75 178 CYS B C 1
ATOM 3224 O O . CYS B 1 178 ? 6.664 -6.379 5.188 1 94.75 178 CYS B O 1
ATOM 3226 N N . LEU B 1 179 ? 5.711 -4.41 4.684 1 93.44 179 LEU B N 1
ATOM 3227 C CA . LEU B 1 179 ? 6.984 -3.736 4.469 1 93.44 179 LEU B CA 1
ATOM 3228 C C . LEU B 1 179 ? 7.859 -3.822 5.715 1 93.44 179 LEU B C 1
ATOM 3230 O O . LEU B 1 179 ? 9.078 -4.012 5.613 1 93.44 179 LEU B O 1
ATOM 3234 N N . TYR B 1 180 ? 7.246 -3.758 6.848 1 93.5 180 TYR B N 1
ATOM 3235 C CA . TYR B 1 180 ? 7.98 -3.762 8.109 1 93.5 180 TYR B CA 1
ATOM 3236 C C . TYR B 1 180 ? 8.031 -5.164 8.703 1 93.5 180 TYR B C 1
ATOM 3238 O O . TYR B 1 180 ? 8.266 -5.324 9.906 1 93.5 180 TYR B O 1
ATOM 3246 N N . ASP B 1 181 ? 7.723 -6.121 7.992 1 93.19 181 ASP B N 1
ATOM 3247 C CA . ASP B 1 181 ? 7.836 -7.531 8.344 1 93.19 181 ASP B CA 1
ATOM 3248 C C . ASP B 1 181 ? 7.078 -7.84 9.633 1 93.19 181 ASP B C 1
ATOM 3250 O O . ASP B 1 181 ? 7.582 -8.562 10.5 1 93.19 181 ASP B O 1
ATOM 3254 N N . GLY B 1 182 ? 5.91 -7.176 9.75 1 94.69 182 GLY B N 1
ATOM 3255 C CA . GLY B 1 182 ? 5.062 -7.465 10.891 1 94.69 182 GLY B CA 1
ATOM 3256 C C . GLY B 1 182 ? 5.613 -6.918 12.195 1 94.69 182 GLY B C 1
ATOM 3257 O O . GLY B 1 182 ? 5.289 -7.422 13.273 1 94.69 182 GLY B O 1
ATOM 3258 N N . ALA B 1 183 ? 6.438 -5.883 12.094 1 94.06 183 ALA B N 1
ATOM 3259 C CA . ALA B 1 183 ? 7.16 -5.371 13.258 1 94.06 183 ALA B CA 1
ATOM 3260 C C . ALA B 1 183 ? 6.219 -4.637 14.211 1 94.06 183 ALA B C 1
ATOM 3262 O O . ALA B 1 183 ? 6.578 -4.355 15.352 1 94.06 183 ALA B O 1
ATOM 3263 N N . PHE B 1 184 ? 5.051 -4.242 13.812 1 95.88 184 PHE B N 1
ATOM 3264 C CA . PHE B 1 184 ? 4.066 -3.615 14.688 1 95.88 184 PHE B CA 1
ATOM 3265 C C . PHE B 1 184 ? 2.779 -4.43 14.727 1 95.88 184 PHE B C 1
ATOM 3267 O O . PHE B 1 184 ? 2.533 -5.254 13.844 1 95.88 184 PHE B O 1
ATOM 3274 N N . ASP B 1 185 ? 2 -4.207 15.805 1 97.5 185 ASP B N 1
ATOM 3275 C CA . ASP B 1 185 ? 0.682 -4.824 15.922 1 97.5 185 ASP B CA 1
ATOM 3276 C C . ASP B 1 185 ? -0.318 -4.16 14.977 1 97.5 185 ASP B C 1
ATOM 3278 O O . ASP B 1 185 ? -0.746 -3.029 15.211 1 97.5 185 ASP B O 1
ATOM 3282 N N . LEU B 1 186 ? -0.713 -4.918 13.984 1 97.94 186 LEU B N 1
ATOM 3283 C CA . LEU B 1 186 ? -1.548 -4.375 12.922 1 97.94 186 LEU B CA 1
ATOM 3284 C C . LEU B 1 186 ? -2.863 -3.84 13.477 1 97.94 186 LEU B C 1
ATOM 3286 O O . LEU B 1 186 ? -3.32 -2.766 13.086 1 97.94 186 LEU B O 1
ATOM 3290 N N . VAL B 1 187 ? -3.459 -4.57 14.414 1 96.94 187 VAL B N 1
ATOM 3291 C CA . VAL B 1 187 ? -4.758 -4.199 14.961 1 96.94 187 VAL B CA 1
ATOM 3292 C C . VAL B 1 187 ? -4.625 -2.93 15.805 1 96.94 187 VAL B C 1
ATOM 3294 O O . VAL B 1 187 ? -5.355 -1.958 15.594 1 96.94 187 VAL B O 1
ATOM 3297 N N . GLU B 1 188 ? -3.648 -2.889 16.625 1 96.38 188 GLU B N 1
ATOM 3298 C CA . GLU B 1 188 ? -3.449 -1.744 17.5 1 96.38 188 GLU B CA 1
ATOM 3299 C C . GLU B 1 188 ? -3.023 -0.507 16.719 1 96.38 188 GLU B C 1
ATOM 3301 O O . GLU B 1 188 ? -3.604 0.568 16.891 1 96.38 188 GLU B O 1
ATOM 3306 N N . GLU B 1 189 ? -2.031 -0.681 15.891 1 96.44 189 GLU B N 1
ATOM 3307 C CA . GLU B 1 189 ? -1.559 0.443 15.086 1 96.44 189 GLU B CA 1
ATOM 3308 C C . GLU B 1 189 ? -2.633 0.916 14.117 1 96.44 189 GLU B C 1
ATOM 3310 O O . GLU B 1 189 ? -2.781 2.117 13.883 1 96.44 189 GLU B O 1
ATOM 3315 N N . GLY B 1 190 ? -3.352 -0.063 13.57 1 96.06 190 GLY B N 1
ATOM 3316 C CA . GLY B 1 190 ? -4.457 0.287 12.688 1 96.06 190 GLY B CA 1
ATOM 3317 C C . GLY B 1 190 ? -5.52 1.128 13.375 1 96.06 190 GLY B C 1
ATOM 3318 O O . GLY B 1 190 ? -6.027 2.088 12.797 1 96.06 190 GLY B O 1
ATOM 3319 N N . GLU B 1 191 ? -5.793 0.746 14.586 1 94.19 191 GLU B N 1
ATOM 3320 C CA . GLU B 1 191 ? -6.785 1.5 15.352 1 94.19 191 GLU B CA 1
ATOM 3321 C C . GLU B 1 191 ? -6.34 2.945 15.555 1 94.19 191 GLU B C 1
ATOM 3323 O O . GLU B 1 191 ? -7.117 3.877 15.32 1 94.19 191 GLU B O 1
ATOM 3328 N N . LYS B 1 192 ? -5.148 3.168 15.945 1 93.5 192 LYS B N 1
ATOM 3329 C CA . LYS B 1 192 ? -4.617 4.512 16.156 1 93.5 192 LYS B CA 1
ATOM 3330 C C . LYS B 1 192 ? -4.598 5.309 14.859 1 93.5 192 LYS B C 1
ATOM 3332 O O . LYS B 1 192 ? -5.012 6.469 14.828 1 93.5 192 LYS B O 1
ATOM 3337 N N . PHE B 1 193 ? -4.168 4.695 13.844 1 95.5 193 PHE B N 1
ATOM 3338 C CA . PHE B 1 193 ? -4.062 5.305 12.523 1 95.5 193 PHE B CA 1
ATOM 3339 C C . PHE B 1 193 ? -5.434 5.75 12.023 1 95.5 193 PHE B C 1
ATOM 3341 O O . PHE B 1 193 ? -5.602 6.895 11.594 1 95.5 193 PHE B O 1
ATOM 3348 N N . PHE B 1 194 ? -6.422 4.895 12.172 1 94.38 194 PHE B N 1
ATOM 3349 C CA . PHE B 1 194 ? -7.734 5.195 11.609 1 94.38 194 PHE B CA 1
ATOM 3350 C C . PHE B 1 194 ? -8.484 6.199 12.477 1 94.38 194 PHE B C 1
ATOM 3352 O O . PHE B 1 194 ? -9.266 7 11.969 1 94.38 194 PHE B O 1
ATOM 3359 N N . LEU B 1 195 ? -8.234 6.16 13.781 1 89.5 195 LEU B N 1
ATOM 3360 C CA . LEU B 1 195 ? -8.805 7.195 14.641 1 89.5 195 LEU B CA 1
ATOM 3361 C C . LEU B 1 195 ? -8.375 8.578 14.172 1 89.5 195 LEU B C 1
ATOM 3363 O O . LEU B 1 195 ? -9.195 9.5 14.109 1 89.5 195 LEU B O 1
ATOM 3367 N N . ARG B 1 196 ? -7.195 8.695 13.766 1 89.88 196 ARG B N 1
ATOM 3368 C CA . ARG B 1 196 ? -6.672 9.984 13.32 1 89.88 196 ARG B CA 1
ATOM 3369 C C . ARG B 1 196 ? -7.18 10.328 11.922 1 89.88 196 ARG B C 1
ATOM 3371 O O . ARG B 1 196 ? -7.594 11.461 11.672 1 89.88 196 ARG B O 1
ATOM 3378 N N . MET B 1 197 ? -7.176 9.352 11.039 1 90.12 197 MET B N 1
ATOM 3379 C CA . MET B 1 197 ? -7.637 9.586 9.68 1 90.12 197 MET B CA 1
ATOM 3380 C C . MET B 1 197 ? -9.109 9.977 9.664 1 90.12 197 MET B C 1
ATOM 3382 O O . MET B 1 197 ? -9.508 10.891 8.938 1 90.12 197 MET B O 1
ATOM 3386 N N . LEU B 1 198 ? -9.859 9.305 10.531 1 87.81 198 LEU B N 1
ATOM 3387 C CA . LEU B 1 198 ? -11.297 9.523 10.555 1 87.81 198 LEU B CA 1
ATOM 3388 C C . LEU B 1 198 ? -11.633 10.922 11.078 1 87.81 198 LEU B C 1
ATOM 3390 O O . LEU B 1 198 ? -12.672 11.484 10.75 1 87.81 198 LEU B O 1
ATOM 3394 N N . GLU B 1 199 ? -10.797 11.477 11.898 1 83 199 GLU B N 1
ATOM 3395 C CA . GLU B 1 199 ? -11.023 12.836 12.383 1 83 199 GLU B CA 1
ATOM 3396 C C . GLU B 1 199 ? -11.039 13.828 11.227 1 83 199 GLU B C 1
ATOM 3398 O O . GLU B 1 199 ? -11.734 14.852 11.289 1 83 199 GLU B O 1
ATOM 3403 N N . GLY B 1 200 ? -10.344 13.492 10.156 1 77.25 200 GLY B N 1
ATOM 3404 C CA . GLY B 1 200 ? -10.359 14.328 8.969 1 77.25 200 GLY B CA 1
ATOM 3405 C C . GLY B 1 200 ? -11.625 14.18 8.148 1 77.25 200 GLY B C 1
ATOM 3406 O O . GLY B 1 200 ? -11.93 15.023 7.305 1 77.25 200 GLY B O 1
ATOM 3407 N N . LEU B 1 201 ? -12.359 13.109 8.477 1 79.25 201 LEU B N 1
ATOM 3408 C CA . LEU B 1 201 ? -13.562 12.82 7.707 1 79.25 201 LEU B CA 1
ATOM 3409 C C . LEU B 1 201 ? -14.812 13.203 8.484 1 79.25 201 LEU B C 1
ATOM 3411 O O . LEU B 1 201 ? -15.93 13.086 7.973 1 79.25 201 LEU B O 1
ATOM 3415 N N . GLN B 1 202 ? -14.562 13.664 9.664 1 80.75 202 GLN B N 1
ATOM 3416 C CA . GLN B 1 202 ? -15.695 14.055 10.484 1 80.75 202 GLN B CA 1
ATOM 3417 C C . GLN B 1 202 ? -16.234 15.422 10.062 1 80.75 202 GLN B C 1
ATOM 3419 O O . GLN B 1 202 ? -15.5 16.25 9.539 1 80.75 202 GLN B O 1
ATOM 3424 N N . LYS B 1 203 ? -17.531 15.602 10.219 1 72.75 203 LYS B N 1
ATOM 3425 C CA . LYS B 1 203 ? -18.172 16.891 9.938 1 72.75 203 LYS B CA 1
ATOM 3426 C C . LYS B 1 203 ? -17.656 17.969 10.875 1 72.75 203 LYS B C 1
ATOM 3428 O O . LYS B 1 203 ? -17.594 17.766 12.094 1 72.75 203 LYS B O 1
ATOM 3433 N N . LYS B 1 204 ? -16.938 19.047 10.219 1 63.66 204 LYS B N 1
ATOM 3434 C CA . LYS B 1 204 ? -16.438 20.156 11.039 1 63.66 204 LYS B CA 1
ATOM 3435 C C . LYS B 1 204 ? -17.594 20.922 11.672 1 63.66 204 LYS B C 1
ATOM 3437 O O . LYS B 1 204 ? -18.641 21.109 11.055 1 63.66 204 LYS B O 1
ATOM 3442 N N . LYS B 1 205 ? -17.734 20.922 13.07 1 54.56 205 LYS B N 1
ATOM 3443 C CA . LYS B 1 205 ? -18.75 21.734 13.734 1 54.56 205 LYS B CA 1
ATOM 3444 C C . LYS B 1 205 ? -18.594 23.203 13.359 1 54.56 205 LYS B C 1
ATOM 3446 O O . LYS B 1 205 ? -17.5 23.766 13.453 1 54.56 205 LYS B O 1
ATOM 3451 N N . HIS B 1 206 ? -19.109 23.656 12.203 1 44.28 206 HIS B N 1
ATOM 3452 C CA . HIS B 1 206 ? -19.172 25.109 12.023 1 44.28 206 HIS B CA 1
ATOM 3453 C C . HIS B 1 206 ? -19.688 25.781 13.289 1 44.28 206 HIS B C 1
ATOM 3455 O O . HIS B 1 206 ? -20.641 25.328 13.914 1 44.28 206 HIS B O 1
ATOM 3461 N N . ASP B 1 207 ? -18.781 26.234 14.195 1 35.56 207 ASP B N 1
ATOM 3462 C CA . ASP B 1 207 ? -19.297 27.234 15.133 1 35.56 207 ASP B CA 1
ATOM 3463 C C . ASP B 1 207 ? -20.25 28.203 14.445 1 35.56 207 ASP B C 1
ATOM 3465 O O . ASP B 1 207 ? -19.859 28.891 13.5 1 35.56 207 ASP B O 1
ATOM 3469 N N . HIS B 1 208 ? -21.469 27.859 14.18 1 31.14 208 HIS B N 1
ATOM 3470 C CA . HIS B 1 208 ? -22.359 29 14.109 1 31.14 208 HIS B CA 1
ATOM 3471 C C . HIS B 1 208 ? -22.234 29.891 15.344 1 31.14 208 HIS B C 1
ATOM 3473 O O . HIS B 1 208 ? -22.078 29.375 16.453 1 31.14 208 HIS B O 1
#

Organism: NCBI:txid267746